Protein AF-A0A6V7V194-F1 (afdb_monomer)

Structure (mmCIF, N/CA/C/O backbone):
data_AF-A0A6V7V194-F1
#
_entry.id   AF-A0A6V7V194-F1
#
loop_
_atom_site.group_PDB
_atom_site.id
_atom_site.type_symbol
_atom_site.label_atom_id
_atom_site.label_alt_id
_atom_site.label_comp_id
_atom_site.label_asym_id
_atom_site.label_entity_id
_atom_site.label_seq_id
_atom_site.pdbx_PDB_ins_code
_atom_site.Cartn_x
_atom_site.Cartn_y
_atom_site.Cartn_z
_atom_site.occupancy
_atom_site.B_iso_or_equiv
_atom_site.auth_seq_id
_atom_site.auth_comp_id
_atom_site.auth_asym_id
_atom_site.auth_atom_id
_atom_site.pdbx_PDB_model_num
ATOM 1 N N . MET A 1 1 ? -39.416 -33.438 -36.526 1.00 41.03 1 MET A N 1
ATOM 2 C CA . MET A 1 1 ? -39.275 -32.828 -35.187 1.00 41.03 1 MET A CA 1
ATOM 3 C C . MET A 1 1 ? -37.792 -32.581 -34.938 1.00 41.03 1 MET A C 1
ATOM 5 O O . MET A 1 1 ? -37.053 -33.543 -34.804 1.00 41.03 1 MET A O 1
ATOM 9 N N . LYS A 1 2 ? -37.329 -31.327 -35.014 1.00 41.41 2 LYS A N 1
ATOM 10 C CA . LYS A 1 2 ? -35.936 -30.937 -34.731 1.00 41.41 2 LYS A CA 1
ATOM 11 C C . LYS A 1 2 ? -35.962 -30.068 -33.479 1.00 41.41 2 LYS A C 1
ATOM 13 O O . LYS A 1 2 ? -36.513 -28.972 -33.511 1.00 41.41 2 LYS A O 1
ATOM 18 N N . THR A 1 3 ? -35.458 -30.594 -32.372 1.00 52.25 3 THR A N 1
ATOM 19 C CA . THR A 1 3 ? -35.395 -29.897 -31.088 1.00 52.25 3 THR A CA 1
ATOM 20 C C . THR A 1 3 ? -34.195 -28.956 -31.073 1.00 52.25 3 THR A C 1
ATOM 22 O O . THR A 1 3 ? -33.049 -29.401 -31.096 1.00 52.25 3 THR A O 1
ATOM 25 N N . ASN A 1 4 ? -34.475 -27.653 -31.037 1.00 44.56 4 ASN A N 1
ATOM 26 C CA . ASN A 1 4 ? -33.505 -26.599 -30.761 1.00 44.56 4 ASN A CA 1
ATOM 27 C C . ASN A 1 4 ? -33.137 -26.637 -29.269 1.00 44.56 4 ASN A C 1
ATOM 29 O O . ASN A 1 4 ? -33.819 -26.040 -28.442 1.00 44.56 4 ASN A O 1
ATOM 33 N N . LEU A 1 5 ? -32.070 -27.360 -28.940 1.00 51.81 5 LEU A N 1
ATOM 34 C CA . LEU A 1 5 ? -31.425 -27.384 -27.628 1.00 51.81 5 LEU A CA 1
ATOM 35 C C . LEU A 1 5 ? -29.983 -26.913 -27.824 1.00 51.81 5 LEU A C 1
ATOM 37 O O . LEU A 1 5 ? -29.133 -27.705 -28.206 1.00 51.81 5 LEU A O 1
ATOM 41 N N . CYS A 1 6 ? -29.751 -25.609 -27.668 1.00 43.16 6 CYS A N 1
ATOM 42 C CA . CYS A 1 6 ? -28.469 -25.011 -27.270 1.00 43.16 6 CYS A CA 1
ATOM 43 C C . CYS A 1 6 ? -28.602 -23.482 -27.302 1.00 43.16 6 CYS A C 1
ATOM 45 O O . CYS A 1 6 ? -28.194 -22.824 -28.253 1.00 43.16 6 CYS A O 1
ATOM 47 N N . ASN A 1 7 ? -29.195 -22.912 -26.257 1.00 38.62 7 ASN A N 1
ATOM 48 C CA . ASN A 1 7 ? -28.958 -21.518 -25.865 1.00 38.62 7 ASN A CA 1
ATOM 49 C C . ASN A 1 7 ? -28.962 -21.414 -24.333 1.00 38.62 7 ASN A C 1
ATOM 51 O O . ASN A 1 7 ? -29.465 -20.458 -23.744 1.00 38.62 7 ASN A O 1
ATOM 55 N N . ASP A 1 8 ? -28.383 -22.426 -23.684 1.00 40.03 8 ASP A N 1
ATOM 56 C CA . ASP A 1 8 ? -28.115 -22.388 -22.258 1.00 40.03 8 ASP A CA 1
ATOM 57 C C . ASP A 1 8 ? -26.971 -21.411 -21.995 1.00 40.03 8 ASP A C 1
ATOM 59 O O . ASP A 1 8 ? -25.814 -21.640 -22.347 1.00 40.03 8 ASP A O 1
ATOM 63 N N . TYR A 1 9 ? -27.344 -20.279 -21.400 1.00 41.12 9 TYR A N 1
ATOM 64 C CA . TYR A 1 9 ? -26.651 -19.702 -20.253 1.00 41.12 9 TYR A CA 1
ATOM 65 C C . TYR A 1 9 ? -25.118 -19.763 -20.316 1.00 41.12 9 TYR A C 1
ATOM 67 O O . TYR A 1 9 ? -24.453 -20.358 -19.471 1.00 41.12 9 TYR A O 1
ATOM 75 N N . PHE A 1 10 ? -24.519 -19.021 -21.248 1.00 35.25 10 PHE A N 1
ATOM 76 C CA . PHE A 1 10 ? -23.214 -18.455 -20.932 1.00 35.25 10 PHE A CA 1
ATOM 77 C C . PHE A 1 10 ? -23.447 -17.382 -19.860 1.00 35.25 10 PHE A C 1
ATOM 79 O O . PHE A 1 10 ? -24.075 -16.363 -20.174 1.00 35.25 10 PHE A O 1
ATOM 86 N N . PRO A 1 11 ? -22.978 -17.558 -18.604 1.00 41.81 11 PRO A N 1
ATOM 87 C CA . PRO A 1 11 ? -22.986 -16.465 -17.645 1.00 41.81 11 PRO A CA 1
ATOM 88 C C . PRO A 1 11 ? -22.255 -15.316 -18.323 1.00 41.81 11 PRO A C 1
ATOM 90 O O . PRO A 1 11 ? -21.150 -15.520 -18.832 1.00 41.81 11 PRO A O 1
ATOM 93 N N . ARG A 1 12 ? -22.919 -14.155 -18.432 1.00 42.59 12 ARG A N 1
ATOM 94 C CA . ARG A 1 12 ? -22.397 -12.958 -19.101 1.00 42.59 12 ARG A CA 1
ATOM 95 C C . ARG A 1 12 ? -20.955 -12.772 -18.649 1.00 42.59 12 ARG A C 1
ATOM 97 O O . ARG A 1 12 ? -20.724 -12.300 -17.539 1.00 42.59 12 ARG A O 1
ATOM 104 N N . ARG A 1 13 ? -19.993 -13.184 -19.485 1.00 43.47 13 ARG A N 1
ATOM 105 C CA . ARG A 1 13 ? -18.574 -12.959 -19.229 1.00 43.47 13 ARG A CA 1
ATOM 106 C C . ARG A 1 13 ? -18.463 -11.457 -19.068 1.00 43.47 13 ARG A C 1
ATOM 108 O O . ARG A 1 13 ? -18.703 -10.723 -20.030 1.00 43.47 13 ARG A O 1
ATOM 115 N N . LEU A 1 14 ? -18.226 -11.020 -17.831 1.00 46.12 14 LEU A N 1
ATOM 116 C CA . LEU A 1 14 ? -18.027 -9.622 -17.487 1.00 46.12 14 LEU A CA 1
ATOM 117 C C . LEU A 1 14 ? -17.071 -9.067 -18.534 1.00 46.12 14 LEU A C 1
ATOM 119 O O . LEU A 1 14 ? -15.992 -9.629 -18.739 1.00 46.12 14 LEU A O 1
ATOM 123 N N . ARG A 1 15 ? -17.524 -8.052 -19.281 1.00 48.94 15 ARG A N 1
ATOM 124 C CA . ARG A 1 15 ? -16.719 -7.465 -20.353 1.00 48.94 15 ARG A CA 1
ATOM 125 C C . ARG A 1 15 ? -15.328 -7.194 -19.768 1.00 48.94 15 ARG A C 1
ATOM 127 O O . ARG A 1 15 ? -15.261 -6.547 -18.722 1.00 48.94 15 ARG A O 1
ATOM 134 N N . PRO A 1 16 ? -14.240 -7.666 -20.402 1.00 53.91 16 PRO A N 1
ATOM 135 C CA . PRO A 1 16 ? -12.902 -7.654 -19.802 1.00 53.91 16 PRO A CA 1
ATOM 136 C C . PRO A 1 16 ? -12.406 -6.248 -19.424 1.00 53.91 16 PRO A C 1
ATOM 138 O O . PRO A 1 16 ? -11.483 -6.120 -18.630 1.00 53.91 16 PRO A O 1
ATOM 141 N N . ASN A 1 17 ? -13.074 -5.202 -19.919 1.00 54.69 17 ASN A N 1
ATOM 142 C CA . ASN A 1 17 ? -12.780 -3.800 -19.656 1.00 54.69 17 ASN A CA 1
ATOM 143 C C . ASN A 1 17 ? -14.003 -3.076 -19.066 1.00 54.69 17 ASN A C 1
ATOM 145 O O . ASN A 1 17 ? -14.532 -2.140 -19.667 1.00 54.69 17 ASN A O 1
ATOM 149 N N . PHE A 1 18 ? -14.501 -3.529 -17.914 1.00 61.34 18 PHE A N 1
ATOM 150 C CA . PHE A 1 18 ? -15.520 -2.782 -17.175 1.00 61.34 18 PHE A CA 1
ATOM 151 C C . PHE A 1 18 ? -14.906 -1.480 -16.640 1.00 61.34 18 PHE A C 1
ATOM 153 O O . PHE A 1 18 ? -14.083 -1.498 -15.724 1.00 61.34 18 PHE A O 1
ATOM 160 N N . SER A 1 19 ? -15.269 -0.351 -17.250 1.00 66.38 19 SER A N 1
ATOM 161 C CA . SER A 1 19 ? -14.896 0.966 -16.738 1.00 66.38 19 SER A CA 1
ATOM 162 C C . SER A 1 19 ? -15.654 1.227 -15.440 1.00 66.38 19 SER A C 1
ATOM 164 O O . SER A 1 19 ? -16.876 1.118 -15.398 1.00 66.38 19 SER A O 1
ATOM 166 N N . LEU A 1 20 ? -14.941 1.622 -14.386 1.00 67.12 20 LEU A N 1
ATOM 167 C CA . LEU A 1 20 ? -15.549 2.014 -13.108 1.00 67.12 20 LEU A CA 1
ATOM 168 C C . LEU A 1 20 ? -16.193 3.407 -13.164 1.00 67.12 20 LEU A C 1
ATOM 170 O O . LEU A 1 20 ? -16.719 3.886 -12.159 1.00 67.12 20 LEU A O 1
ATOM 174 N N . SER A 1 21 ? -16.132 4.083 -14.315 1.00 69.81 21 SER A N 1
ATOM 175 C CA . SER A 1 21 ? -16.792 5.368 -14.528 1.00 69.81 21 SER A CA 1
ATOM 176 C C . SER A 1 21 ? -18.303 5.216 -14.335 1.00 69.81 21 SER A C 1
ATOM 178 O O . SER A 1 21 ? -18.972 4.592 -15.155 1.00 69.81 21 SER A O 1
ATOM 180 N N . GLY A 1 22 ? -18.829 5.791 -13.253 1.00 72.69 22 GLY A N 1
ATOM 181 C CA . GLY A 1 22 ? -20.260 5.778 -12.934 1.00 72.69 22 GLY A CA 1
ATOM 182 C C . GLY A 1 22 ? -20.692 4.701 -11.938 1.00 72.69 22 GLY A C 1
ATOM 183 O O . GLY A 1 22 ? -21.845 4.713 -11.519 1.00 72.69 22 GLY A O 1
ATOM 184 N N . VAL A 1 23 ? -19.793 3.815 -11.493 1.00 74.50 23 VAL A N 1
ATOM 185 C CA . VAL A 1 23 ? -20.118 2.882 -10.403 1.00 74.50 23 VAL A CA 1
ATOM 186 C C . VAL A 1 23 ? -20.168 3.665 -9.088 1.00 74.50 23 VAL A C 1
ATOM 188 O O . VAL A 1 23 ? -19.165 4.286 -8.713 1.00 74.50 23 VAL A O 1
ATOM 191 N N . PRO A 1 24 ? -21.300 3.670 -8.365 1.00 77.00 24 PRO A N 1
ATOM 192 C CA . PRO A 1 24 ? -21.375 4.335 -7.077 1.00 77.00 24 PRO A CA 1
ATOM 193 C C . PRO A 1 24 ? -20.481 3.611 -6.067 1.00 77.00 24 PRO A C 1
ATOM 195 O O . PRO A 1 24 ? -20.472 2.388 -5.972 1.00 77.00 24 PRO A O 1
ATOM 198 N N . ILE A 1 25 ? -19.733 4.385 -5.283 1.00 77.38 25 ILE A N 1
ATOM 199 C CA . ILE A 1 25 ? -18.932 3.846 -4.180 1.00 77.38 25 ILE A CA 1
ATOM 200 C C . ILE A 1 25 ? -19.882 3.224 -3.132 1.00 77.38 25 ILE A C 1
ATOM 202 O O . ILE A 1 25 ? -20.796 3.938 -2.695 1.00 77.38 25 ILE A O 1
ATOM 206 N N . PRO A 1 26 ? -19.661 1.964 -2.692 1.00 79.00 26 PRO A N 1
ATOM 207 C CA . PRO A 1 26 ? -20.403 1.310 -1.630 1.00 79.00 26 PRO A CA 1
ATOM 208 C C . PRO A 1 26 ? -20.539 2.209 -0.411 1.00 79.00 26 PRO A C 1
ATOM 210 O O . PRO A 1 26 ? -19.590 2.885 0.003 1.00 79.00 26 PRO A O 1
ATOM 213 N N . LYS A 1 27 ? -21.733 2.210 0.185 1.00 80.81 27 LYS A N 1
ATOM 214 C CA . LYS A 1 27 ? -22.032 3.029 1.367 1.00 80.81 27 LYS A CA 1
ATOM 215 C C . LYS A 1 27 ? -21.082 2.709 2.527 1.00 80.81 27 LYS A C 1
ATOM 217 O O . LYS A 1 27 ? -20.696 3.617 3.250 1.00 80.81 27 LYS A O 1
ATOM 222 N N . GLU A 1 28 ? -20.655 1.456 2.667 1.00 77.44 28 GLU A N 1
ATOM 223 C CA . GLU A 1 28 ? -19.657 1.003 3.650 1.00 77.44 28 GLU A CA 1
ATOM 224 C C . GLU A 1 28 ? -18.320 1.735 3.525 1.00 77.44 28 GLU A C 1
ATOM 226 O O . GLU A 1 28 ? -17.868 2.353 4.486 1.00 77.44 28 GLU A O 1
ATOM 231 N N . LEU A 1 29 ? -17.740 1.771 2.323 1.00 78.12 29 LEU A N 1
ATOM 232 C CA . LEU A 1 29 ? -16.485 2.487 2.092 1.00 78.12 29 LEU A CA 1
ATOM 233 C C . LEU A 1 29 ? -16.642 3.995 2.343 1.00 78.12 29 LEU A C 1
ATOM 235 O O . LEU A 1 29 ? -15.717 4.641 2.831 1.00 78.12 29 LEU A O 1
ATOM 239 N N . LYS A 1 30 ? -17.818 4.571 2.045 1.00 77.12 30 LYS A N 1
ATOM 240 C CA . LYS A 1 30 ? -18.108 5.985 2.339 1.00 77.12 30 LYS A CA 1
ATOM 241 C C . LYS A 1 30 ? -18.229 6.266 3.839 1.00 77.12 30 LYS A C 1
ATOM 243 O O . LYS A 1 30 ? -17.734 7.301 4.278 1.00 77.12 30 LYS A O 1
ATOM 248 N N . ARG A 1 31 ? -18.848 5.375 4.623 1.00 78.56 31 ARG A N 1
ATOM 249 C CA . ARG A 1 31 ? -18.957 5.528 6.086 1.00 78.56 31 ARG A CA 1
ATOM 250 C C . ARG A 1 31 ? -17.576 5.615 6.732 1.00 78.56 31 ARG A C 1
ATOM 252 O O . ARG A 1 31 ? -17.325 6.495 7.548 1.00 78.56 31 ARG A O 1
ATOM 259 N N . ASP A 1 32 ? -16.643 4.797 6.265 1.00 77.56 32 ASP A N 1
ATOM 260 C CA . ASP A 1 32 ? -15.292 4.727 6.832 1.00 77.56 32 ASP A CA 1
ATOM 261 C C . ASP A 1 32 ? -14.382 5.879 6.383 1.00 77.56 32 ASP A C 1
ATOM 263 O O . ASP A 1 32 ? -13.364 6.180 7.015 1.00 77.56 32 ASP A O 1
ATOM 267 N N . HIS A 1 33 ? -14.774 6.610 5.337 1.00 68.88 33 HIS A N 1
ATOM 268 C CA . HIS A 1 33 ? -14.172 7.908 5.044 1.00 68.88 33 HIS A CA 1
ATOM 269 C C . HIS A 1 33 ? -14.480 8.959 6.105 1.00 68.88 33 HIS A C 1
ATOM 271 O O . HIS A 1 33 ? -13.616 9.794 6.368 1.00 68.88 33 HIS A O 1
ATOM 277 N N . GLY A 1 34 ? -15.660 8.887 6.727 1.00 67.19 34 GLY A N 1
ATOM 278 C CA . GLY A 1 34 ? -16.055 9.748 7.840 1.00 67.19 34 GLY A CA 1
ATOM 279 C C . GLY A 1 34 ? -15.300 9.458 9.138 1.00 67.19 34 GLY A C 1
ATOM 280 O O . GLY A 1 34 ? -15.360 10.261 10.065 1.00 67.19 34 GLY A O 1
ATOM 281 N N . PHE A 1 35 ? -14.543 8.356 9.207 1.00 75.25 35 PHE A N 1
ATOM 282 C CA . PHE A 1 35 ? -13.688 8.053 10.350 1.00 75.25 35 PHE A CA 1
ATOM 283 C C . PHE A 1 35 ? -12.561 9.090 10.442 1.00 75.25 35 PHE A C 1
ATOM 285 O O . PHE A 1 35 ? -11.543 8.990 9.752 1.00 75.25 35 PHE A O 1
ATOM 292 N N . ALA A 1 36 ? -12.775 10.129 11.252 1.00 72.88 36 ALA A N 1
ATOM 293 C CA . ALA A 1 36 ? -11.954 11.337 11.260 1.00 72.88 36 ALA A CA 1
ATOM 294 C C . ALA A 1 36 ? -10.519 11.099 11.760 1.00 72.88 36 ALA A C 1
ATOM 296 O O . ALA A 1 36 ? -9.588 11.767 11.311 1.00 72.88 36 ALA A O 1
ATOM 297 N N . HIS A 1 37 ? -10.317 10.120 12.646 1.00 80.62 37 HIS A N 1
ATOM 298 C CA . HIS A 1 37 ? -9.052 9.943 13.355 1.00 80.62 37 HIS A CA 1
ATOM 299 C C . HIS A 1 37 ? -8.495 8.530 13.195 1.00 80.62 37 HIS A C 1
ATOM 301 O O . HIS A 1 37 ? -8.748 7.648 14.009 1.00 80.62 37 HIS A O 1
ATOM 307 N N . LEU A 1 38 ? -7.694 8.327 12.146 1.00 90.88 38 LEU A N 1
ATOM 308 C CA . LEU A 1 38 ? -6.794 7.176 12.087 1.00 90.88 38 LEU A CA 1
ATOM 309 C C . LEU A 1 38 ? -5.588 7.411 13.013 1.00 90.88 38 LEU A C 1
ATOM 311 O O . LEU A 1 38 ? -5.099 8.544 13.082 1.00 90.88 38 LEU A O 1
ATOM 315 N N . PRO A 1 39 ? -5.058 6.359 13.659 1.00 93.31 39 PRO A N 1
ATOM 316 C CA . PRO A 1 39 ? -3.792 6.425 14.384 1.00 93.31 39 PRO A CA 1
ATOM 317 C C . PRO A 1 39 ? -2.658 6.964 13.512 1.00 93.31 39 PRO A C 1
ATOM 319 O O . PRO A 1 39 ? -2.628 6.743 12.298 1.00 93.31 39 PRO A O 1
ATOM 322 N N . ASN A 1 40 ? -1.668 7.615 14.124 1.00 93.00 40 ASN A N 1
ATOM 323 C CA . ASN A 1 40 ? -0.552 8.220 13.388 1.00 93.00 40 ASN A CA 1
ATOM 324 C C . ASN A 1 40 ? 0.209 7.193 12.539 1.00 93.00 40 ASN A C 1
ATOM 326 O O . ASN A 1 40 ? 0.538 7.467 11.383 1.00 93.00 40 ASN A O 1
ATOM 330 N N . LYS A 1 41 ? 0.414 5.982 13.072 1.00 93.31 41 LYS A N 1
ATOM 331 C CA . LYS A 1 41 ? 1.041 4.861 12.353 1.00 93.31 41 LYS A CA 1
ATOM 332 C C . LYS A 1 41 ? 0.248 4.487 11.091 1.00 93.31 41 LYS A C 1
ATOM 334 O O . LYS A 1 41 ? 0.824 4.332 10.017 1.00 93.31 41 LYS A O 1
ATOM 339 N N . PHE A 1 42 ? -1.080 4.452 11.187 1.00 95.44 42 PHE A N 1
ATOM 340 C CA . PHE A 1 42 ? -1.969 4.134 10.065 1.00 95.44 42 PHE A CA 1
ATOM 341 C C . PHE A 1 42 ? -2.021 5.269 9.037 1.00 95.44 42 PHE A C 1
ATOM 343 O O . PHE A 1 42 ? -2.033 5.011 7.836 1.00 95.44 42 PHE A O 1
ATOM 350 N N . ASN A 1 43 ? -1.962 6.529 9.476 1.00 94.62 43 ASN A N 1
ATOM 351 C CA . ASN A 1 43 ? -1.838 7.681 8.577 1.00 94.62 43 ASN A CA 1
ATOM 352 C C . ASN A 1 43 ? -0.511 7.684 7.810 1.00 94.62 43 ASN A C 1
ATOM 354 O O . ASN A 1 43 ? -0.481 8.034 6.626 1.00 94.62 43 ASN A O 1
ATOM 358 N N . ILE A 1 44 ? 0.591 7.283 8.453 1.00 95.88 44 ILE A N 1
ATOM 359 C CA . ILE A 1 44 ? 1.875 7.094 7.772 1.00 95.88 44 ILE A CA 1
ATOM 360 C C . ILE A 1 44 ? 1.727 6.011 6.704 1.00 95.88 44 ILE A C 1
ATOM 362 O O . ILE A 1 44 ? 2.022 6.285 5.543 1.00 95.88 44 ILE A O 1
ATOM 366 N N . LEU A 1 45 ? 1.189 4.843 7.057 1.00 96.81 45 LEU A N 1
ATOM 367 C CA . LEU A 1 45 ? 1.014 3.733 6.119 1.00 96.81 45 LEU A CA 1
ATOM 368 C C . LEU A 1 45 ? 0.092 4.092 4.942 1.00 96.81 45 LEU A C 1
ATOM 370 O O . LEU A 1 45 ? 0.417 3.810 3.794 1.00 96.81 45 LEU A O 1
ATOM 374 N N . MET A 1 46 ? -1.004 4.808 5.203 1.00 97.00 46 MET A N 1
ATOM 375 C CA . MET A 1 46 ? -1.896 5.363 4.180 1.00 97.00 46 MET A CA 1
ATOM 376 C C . MET A 1 46 ? -1.156 6.317 3.235 1.00 97.00 46 MET A C 1
ATOM 378 O O . MET A 1 46 ? -1.370 6.294 2.025 1.00 97.00 46 MET A O 1
ATOM 382 N N . THR A 1 47 ? -0.278 7.167 3.771 1.00 97.88 47 THR A N 1
ATOM 383 C CA . THR A 1 47 ? 0.536 8.091 2.967 1.00 97.88 47 THR A CA 1
ATOM 384 C C . THR A 1 47 ? 1.496 7.318 2.059 1.00 97.88 47 THR A C 1
ATOM 386 O O . THR A 1 47 ? 1.553 7.591 0.862 1.00 97.88 47 THR A O 1
ATOM 389 N N . LEU A 1 48 ? 2.206 6.331 2.617 1.00 98.38 48 LEU A N 1
ATOM 390 C CA . LEU A 1 48 ? 3.144 5.471 1.888 1.00 98.38 48 LEU A CA 1
ATOM 391 C C . LEU A 1 48 ? 2.430 4.671 0.787 1.00 98.38 48 LEU A C 1
ATOM 393 O O . LEU A 1 48 ? 2.913 4.619 -0.343 1.00 98.38 48 LEU A O 1
ATOM 397 N N . PHE A 1 49 ? 1.246 4.126 1.082 1.00 98.25 49 PHE A N 1
ATOM 398 C CA . PHE A 1 49 ? 0.398 3.441 0.106 1.00 98.25 49 PHE A CA 1
ATOM 399 C C . PHE A 1 49 ? -0.004 4.364 -1.051 1.00 98.25 49 PHE A C 1
ATOM 401 O O . PHE A 1 49 ? 0.165 4.006 -2.213 1.00 98.25 49 PHE A O 1
ATOM 408 N N . ASN A 1 50 ? -0.477 5.579 -0.753 1.00 97.94 50 ASN A N 1
ATOM 409 C CA . ASN A 1 50 ? -0.904 6.527 -1.786 1.00 97.94 50 ASN A CA 1
ATOM 410 C C . ASN A 1 50 ? 0.238 6.925 -2.732 1.00 97.94 50 ASN A C 1
ATOM 412 O O . ASN A 1 50 ? 0.018 7.045 -3.936 1.00 97.94 50 ASN A O 1
ATOM 416 N N . GLU A 1 51 ? 1.446 7.147 -2.210 1.00 98.50 51 GLU A N 1
ATOM 417 C CA . GLU A 1 51 ? 2.603 7.461 -3.056 1.00 98.50 51 GLU A CA 1
ATOM 418 C C . GLU A 1 51 ? 3.080 6.245 -3.855 1.00 98.50 51 GLU A C 1
ATOM 420 O O . GLU A 1 51 ? 3.391 6.379 -5.039 1.00 98.50 51 GLU A O 1
ATOM 425 N N . THR A 1 52 ? 3.046 5.053 -3.255 1.00 98.50 52 THR A N 1
ATOM 426 C CA . THR A 1 52 ? 3.339 3.790 -3.949 1.00 98.50 52 THR A CA 1
ATOM 427 C C . THR A 1 52 ? 2.425 3.599 -5.160 1.00 98.50 52 THR A C 1
ATOM 429 O O . THR A 1 52 ? 2.897 3.370 -6.274 1.00 98.50 52 THR A O 1
ATOM 432 N N . GLU A 1 53 ? 1.119 3.777 -4.969 1.00 98.00 53 GLU A N 1
ATOM 433 C CA . GLU A 1 53 ? 0.115 3.657 -6.025 1.00 98.00 53 GLU A CA 1
ATOM 434 C C . GLU A 1 53 ? 0.340 4.667 -7.161 1.00 98.00 53 GLU A C 1
ATOM 436 O O . GLU A 1 53 ? 0.272 4.295 -8.330 1.00 98.00 53 GLU A O 1
ATOM 441 N N . LYS A 1 54 ? 0.684 5.927 -6.859 1.00 98.12 54 LYS A N 1
ATOM 442 C CA . LYS A 1 54 ? 1.000 6.938 -7.889 1.00 98.12 54 LYS A CA 1
ATOM 443 C C . LYS A 1 54 ? 2.221 6.557 -8.727 1.00 98.12 54 LYS A C 1
ATOM 445 O O . LYS A 1 54 ? 2.203 6.700 -9.950 1.00 98.12 54 LYS A O 1
ATOM 450 N N . ILE A 1 55 ? 3.286 6.074 -8.086 1.00 98.31 55 ILE A N 1
ATOM 451 C CA . ILE A 1 55 ? 4.515 5.670 -8.784 1.00 98.31 55 ILE A CA 1
ATOM 452 C C . ILE A 1 55 ? 4.235 4.458 -9.677 1.00 98.31 55 ILE A C 1
ATOM 454 O O . ILE A 1 55 ? 4.620 4.450 -10.850 1.00 98.31 55 ILE A O 1
ATOM 458 N N . LEU A 1 56 ? 3.506 3.466 -9.158 1.00 97.75 56 LEU A N 1
ATOM 459 C CA . LEU A 1 56 ? 3.093 2.296 -9.928 1.00 97.75 56 LEU A CA 1
ATOM 460 C C . LEU A 1 56 ? 2.120 2.660 -11.057 1.00 97.75 56 LEU A C 1
ATOM 462 O O . LEU A 1 56 ? 2.180 2.038 -12.112 1.00 97.75 56 LEU A O 1
ATOM 466 N N . GLN A 1 57 ? 1.288 3.695 -10.898 1.00 96.75 57 GLN A N 1
ATOM 467 C CA . GLN A 1 57 ? 0.407 4.205 -11.957 1.00 96.75 57 GLN A CA 1
ATOM 468 C C . GLN A 1 57 ? 1.214 4.670 -13.162 1.00 96.75 57 GLN A C 1
ATOM 470 O O . GLN A 1 57 ? 0.964 4.253 -14.296 1.00 96.75 57 GLN A O 1
ATOM 475 N N . ALA A 1 58 ? 2.204 5.523 -12.901 1.00 96.69 58 ALA A N 1
ATOM 476 C CA . ALA A 1 58 ? 3.062 6.082 -13.930 1.00 96.69 58 ALA A CA 1
ATOM 477 C C . ALA A 1 58 ? 3.930 5.004 -14.592 1.00 96.69 58 ALA A C 1
ATOM 479 O O . ALA A 1 58 ? 4.146 5.050 -15.802 1.00 96.69 58 ALA A O 1
ATOM 480 N N . ALA A 1 59 ? 4.414 4.033 -13.813 1.00 96.62 59 ALA A N 1
ATOM 481 C CA . ALA A 1 59 ? 5.213 2.927 -14.325 1.00 96.62 59 ALA A CA 1
ATOM 482 C C . ALA A 1 59 ? 4.382 1.969 -15.191 1.00 96.62 59 ALA A C 1
ATOM 484 O O . ALA A 1 59 ? 4.773 1.669 -16.318 1.00 96.62 59 ALA A O 1
ATOM 485 N N . HIS A 1 60 ? 3.204 1.558 -14.712 1.00 95.00 60 HIS A N 1
ATOM 486 C CA . HIS A 1 60 ? 2.303 0.652 -15.429 1.00 95.00 60 HIS A CA 1
ATOM 487 C C . HIS A 1 60 ? 1.820 1.251 -16.751 1.00 95.00 60 HIS A C 1
ATOM 489 O O . HIS A 1 60 ? 1.806 0.569 -17.770 1.00 95.00 60 HIS A O 1
ATOM 495 N N . GLY A 1 61 ? 1.513 2.554 -16.779 1.00 92.44 61 GLY A N 1
ATOM 496 C CA . GLY A 1 61 ? 1.143 3.252 -18.015 1.00 92.44 61 GLY A CA 1
ATOM 497 C C . GLY A 1 61 ? 2.242 3.271 -19.088 1.00 92.44 61 GLY A C 1
ATOM 498 O O . GLY A 1 61 ? 1.941 3.492 -20.257 1.00 92.44 61 GLY A O 1
ATOM 499 N N . ARG A 1 62 ? 3.503 3.028 -18.707 1.00 94.75 62 ARG A N 1
ATOM 500 C CA . ARG A 1 62 ? 4.669 2.963 -19.604 1.00 94.75 62 ARG A CA 1
ATOM 501 C C . ARG A 1 62 ? 5.201 1.543 -19.796 1.00 94.75 62 ARG A C 1
ATOM 503 O O . ARG A 1 62 ? 6.270 1.390 -20.378 1.00 94.75 62 ARG A O 1
ATOM 510 N N . ASP A 1 63 ? 4.508 0.535 -19.266 1.00 92.81 63 ASP A N 1
ATOM 511 C CA . ASP A 1 63 ? 4.981 -0.854 -19.220 1.00 92.81 63 ASP A CA 1
ATOM 512 C C . ASP A 1 63 ? 6.373 -0.996 -18.568 1.00 92.81 63 ASP A C 1
ATOM 514 O O . ASP A 1 63 ? 7.217 -1.813 -18.942 1.00 92.81 63 ASP A O 1
ATOM 518 N N . GLN A 1 64 ? 6.648 -0.127 -17.591 1.00 95.38 64 GLN A N 1
ATOM 519 C CA . GLN A 1 64 ? 7.908 -0.112 -16.868 1.00 95.38 64 GLN A CA 1
ATOM 520 C C . GLN A 1 64 ? 7.821 -1.024 -15.650 1.00 95.38 64 GLN A C 1
ATOM 522 O O . GLN A 1 64 ? 7.015 -0.822 -14.742 1.00 95.38 64 GLN A O 1
ATOM 527 N N . ARG A 1 65 ? 8.731 -1.996 -15.604 1.00 95.12 65 ARG A N 1
ATOM 528 C CA . ARG A 1 65 ? 9.033 -2.778 -14.403 1.00 95.12 65 ARG A CA 1
ATOM 529 C C . ARG A 1 65 ? 9.539 -1.846 -13.299 1.00 95.12 65 ARG A C 1
ATOM 531 O O . ARG A 1 65 ? 10.377 -0.987 -13.569 1.00 95.12 65 ARG A O 1
ATOM 538 N N . LYS A 1 66 ? 9.072 -2.052 -12.066 1.00 97.75 66 LYS A N 1
ATOM 539 C CA . LYS A 1 66 ? 9.557 -1.346 -10.873 1.00 97.75 66 LYS A CA 1
ATOM 540 C C . LYS A 1 66 ? 10.063 -2.337 -9.835 1.00 97.75 66 LYS A C 1
ATOM 542 O O . LYS A 1 66 ? 9.340 -3.254 -9.445 1.00 97.75 66 LYS A O 1
ATOM 547 N N . THR A 1 67 ? 11.312 -2.155 -9.421 1.00 98.00 67 THR A N 1
ATOM 548 C CA . THR A 1 67 ? 11.905 -2.879 -8.292 1.00 98.00 67 THR A CA 1
ATOM 549 C C . THR A 1 67 ? 11.523 -2.206 -6.977 1.00 98.00 67 THR A C 1
ATOM 551 O O . THR A 1 67 ? 11.144 -1.031 -6.960 1.00 98.00 67 THR A O 1
ATOM 554 N N . PHE A 1 68 ? 11.622 -2.940 -5.870 1.00 98.19 68 PHE A N 1
ATOM 555 C CA . PHE A 1 68 ? 11.387 -2.391 -4.539 1.00 98.19 68 PHE A CA 1
ATOM 556 C C . PHE A 1 68 ? 12.349 -1.244 -4.213 1.00 98.19 68 PHE A C 1
ATOM 558 O O . PHE A 1 68 ? 11.891 -0.222 -3.716 1.00 98.19 68 PHE A O 1
ATOM 565 N N . ASP A 1 69 ? 13.632 -1.354 -4.562 1.00 97.62 69 ASP A N 1
ATOM 566 C CA . ASP A 1 69 ? 14.623 -0.305 -4.282 1.00 97.62 69 ASP A CA 1
ATOM 567 C C . ASP A 1 69 ? 14.304 0.998 -5.028 1.00 97.62 69 ASP A C 1
ATOM 569 O O . ASP A 1 69 ? 14.310 2.083 -4.444 1.00 97.62 69 ASP A O 1
ATOM 573 N N . GLU A 1 70 ? 13.940 0.901 -6.313 1.00 98.00 70 GLU A N 1
ATOM 574 C CA . GLU A 1 70 ? 13.495 2.058 -7.097 1.00 98.00 70 GLU A CA 1
ATOM 575 C C . GLU A 1 70 ? 12.205 2.660 -6.541 1.00 98.00 70 GLU A C 1
ATOM 577 O O . GLU A 1 70 ? 12.035 3.882 -6.511 1.00 98.00 70 GLU A O 1
ATOM 582 N N . LEU A 1 71 ? 11.257 1.807 -6.153 1.00 98.31 71 LEU A N 1
ATOM 583 C CA . LEU A 1 71 ? 9.994 2.243 -5.582 1.00 98.31 71 LEU A CA 1
ATOM 584 C C . LEU A 1 71 ? 10.235 2.958 -4.250 1.00 98.31 71 LEU A C 1
ATOM 586 O O . LEU A 1 71 ? 9.731 4.062 -4.063 1.00 98.31 71 LEU A O 1
ATOM 590 N N . SER A 1 72 ? 11.047 2.369 -3.373 1.00 98.44 72 SER A N 1
ATOM 591 C CA . SER A 1 72 ? 11.396 2.908 -2.064 1.00 98.44 72 SER A CA 1
ATOM 592 C C . SER A 1 72 ? 12.065 4.265 -2.185 1.00 98.44 72 SER A C 1
ATOM 594 O O . SER A 1 72 ? 11.523 5.240 -1.669 1.00 98.44 72 SER A O 1
ATOM 596 N N . ALA A 1 73 ? 13.124 4.390 -2.988 1.00 98.44 73 ALA A N 1
ATOM 597 C CA . ALA A 1 73 ? 13.799 5.669 -3.194 1.00 98.44 73 ALA A CA 1
ATOM 598 C C . ALA A 1 73 ? 12.838 6.781 -3.661 1.00 98.44 73 ALA A C 1
ATOM 600 O O . ALA A 1 73 ? 12.928 7.926 -3.212 1.00 98.44 73 ALA A O 1
ATOM 601 N N . ASN A 1 74 ? 11.877 6.455 -4.534 1.00 98.50 74 ASN A N 1
ATOM 602 C CA . ASN A 1 74 ? 10.877 7.415 -5.003 1.00 98.50 74 ASN A CA 1
ATOM 603 C C . ASN A 1 74 ? 9.830 7.762 -3.931 1.00 98.50 74 ASN A C 1
ATOM 605 O O . ASN A 1 74 ? 9.476 8.933 -3.780 1.00 98.50 74 ASN A O 1
ATOM 609 N N . VAL A 1 75 ? 9.344 6.776 -3.170 1.00 98.56 75 VAL A N 1
ATOM 610 C CA . VAL A 1 75 ? 8.395 7.000 -2.067 1.00 98.56 75 VAL A CA 1
ATOM 611 C C . VAL A 1 75 ? 9.043 7.839 -0.966 1.00 98.56 75 VAL A C 1
ATOM 613 O O . VAL A 1 75 ? 8.435 8.802 -0.493 1.00 98.56 75 VAL A O 1
ATOM 616 N N . GLU A 1 76 ? 10.281 7.530 -0.581 1.00 98.50 76 GLU A N 1
ATOM 617 C CA . GLU A 1 76 ? 11.023 8.274 0.439 1.00 98.50 76 GLU A CA 1
ATOM 618 C C . GLU A 1 76 ? 11.283 9.715 -0.002 1.00 98.50 76 GLU A C 1
ATOM 620 O O . GLU A 1 76 ? 11.058 10.651 0.768 1.00 98.50 76 GLU A O 1
ATOM 625 N N . LYS A 1 77 ? 11.655 9.921 -1.272 1.00 98.44 77 LYS A N 1
ATOM 626 C CA . LYS A 1 77 ? 11.835 11.256 -1.854 1.00 98.44 77 LYS A CA 1
ATOM 627 C C . LYS A 1 77 ? 10.552 12.092 -1.811 1.00 98.44 77 LYS A C 1
ATOM 629 O O . LYS A 1 77 ? 10.611 13.274 -1.475 1.00 98.44 77 LYS A O 1
ATOM 634 N N . ASN A 1 78 ? 9.402 1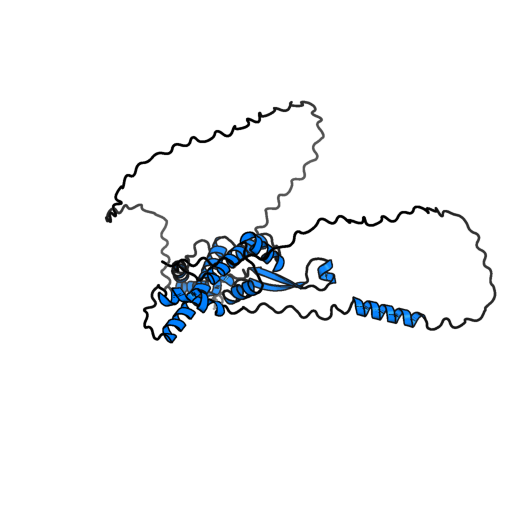1.496 -2.132 1.00 98.25 78 ASN A N 1
ATOM 635 C CA . ASN A 1 78 ? 8.123 12.210 -2.173 1.00 98.25 78 ASN A CA 1
ATOM 636 C C . ASN A 1 78 ? 7.548 12.479 -0.775 1.00 98.25 78 ASN A C 1
ATOM 638 O O . ASN A 1 78 ? 6.995 13.548 -0.524 1.00 98.25 78 ASN A O 1
ATOM 642 N N . THR A 1 79 ? 7.661 11.513 0.138 1.00 98.06 79 THR A N 1
ATOM 643 C CA . THR A 1 79 ? 7.032 11.590 1.468 1.00 98.06 79 THR A CA 1
ATOM 644 C C . THR A 1 79 ? 7.937 12.166 2.547 1.00 98.06 79 THR A C 1
ATOM 646 O O . THR A 1 79 ? 7.427 12.599 3.581 1.00 98.06 79 THR A O 1
ATOM 649 N N . LYS A 1 80 ? 9.261 12.155 2.335 1.00 98.19 80 LYS A N 1
ATOM 650 C CA . LYS A 1 80 ? 10.289 12.416 3.356 1.00 98.19 80 LYS A CA 1
ATOM 651 C C . LYS A 1 80 ? 10.187 11.470 4.565 1.00 98.19 80 LYS A C 1
ATOM 653 O O . LYS A 1 80 ? 10.572 11.832 5.674 1.00 98.19 80 LYS A O 1
ATOM 658 N N . LYS A 1 81 ? 9.632 10.270 4.368 1.00 97.81 81 LYS A N 1
ATOM 659 C CA . LYS A 1 81 ? 9.496 9.206 5.376 1.00 97.81 81 LYS A CA 1
ATOM 660 C C . LYS A 1 81 ? 10.197 7.953 4.870 1.00 97.81 81 LYS A C 1
ATOM 662 O O . LYS A 1 81 ? 10.188 7.717 3.671 1.00 97.81 81 LYS A O 1
ATOM 667 N N . LYS A 1 82 ? 10.760 7.149 5.775 1.00 98.06 82 LYS A N 1
ATOM 668 C CA . LYS A 1 82 ? 11.412 5.881 5.414 1.00 98.06 82 LYS A CA 1
ATOM 669 C C . LYS A 1 82 ? 10.395 4.875 4.867 1.00 98.06 82 LYS A C 1
ATOM 671 O O . LYS A 1 82 ? 9.300 4.754 5.417 1.00 98.06 82 LYS A O 1
ATOM 676 N N . PHE A 1 83 ? 10.769 4.131 3.830 1.00 98.25 83 PHE A N 1
ATOM 677 C CA . PHE A 1 83 ? 9.954 3.090 3.211 1.00 98.25 83 PHE A CA 1
ATOM 678 C C . PHE A 1 83 ? 10.724 1.767 3.157 1.00 98.25 83 PHE A C 1
ATOM 680 O O . PHE A 1 83 ? 11.506 1.499 2.249 1.00 98.25 83 PHE A O 1
ATOM 687 N N . THR A 1 84 ? 10.501 0.933 4.171 1.00 97.56 84 THR A N 1
ATOM 688 C CA . THR A 1 84 ? 11.166 -0.364 4.345 1.00 97.56 84 THR A CA 1
ATOM 689 C C . THR A 1 84 ? 10.307 -1.514 3.822 1.00 97.56 84 THR A C 1
ATOM 691 O O . THR A 1 84 ? 9.096 -1.363 3.645 1.00 97.56 84 THR A O 1
ATOM 694 N N . GLU A 1 85 ? 10.913 -2.690 3.627 1.00 96.44 85 GLU A N 1
ATOM 695 C CA . GLU A 1 85 ? 10.180 -3.905 3.239 1.00 96.44 85 GLU A CA 1
ATOM 696 C C . GLU A 1 85 ? 9.073 -4.249 4.245 1.00 96.44 85 GLU A C 1
ATOM 698 O O . GLU A 1 85 ? 8.011 -4.714 3.847 1.00 96.44 85 GLU A O 1
ATOM 703 N N . LYS A 1 86 ? 9.254 -3.921 5.533 1.00 96.25 86 LYS A N 1
ATOM 704 C CA . LYS A 1 86 ? 8.209 -4.080 6.556 1.00 96.25 86 LYS A CA 1
ATOM 705 C C . LYS A 1 86 ? 6.957 -3.265 6.234 1.00 96.25 86 LYS A C 1
ATOM 707 O O . LYS A 1 86 ? 5.849 -3.771 6.338 1.00 96.25 86 LYS A O 1
ATOM 712 N N . HIS A 1 87 ? 7.103 -2.021 5.774 1.00 97.38 87 HIS A N 1
ATOM 713 C CA . HIS A 1 87 ? 5.942 -1.220 5.371 1.00 97.38 87 HIS A CA 1
ATOM 714 C C . HIS A 1 87 ? 5.228 -1.819 4.160 1.00 97.38 87 HIS A C 1
ATOM 716 O O . HIS A 1 87 ? 3.999 -1.821 4.116 1.00 97.38 87 HIS A O 1
ATOM 722 N N . LEU A 1 88 ? 5.977 -2.373 3.202 1.00 97.75 88 LEU A N 1
ATOM 723 C CA . LEU A 1 88 ? 5.383 -3.108 2.089 1.00 97.75 88 LEU A CA 1
ATOM 724 C C . LEU A 1 88 ? 4.639 -4.360 2.581 1.00 97.75 88 LEU A C 1
ATOM 726 O O . LEU A 1 88 ? 3.507 -4.585 2.162 1.00 97.75 88 LEU A O 1
ATOM 730 N N . ALA A 1 89 ? 5.233 -5.126 3.499 1.00 96.75 89 ALA A N 1
ATOM 731 C CA . ALA A 1 89 ? 4.620 -6.303 4.110 1.00 96.75 89 ALA A CA 1
ATOM 732 C C . ALA A 1 89 ? 3.295 -5.947 4.797 1.00 96.75 89 ALA A C 1
ATOM 734 O O . ALA A 1 89 ? 2.284 -6.607 4.574 1.00 96.75 89 ALA A O 1
ATOM 735 N N . GLN A 1 90 ? 3.266 -4.863 5.574 1.00 96.62 90 GLN A N 1
ATOM 736 C CA . GLN A 1 90 ? 2.057 -4.358 6.231 1.00 96.62 90 GLN A CA 1
ATOM 737 C C . GLN A 1 90 ? 0.976 -3.959 5.222 1.00 96.62 90 GLN A C 1
ATOM 739 O O . GLN A 1 90 ? -0.194 -4.298 5.392 1.00 96.62 90 GLN A O 1
ATOM 744 N N . ILE A 1 91 ? 1.353 -3.264 4.144 1.00 97.19 91 ILE A N 1
ATOM 745 C CA . ILE A 1 91 ? 0.412 -2.894 3.082 1.00 97.19 91 ILE A CA 1
ATOM 746 C C . ILE A 1 91 ? -0.189 -4.147 2.431 1.00 97.19 91 ILE A C 1
ATOM 748 O O . ILE A 1 91 ? -1.398 -4.206 2.221 1.00 97.19 91 ILE A O 1
ATOM 752 N N . VAL A 1 92 ? 0.641 -5.147 2.133 1.00 96.50 92 VAL A N 1
ATOM 753 C CA . VAL A 1 92 ? 0.215 -6.413 1.517 1.00 96.50 92 VAL A CA 1
ATOM 754 C C . VAL A 1 92 ? -0.657 -7.223 2.475 1.00 96.50 92 VAL A C 1
ATOM 756 O O . VAL A 1 92 ? -1.635 -7.810 2.035 1.00 96.50 92 VAL A O 1
ATOM 759 N N . SER A 1 93 ? -0.371 -7.204 3.778 1.00 95.69 93 SER A N 1
ATOM 760 C CA . SER A 1 93 ? -1.216 -7.823 4.810 1.00 95.69 93 SER A CA 1
ATOM 761 C C . SER A 1 93 ? -2.631 -7.235 4.812 1.00 95.69 93 SER A C 1
ATOM 763 O O . SER A 1 93 ? -3.623 -7.960 4.814 1.00 95.69 93 SER A O 1
ATOM 765 N N . LEU A 1 94 ? -2.733 -5.903 4.744 1.00 95.19 94 LEU A N 1
ATOM 766 C CA . LEU A 1 94 ? -4.010 -5.182 4.756 1.00 95.19 94 LEU A CA 1
ATOM 767 C C . LEU A 1 94 ? -4.763 -5.239 3.425 1.00 95.19 94 LEU A C 1
ATOM 769 O O . LEU A 1 94 ? -5.984 -5.061 3.398 1.00 95.19 94 LEU A O 1
ATOM 773 N N . TYR A 1 95 ? -4.039 -5.421 2.321 1.00 95.88 95 TYR A N 1
ATOM 774 C CA . TYR A 1 95 ? -4.612 -5.462 0.984 1.00 95.88 95 TYR A CA 1
ATOM 775 C C . TYR A 1 95 ? -3.884 -6.481 0.088 1.00 95.88 95 TYR A C 1
ATOM 777 O O . TYR A 1 95 ? -3.164 -6.099 -0.841 1.00 95.88 95 TYR A O 1
ATOM 785 N N . PRO A 1 96 ? -4.099 -7.791 0.320 1.00 94.69 96 PRO A N 1
ATOM 786 C CA . PRO A 1 96 ? -3.335 -8.852 -0.345 1.00 94.69 96 PRO A CA 1
ATOM 787 C C . PRO A 1 96 ? -3.516 -8.883 -1.862 1.00 94.69 96 PRO A C 1
ATOM 789 O O . PRO A 1 96 ? -2.610 -9.255 -2.602 1.00 94.69 96 PRO A O 1
ATOM 792 N N . THR A 1 97 ? -4.684 -8.464 -2.348 1.00 94.56 97 THR A N 1
ATOM 793 C CA . THR A 1 97 ? -5.014 -8.466 -3.777 1.00 94.56 97 THR A CA 1
ATOM 794 C C . THR A 1 97 ? -4.484 -7.243 -4.525 1.00 94.56 97 THR A C 1
ATOM 796 O O . THR A 1 97 ? -4.605 -7.210 -5.748 1.00 94.56 97 THR A O 1
ATOM 799 N N . ALA A 1 98 ? -3.881 -6.259 -3.844 1.00 95.75 98 ALA A N 1
ATOM 800 C CA . ALA A 1 98 ? -3.423 -5.015 -4.461 1.00 95.75 98 ALA A CA 1
ATOM 801 C C . ALA A 1 98 ? -2.237 -5.217 -5.412 1.00 95.75 98 ALA A C 1
ATOM 803 O O . ALA A 1 98 ? -2.208 -4.626 -6.500 1.00 95.75 98 ALA A O 1
ATOM 804 N N . TYR A 1 99 ? -1.261 -6.035 -5.018 1.00 97.00 99 TYR A N 1
ATOM 805 C CA . TYR A 1 99 ? 0.015 -6.161 -5.718 1.00 97.00 99 TYR A CA 1
ATOM 806 C C . TYR A 1 99 ? 0.337 -7.606 -6.065 1.00 97.00 99 TYR A C 1
ATOM 808 O O . TYR A 1 99 ? -0.021 -8.541 -5.359 1.00 97.00 99 TYR A O 1
ATOM 816 N N . THR A 1 100 ? 1.076 -7.778 -7.152 1.00 96.31 100 THR A N 1
ATOM 817 C CA . THR A 1 100 ? 1.785 -9.014 -7.463 1.00 96.31 100 THR A CA 1
ATOM 818 C C . THR A 1 100 ? 3.256 -8.797 -7.147 1.00 96.31 100 THR A C 1
ATOM 820 O O . THR A 1 100 ? 3.925 -7.997 -7.806 1.00 96.31 100 THR A O 1
ATOM 823 N N . LEU A 1 101 ? 3.739 -9.493 -6.119 1.00 97.62 101 LEU A N 1
ATOM 824 C CA . LEU A 1 101 ? 5.139 -9.494 -5.715 1.00 97.62 101 LEU A CA 1
ATOM 825 C C . LEU A 1 101 ? 5.839 -10.700 -6.327 1.00 97.62 101 LEU A C 1
ATOM 827 O O . LEU A 1 101 ? 5.345 -11.823 -6.221 1.00 97.62 101 LEU A O 1
ATOM 831 N N . ARG A 1 102 ? 6.995 -10.486 -6.948 1.00 97.25 102 ARG A N 1
ATOM 832 C CA . ARG A 1 102 ? 7.801 -11.583 -7.489 1.00 97.25 102 ARG A CA 1
ATOM 833 C C . ARG A 1 102 ? 9.280 -11.256 -7.442 1.00 97.25 102 ARG A C 1
ATOM 835 O O . ARG A 1 102 ? 9.676 -10.118 -7.674 1.00 97.25 102 ARG A O 1
ATOM 842 N N . TRP A 1 103 ? 10.093 -12.268 -7.180 1.00 96.81 103 TRP A N 1
ATOM 843 C CA . TRP A 1 103 ? 11.536 -12.155 -7.332 1.00 96.81 103 TRP A CA 1
ATOM 844 C C . TRP A 1 103 ? 11.905 -12.424 -8.783 1.00 96.81 103 TRP A C 1
ATOM 846 O O . TRP A 1 103 ? 11.608 -13.487 -9.322 1.00 96.81 103 TRP A O 1
ATOM 856 N N . GLU A 1 104 ? 12.566 -11.461 -9.411 1.00 95.94 104 GLU A N 1
ATOM 857 C CA . GLU A 1 104 ? 13.139 -11.623 -10.744 1.00 95.94 104 GLU A CA 1
ATOM 858 C C . GLU A 1 104 ? 14.656 -11.468 -10.672 1.00 95.94 104 GLU A C 1
ATOM 860 O O . GLU A 1 104 ? 15.182 -10.787 -9.790 1.00 95.94 104 GLU A O 1
ATOM 865 N N . ARG A 1 105 ? 15.373 -12.077 -11.620 1.00 93.19 105 ARG A N 1
ATOM 866 C CA . ARG A 1 105 ? 16.797 -11.780 -11.796 1.00 93.19 105 ARG A CA 1
ATOM 867 C C . ARG A 1 105 ? 16.957 -10.302 -12.146 1.00 93.19 105 ARG A C 1
ATOM 869 O O . ARG A 1 105 ? 16.159 -9.759 -12.914 1.00 93.19 105 ARG A O 1
ATOM 876 N N . ALA A 1 106 ? 17.982 -9.674 -11.581 1.00 93.56 106 ALA A N 1
ATOM 877 C CA . ALA A 1 106 ? 18.317 -8.292 -11.892 1.00 93.56 106 ALA A CA 1
ATOM 878 C C . ALA A 1 106 ? 18.490 -8.101 -13.409 1.00 93.56 106 ALA A C 1
ATOM 880 O O . ALA A 1 106 ? 18.904 -9.028 -14.102 1.00 93.56 106 ALA A O 1
ATOM 881 N N . ARG A 1 107 ? 18.161 -6.921 -13.946 1.00 90.56 107 ARG A N 1
ATOM 882 C CA . ARG A 1 107 ? 18.324 -6.640 -15.391 1.00 90.56 107 ARG A CA 1
ATOM 883 C C . ARG A 1 107 ? 19.708 -6.110 -15.750 1.00 90.56 107 ARG A C 1
ATOM 885 O O . ARG A 1 107 ? 20.133 -6.233 -16.900 1.00 90.56 107 ARG A O 1
ATOM 892 N N . ASP A 1 108 ? 20.416 -5.540 -14.784 1.00 91.06 108 ASP A N 1
ATOM 893 C CA . ASP A 1 108 ? 21.742 -4.989 -15.020 1.00 91.06 108 ASP A CA 1
ATOM 894 C C . ASP A 1 108 ? 22.737 -6.102 -15.327 1.00 91.06 108 ASP A C 1
ATOM 896 O O . ASP A 1 108 ? 22.876 -7.047 -14.558 1.00 91.06 108 ASP A O 1
ATOM 900 N N . ARG A 1 109 ? 23.498 -5.974 -16.423 1.00 87.94 109 ARG A N 1
ATOM 901 C CA . ARG A 1 109 ? 24.475 -6.999 -16.847 1.00 87.94 109 ARG A CA 1
ATOM 902 C C . ARG A 1 109 ? 25.421 -7.425 -15.721 1.00 87.94 109 ARG A C 1
ATOM 904 O O . ARG A 1 109 ? 25.710 -8.608 -15.585 1.00 87.94 109 ARG A O 1
ATOM 911 N N . ARG A 1 110 ? 25.874 -6.469 -14.902 1.00 87.88 110 ARG A N 1
ATOM 912 C CA . ARG A 1 110 ? 26.734 -6.738 -13.737 1.00 87.88 110 ARG A CA 1
ATOM 913 C C . ARG A 1 110 ? 25.984 -7.511 -12.650 1.00 87.88 110 ARG A C 1
ATOM 915 O O . ARG A 1 110 ? 26.502 -8.487 -12.125 1.00 87.88 110 ARG A O 1
ATOM 922 N N . ALA A 1 111 ? 24.753 -7.114 -12.348 1.00 86.31 111 ALA A N 1
ATOM 923 C CA . ALA A 1 111 ? 23.924 -7.774 -11.347 1.00 86.31 111 ALA A CA 1
ATOM 924 C C . ALA A 1 111 ? 23.488 -9.186 -11.787 1.00 86.31 111 ALA A C 1
ATOM 926 O O . ALA A 1 111 ? 23.442 -10.096 -10.962 1.00 86.31 111 ALA A O 1
ATOM 927 N N . ILE A 1 112 ? 23.264 -9.394 -13.090 1.00 86.56 112 ILE A N 1
ATOM 928 C CA . ILE A 1 112 ? 23.023 -10.710 -13.699 1.00 86.56 112 ILE A CA 1
ATOM 929 C C . ILE A 1 112 ? 24.224 -11.631 -13.478 1.00 86.56 112 ILE A C 1
ATOM 931 O O . ILE A 1 112 ? 24.038 -12.766 -13.046 1.00 86.56 112 ILE A O 1
ATOM 935 N N . GLN A 1 113 ? 25.446 -11.150 -13.738 1.00 85.62 113 GLN A N 1
ATOM 936 C CA . GLN A 1 113 ? 26.679 -11.923 -13.515 1.00 85.62 113 GLN A CA 1
ATOM 937 C C . GLN A 1 113 ? 26.861 -12.313 -12.044 1.00 85.62 113 GLN A C 1
ATOM 939 O O . GLN A 1 113 ? 27.360 -13.393 -11.750 1.00 85.62 113 GLN A O 1
ATOM 944 N N . LEU A 1 114 ? 26.411 -11.456 -11.126 1.00 85.81 114 LEU A N 1
ATOM 945 C CA . LEU A 1 114 ? 26.422 -11.715 -9.687 1.00 85.81 114 LEU A CA 1
ATOM 946 C C . LEU A 1 114 ? 25.247 -12.593 -9.215 1.00 85.81 114 LEU A C 1
ATOM 948 O O . LEU A 1 114 ? 25.142 -12.884 -8.025 1.00 85.81 114 LEU A O 1
ATOM 952 N N . GLY A 1 115 ? 24.342 -13.000 -10.113 1.00 85.81 115 GLY A N 1
ATOM 953 C CA . GLY A 1 115 ? 23.159 -13.788 -9.762 1.00 85.81 115 GLY A CA 1
ATOM 954 C C . GLY A 1 115 ? 22.218 -13.065 -8.794 1.00 85.81 115 GLY A C 1
ATOM 955 O O . GLY A 1 115 ? 21.544 -13.713 -7.989 1.00 85.81 115 GLY A O 1
ATOM 956 N N . LEU A 1 116 ? 22.195 -11.728 -8.829 1.00 90.31 116 LEU A N 1
ATOM 957 C CA . LEU A 1 116 ? 21.358 -10.926 -7.944 1.00 90.31 116 LEU A CA 1
ATOM 958 C C . LEU A 1 116 ? 19.882 -11.047 -8.334 1.00 90.31 116 LEU A C 1
ATOM 960 O O . LEU A 1 116 ? 19.514 -11.137 -9.508 1.00 90.31 116 LEU A O 1
ATOM 964 N N . TRP A 1 117 ? 19.042 -11.045 -7.304 1.00 94.56 117 TRP A N 1
ATOM 965 C CA . TRP A 1 117 ? 17.592 -11.095 -7.413 1.00 94.56 117 TRP A CA 1
ATOM 966 C C . TRP A 1 117 ? 17.031 -9.799 -6.855 1.00 94.56 117 TRP A C 1
ATOM 968 O O . TRP A 1 117 ? 17.482 -9.337 -5.809 1.00 94.56 117 TRP A O 1
ATOM 978 N N . GLU A 1 118 ? 16.043 -9.254 -7.544 1.00 96.38 118 GLU A N 1
ATOM 979 C CA . GLU A 1 118 ? 15.357 -8.023 -7.179 1.00 96.38 118 GLU A CA 1
ATOM 980 C C . GLU A 1 118 ? 13.878 -8.328 -6.963 1.00 96.38 118 GLU A C 1
ATOM 982 O O . GLU A 1 118 ? 13.259 -9.069 -7.738 1.00 96.38 118 GLU A O 1
ATOM 987 N N . LEU A 1 119 ? 13.302 -7.737 -5.918 1.00 97.81 119 LEU A N 1
ATOM 988 C CA . LEU A 1 119 ? 11.873 -7.817 -5.664 1.00 97.81 119 LEU A CA 1
ATOM 989 C C . LEU A 1 119 ? 11.148 -6.853 -6.604 1.00 97.81 119 LEU A C 1
ATOM 991 O O . LEU A 1 119 ? 11.362 -5.643 -6.556 1.00 97.81 119 LEU A O 1
ATOM 995 N N . VAL A 1 120 ? 10.294 -7.390 -7.466 1.00 98.06 120 VAL A N 1
ATOM 996 C CA . VAL A 1 120 ? 9.505 -6.638 -8.443 1.00 98.06 120 VAL A CA 1
ATOM 997 C C . VAL A 1 120 ? 8.081 -6.506 -7.952 1.00 98.06 120 VAL A C 1
ATOM 999 O O . VAL A 1 120 ? 7.473 -7.481 -7.503 1.00 98.06 120 VAL A O 1
ATOM 1002 N N . ILE A 1 121 ? 7.547 -5.295 -8.082 1.00 98.12 121 ILE A N 1
ATOM 1003 C CA . ILE A 1 121 ? 6.218 -4.935 -7.599 1.00 98.12 121 ILE A CA 1
ATOM 1004 C C . ILE A 1 121 ? 5.390 -4.474 -8.789 1.00 98.12 121 ILE A C 1
ATOM 1006 O O . ILE A 1 121 ? 5.773 -3.551 -9.509 1.00 98.12 121 ILE A O 1
ATOM 1010 N N . GLN A 1 122 ? 4.245 -5.121 -8.994 1.00 97.00 122 GLN A N 1
ATOM 1011 C CA . GLN A 1 122 ? 3.307 -4.771 -10.055 1.00 97.00 122 GLN A CA 1
ATOM 1012 C C . GLN A 1 122 ? 1.892 -4.606 -9.486 1.00 97.00 122 GLN A C 1
ATOM 1014 O O . GLN A 1 122 ? 1.489 -5.411 -8.643 1.00 97.00 122 GLN A O 1
ATOM 1019 N N . PRO A 1 123 ? 1.109 -3.603 -9.928 1.00 96.94 123 PRO A N 1
ATOM 1020 C CA . PRO A 1 123 ? -0.302 -3.526 -9.568 1.00 96.94 123 PRO A CA 1
ATOM 1021 C C . PRO A 1 123 ? -1.059 -4.725 -10.153 1.00 96.94 123 PRO A C 1
ATOM 1023 O O . PRO A 1 123 ? -0.954 -5.029 -11.342 1.00 96.94 123 PRO A O 1
ATOM 1026 N N . ASN A 1 124 ? -1.841 -5.407 -9.320 1.00 95.19 124 ASN A N 1
ATOM 1027 C CA . ASN A 1 124 ? -2.670 -6.520 -9.760 1.00 95.19 124 ASN A CA 1
ATOM 1028 C C . ASN A 1 124 ? -3.980 -5.987 -10.352 1.00 95.19 124 ASN A C 1
ATOM 1030 O O . ASN A 1 124 ? -4.923 -5.684 -9.629 1.00 95.19 124 ASN A O 1
ATOM 1034 N N . LEU A 1 125 ? -4.025 -5.845 -11.675 1.00 91.75 125 LEU A N 1
ATOM 1035 C CA . LEU A 1 125 ? -5.199 -5.341 -12.402 1.00 91.75 125 LEU A CA 1
ATOM 1036 C C . LEU A 1 125 ? -5.975 -6.459 -13.118 1.00 91.75 125 LEU A C 1
ATOM 1038 O O . LEU A 1 125 ? -6.858 -6.189 -13.934 1.00 91.75 125 LEU A O 1
ATOM 1042 N N . ILE A 1 126 ? -5.632 -7.721 -12.850 1.00 88.44 126 ILE A N 1
ATOM 1043 C CA . ILE A 1 126 ? -6.170 -8.878 -13.566 1.00 88.44 126 ILE A CA 1
ATOM 1044 C C . ILE A 1 126 ? -7.633 -9.074 -13.170 1.00 88.44 126 ILE A C 1
ATOM 1046 O O . ILE A 1 126 ? -7.930 -9.342 -12.010 1.00 88.44 126 ILE A O 1
ATOM 1050 N N . GLY A 1 127 ? -8.549 -8.963 -14.137 1.00 80.88 127 GLY A N 1
ATOM 1051 C CA . GLY A 1 127 ? -9.967 -9.295 -13.956 1.00 80.88 127 GLY A CA 1
ATOM 1052 C C . GLY A 1 127 ? -10.672 -8.514 -12.844 1.00 80.88 127 GLY A C 1
ATOM 1053 O O . GLY A 1 127 ? -11.566 -9.063 -12.215 1.00 80.88 127 GLY A O 1
ATOM 1054 N N . ASN A 1 128 ? -10.245 -7.276 -12.557 1.00 81.31 128 ASN A N 1
ATOM 1055 C CA . ASN A 1 128 ? -10.750 -6.466 -11.435 1.00 81.31 128 ASN A CA 1
ATOM 1056 C C . ASN A 1 128 ? -10.621 -7.140 -10.055 1.00 81.31 128 ASN A C 1
ATOM 1058 O O . ASN A 1 128 ? -11.312 -6.759 -9.111 1.00 81.31 128 ASN A O 1
ATOM 1062 N N . LYS A 1 129 ? -9.722 -8.124 -9.917 1.00 83.25 129 LYS A N 1
ATOM 1063 C CA . LYS A 1 129 ? -9.498 -8.855 -8.662 1.00 83.25 129 LYS A CA 1
ATOM 1064 C C . LYS A 1 129 ? -9.026 -7.960 -7.524 1.00 83.25 129 LYS A C 1
ATOM 1066 O O . LYS A 1 129 ? -9.295 -8.271 -6.368 1.00 83.25 129 LYS A O 1
ATOM 1071 N N . ASP A 1 130 ? -8.371 -6.845 -7.833 1.00 82.69 130 ASP A N 1
ATOM 1072 C CA . ASP A 1 130 ? -8.043 -5.828 -6.838 1.00 82.69 130 ASP A CA 1
ATOM 1073 C C . ASP A 1 130 ? -9.292 -5.304 -6.129 1.00 82.69 130 ASP A C 1
ATOM 1075 O O . ASP A 1 130 ? -9.273 -5.112 -4.922 1.00 82.69 130 ASP A O 1
ATOM 1079 N N . LEU A 1 131 ? -10.407 -5.162 -6.840 1.00 87.06 131 LEU A N 1
ATOM 1080 C CA . LEU A 1 131 ? -11.651 -4.639 -6.278 1.00 87.06 131 LEU A CA 1
ATOM 1081 C C . LEU A 1 131 ? -12.631 -5.729 -5.822 1.00 87.06 131 LEU A C 1
ATOM 1083 O O . LEU A 1 131 ? -13.598 -5.410 -5.129 1.00 87.06 131 LEU A O 1
ATOM 1087 N N . SER A 1 132 ? -12.371 -6.993 -6.182 1.00 80.06 132 SER A N 1
ATOM 1088 C CA . SER A 1 132 ? -13.245 -8.148 -5.910 1.00 80.06 132 SER A CA 1
ATOM 1089 C C . SER A 1 132 ? -13.810 -8.234 -4.486 1.00 80.06 132 SER A C 1
ATOM 1091 O O . SER A 1 132 ? -15.029 -8.369 -4.390 1.00 80.06 132 SER A O 1
ATOM 1093 N N . PRO A 1 133 ? -13.042 -8.049 -3.382 1.00 72.38 133 PRO A N 1
ATOM 1094 C CA . PRO A 1 133 ? -13.607 -8.224 -2.039 1.00 72.38 133 PRO A CA 1
ATOM 1095 C C . PRO A 1 133 ? -14.792 -7.296 -1.732 1.00 72.38 133 PRO A C 1
ATOM 1097 O O . PRO A 1 133 ? -15.613 -7.621 -0.883 1.00 72.38 133 PRO A O 1
ATOM 1100 N N . PHE A 1 134 ? -14.916 -6.169 -2.438 1.00 72.19 134 PHE A N 1
ATOM 1101 C CA . PHE A 1 134 ? -16.005 -5.209 -2.235 1.00 72.19 134 PHE A CA 1
ATOM 1102 C C . PHE A 1 134 ? -16.978 -5.163 -3.407 1.00 72.19 134 PHE A C 1
ATOM 1104 O O . PHE A 1 134 ? -18.182 -4.996 -3.213 1.00 72.19 134 PHE A O 1
ATOM 1111 N N . VAL A 1 135 ? -16.467 -5.292 -4.631 1.00 75.62 135 VAL A N 1
ATOM 1112 C CA . VAL A 1 135 ? -17.293 -5.204 -5.835 1.00 75.62 135 VAL A CA 1
ATOM 1113 C C . VAL A 1 135 ? -18.157 -6.446 -5.993 1.00 75.62 135 VAL A C 1
ATOM 1115 O O . VAL A 1 135 ? -19.314 -6.290 -6.359 1.00 75.62 135 VAL A O 1
ATOM 1118 N N . ASP A 1 136 ? -17.672 -7.642 -5.655 1.00 75.75 136 ASP A N 1
ATOM 1119 C CA . ASP A 1 136 ? -18.457 -8.868 -5.839 1.00 75.75 136 ASP A CA 1
ATOM 1120 C C . ASP A 1 136 ? -19.656 -8.911 -4.882 1.00 75.75 136 ASP A C 1
ATOM 1122 O O . ASP A 1 136 ? -20.766 -9.222 -5.305 1.00 75.75 136 ASP A O 1
ATOM 1126 N N . SER A 1 137 ? -19.469 -8.485 -3.626 1.00 72.31 137 SER A N 1
ATOM 1127 C CA . SER A 1 137 ? -20.561 -8.321 -2.652 1.00 72.31 137 SER A CA 1
ATOM 1128 C C . SER A 1 137 ? -21.589 -7.280 -3.116 1.00 72.31 137 SER A C 1
ATOM 1130 O O . SER A 1 137 ? -22.799 -7.516 -3.100 1.00 72.31 137 SER A O 1
ATOM 1132 N N . PHE A 1 138 ? -21.117 -6.137 -3.622 1.00 71.94 138 PHE A N 1
ATOM 1133 C CA . PHE A 1 138 ? -21.996 -5.083 -4.124 1.00 71.94 138 PHE A CA 1
ATOM 1134 C C . PHE A 1 138 ? -22.760 -5.501 -5.388 1.00 71.94 138 PHE A C 1
ATOM 1136 O O . PHE A 1 138 ? -23.961 -5.261 -5.496 1.00 71.94 138 PHE A O 1
ATOM 1143 N N . LEU A 1 139 ? -22.085 -6.150 -6.338 1.00 71.19 139 LEU A N 1
ATOM 1144 C CA . LEU A 1 139 ? -22.705 -6.670 -7.553 1.00 71.19 139 LEU A CA 1
ATOM 1145 C C . LEU A 1 139 ? -23.701 -7.784 -7.233 1.00 71.19 139 LEU A C 1
ATOM 1147 O O . LEU A 1 139 ? -24.773 -7.797 -7.833 1.00 71.19 139 LEU A O 1
ATOM 1151 N N . ALA A 1 140 ? -23.402 -8.652 -6.262 1.00 75.56 140 ALA A N 1
ATOM 1152 C CA . ALA A 1 140 ? -24.352 -9.639 -5.762 1.00 75.56 140 ALA A CA 1
ATOM 1153 C C . ALA A 1 140 ? -25.611 -8.952 -5.209 1.00 75.56 140 ALA A C 1
ATOM 1155 O O . ALA A 1 140 ? -26.719 -9.311 -5.606 1.00 75.56 140 ALA A O 1
ATOM 1156 N N . SER A 1 141 ? -25.447 -7.899 -4.397 1.00 73.94 141 SER A N 1
ATOM 1157 C CA . SER A 1 141 ? -26.565 -7.122 -3.846 1.00 73.94 141 SER A CA 1
ATOM 1158 C C . SER A 1 141 ? -27.376 -6.360 -4.899 1.00 73.94 141 SER A C 1
ATOM 1160 O O . SER A 1 141 ? -28.559 -6.118 -4.675 1.00 73.94 141 SER A O 1
ATOM 1162 N N . ILE A 1 142 ? -26.776 -5.953 -6.023 1.00 71.25 142 ILE A N 1
ATOM 1163 C CA . ILE A 1 142 ? -27.536 -5.368 -7.138 1.00 71.25 142 ILE A CA 1
ATOM 1164 C C . ILE A 1 142 ? -28.259 -6.463 -7.923 1.00 71.25 142 ILE A C 1
ATOM 1166 O O . ILE A 1 142 ? -29.405 -6.279 -8.312 1.00 71.25 142 ILE A O 1
ATOM 1170 N N . SER A 1 143 ? -27.602 -7.597 -8.167 1.00 70.69 143 SER A N 1
ATOM 1171 C CA . SER A 1 143 ? -28.174 -8.695 -8.954 1.00 70.69 143 SER A CA 1
ATOM 1172 C C . SER A 1 143 ? -29.355 -9.388 -8.271 1.00 70.69 143 SER A C 1
ATOM 1174 O O . SER A 1 143 ? -30.165 -10.009 -8.953 1.00 70.69 143 SER A O 1
ATOM 1176 N N . SER A 1 144 ? -29.461 -9.270 -6.944 1.00 70.94 144 SER A N 1
ATOM 1177 C CA . SER A 1 144 ? -30.587 -9.778 -6.162 1.00 70.94 144 SER A CA 1
ATOM 1178 C C . SER A 1 144 ? -31.773 -8.813 -6.089 1.00 70.94 144 SER A C 1
ATOM 1180 O O . SER A 1 144 ? -32.834 -9.213 -5.609 1.00 70.94 144 SER A O 1
ATOM 1182 N N . LEU A 1 145 ? -31.642 -7.569 -6.575 1.00 68.94 145 LEU A N 1
ATOM 1183 C CA . LEU A 1 145 ? -32.808 -6.708 -6.758 1.00 68.94 145 LEU A CA 1
ATOM 1184 C C . LEU A 1 145 ? -33.684 -7.347 -7.845 1.00 68.94 145 LEU A C 1
ATOM 1186 O O . LEU A 1 145 ? -33.176 -7.626 -8.936 1.00 68.94 145 LEU A O 1
ATOM 1190 N N . PRO A 1 146 ? -34.977 -7.612 -7.570 1.00 68.88 146 PRO A N 1
ATOM 1191 C CA . PRO A 1 146 ? -35.875 -8.183 -8.564 1.00 68.88 146 PRO A CA 1
ATOM 1192 C C . PRO A 1 146 ? -35.809 -7.302 -9.804 1.00 68.88 146 PRO A C 1
ATOM 1194 O O . PRO A 1 146 ? -35.869 -6.082 -9.662 1.00 68.88 146 PRO A O 1
ATOM 1197 N N . ASN A 1 147 ? -35.623 -7.918 -10.978 1.00 56.16 147 ASN A N 1
ATOM 1198 C CA . ASN A 1 147 ? -35.545 -7.241 -12.271 1.00 56.16 147 ASN A CA 1
ATOM 1199 C C . ASN A 1 147 ? -36.768 -6.334 -12.430 1.00 56.16 147 ASN A C 1
ATOM 1201 O O . ASN A 1 147 ? -37.795 -6.754 -12.962 1.00 56.16 147 ASN A O 1
ATOM 1205 N N . THR A 1 148 ? -36.676 -5.095 -11.955 1.00 51.31 148 THR A N 1
ATOM 1206 C CA . THR A 1 148 ? -37.645 -4.074 -12.281 1.00 51.31 148 THR A CA 1
ATOM 1207 C C . THR A 1 148 ? -37.467 -3.886 -13.777 1.00 51.31 148 THR A C 1
ATOM 1209 O O . THR A 1 148 ? -36.346 -3.615 -14.227 1.00 51.31 148 THR A O 1
ATOM 1212 N N . PRO A 1 149 ? -38.504 -4.157 -14.587 1.00 49.00 149 PRO A N 1
ATOM 1213 C CA . PRO A 1 149 ? -38.393 -3.978 -16.018 1.00 49.00 149 PRO A CA 1
ATOM 1214 C C . PRO A 1 149 ? -37.942 -2.538 -16.228 1.00 49.00 149 PRO A C 1
ATOM 1216 O O . PRO A 1 149 ? -38.600 -1.606 -15.766 1.00 49.00 149 PRO A O 1
ATOM 1219 N N . LEU A 1 150 ? -36.764 -2.383 -16.837 1.00 44.66 150 LEU A N 1
ATOM 1220 C CA . LEU A 1 150 ? -36.236 -1.100 -17.271 1.00 44.66 150 LEU A CA 1
ATOM 1221 C C . LEU A 1 150 ? -37.260 -0.533 -18.250 1.00 44.66 150 LEU A C 1
ATOM 1223 O O . LEU A 1 150 ? -37.241 -0.834 -19.442 1.00 44.66 150 LEU A O 1
ATOM 1227 N N . LEU A 1 151 ? -38.209 0.227 -17.711 1.00 39.28 151 LEU A N 1
ATOM 1228 C CA . LEU A 1 151 ? -39.125 1.047 -18.468 1.00 39.28 151 LEU A CA 1
ATOM 1229 C C . LEU A 1 151 ? -38.239 2.007 -19.252 1.00 39.28 151 LEU A C 1
ATOM 1231 O O . LEU A 1 151 ? -37.562 2.860 -18.678 1.00 39.28 151 LEU A O 1
ATOM 1235 N N . ASN A 1 152 ? -38.200 1.789 -20.565 1.00 46.81 152 ASN A N 1
ATOM 1236 C CA . ASN A 1 152 ? -37.669 2.715 -21.549 1.00 46.81 152 ASN A CA 1
ATOM 1237 C C . ASN A 1 152 ? -38.324 4.080 -21.315 1.00 46.81 152 ASN A C 1
ATOM 1239 O O . ASN A 1 152 ? -39.403 4.342 -21.839 1.00 46.81 152 ASN A O 1
ATOM 1243 N N . SER A 1 153 ? -37.697 4.935 -20.512 1.00 38.84 153 SER A N 1
ATOM 1244 C CA . SER A 1 153 ? -38.133 6.314 -20.346 1.00 38.84 153 SER A CA 1
ATOM 1245 C C . SER A 1 153 ? -37.154 7.210 -21.102 1.00 38.84 153 SER A C 1
ATOM 1247 O O . SER A 1 153 ? -35.977 7.280 -20.730 1.00 38.84 153 SER A O 1
ATOM 1249 N N . PRO A 1 154 ? -37.581 7.832 -22.213 1.00 49.88 154 PRO A N 1
ATOM 1250 C CA . PRO A 1 154 ? -36.748 8.763 -22.945 1.00 49.88 154 PRO A CA 1
A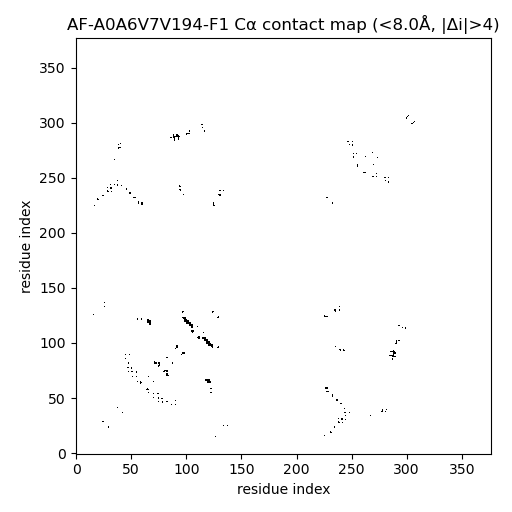TOM 1251 C C . PRO A 1 154 ? -36.566 10.036 -22.115 1.00 49.88 154 PRO A C 1
ATOM 1253 O O . PRO A 1 154 ? -37.515 10.555 -21.532 1.00 49.88 154 PRO A O 1
ATOM 1256 N N . ASN A 1 155 ? -35.330 10.533 -22.095 1.00 46.97 155 ASN A N 1
ATOM 1257 C CA . ASN A 1 155 ? -34.930 11.831 -21.559 1.00 46.97 155 ASN A CA 1
ATOM 1258 C C . ASN A 1 155 ? -35.991 12.924 -21.793 1.00 46.97 155 ASN A C 1
ATOM 1260 O O . ASN A 1 155 ? -36.085 13.482 -22.885 1.00 46.97 155 ASN A O 1
ATOM 1264 N N . LYS A 1 156 ? -36.711 13.294 -20.736 1.00 41.66 156 LYS A N 1
ATOM 1265 C CA . LYS A 1 156 ? -37.268 14.634 -20.547 1.00 41.66 156 LYS A CA 1
ATOM 1266 C C . LYS A 1 156 ? -36.972 15.044 -19.111 1.00 41.66 156 LYS A C 1
ATOM 1268 O O . LYS A 1 156 ? -37.702 14.699 -18.192 1.00 41.66 156 LYS A O 1
ATOM 1273 N N . PHE A 1 157 ? -35.850 15.738 -18.936 1.00 39.62 157 PHE A N 1
ATOM 1274 C CA . PHE A 1 157 ? -35.624 16.560 -17.754 1.00 39.62 157 PHE A CA 1
ATOM 1275 C C . PHE A 1 157 ? -36.620 17.720 -17.831 1.00 39.62 157 PHE A C 1
ATOM 1277 O O . PHE A 1 157 ? -36.441 18.637 -18.630 1.00 39.62 157 PHE A O 1
ATOM 1284 N N . GLY A 1 158 ? -37.709 17.599 -17.074 1.00 41.62 158 GLY A N 1
ATOM 1285 C CA . GLY A 1 158 ? -38.548 18.721 -16.681 1.00 41.62 158 GLY A CA 1
ATOM 1286 C C . GLY A 1 158 ? -37.895 19.403 -15.487 1.00 41.62 158 GLY A C 1
ATOM 1287 O O . GLY A 1 158 ? -37.589 18.762 -14.485 1.00 41.62 158 GLY A O 1
ATOM 1288 N N . GLU A 1 159 ? -37.613 20.681 -15.668 1.00 57.19 159 GLU A N 1
ATOM 1289 C CA . GLU A 1 159 ? -37.273 21.651 -14.641 1.00 57.19 159 GLU A CA 1
ATOM 1290 C C . GLU A 1 159 ? -38.559 21.922 -13.848 1.00 57.19 159 GLU A C 1
ATOM 1292 O O . GLU A 1 159 ? -39.508 22.471 -14.401 1.00 57.19 159 GLU A O 1
ATOM 1297 N N . GLU A 1 160 ? -38.628 21.474 -12.594 1.00 45.47 160 GLU A N 1
ATOM 1298 C CA . GLU A 1 160 ? -39.659 21.931 -11.662 1.00 45.47 160 GLU A CA 1
ATOM 1299 C C . GLU A 1 160 ? -39.000 22.510 -10.412 1.00 45.47 160 GLU A C 1
ATOM 1301 O O . GLU A 1 160 ? -38.221 21.863 -9.706 1.00 45.47 160 GLU A O 1
ATOM 1306 N N . ASP A 1 161 ? -39.305 23.791 -10.231 1.00 53.09 161 ASP A N 1
ATOM 1307 C CA . ASP A 1 161 ? -39.079 24.612 -9.061 1.00 53.09 161 ASP A CA 1
ATOM 1308 C C . ASP A 1 161 ? -39.794 24.024 -7.845 1.00 53.09 161 ASP A C 1
ATOM 1310 O O . ASP A 1 161 ? -41.015 23.908 -7.854 1.00 53.09 161 ASP A O 1
ATOM 1314 N N . ASP A 1 162 ? -39.064 23.803 -6.751 1.00 47.41 162 ASP A N 1
ATOM 1315 C CA . ASP A 1 162 ? -39.681 23.763 -5.428 1.00 47.41 162 ASP A CA 1
ATOM 1316 C C . ASP A 1 162 ? -38.956 24.698 -4.461 1.00 47.41 162 ASP A C 1
ATOM 1318 O O . ASP A 1 162 ? -37.804 24.520 -4.051 1.00 47.41 162 ASP A O 1
ATOM 1322 N N . LYS A 1 163 ? -39.694 25.758 -4.131 1.00 42.47 163 LYS A N 1
ATOM 1323 C CA . LYS A 1 163 ? -39.420 26.731 -3.083 1.00 42.47 163 LYS A CA 1
ATOM 1324 C C . LYS A 1 163 ? -39.869 26.161 -1.732 1.00 42.47 163 LYS A C 1
ATOM 1326 O O . LYS A 1 163 ? -40.848 25.436 -1.647 1.00 42.47 163 LYS A O 1
ATOM 1331 N N . LEU A 1 164 ? -39.222 26.674 -0.681 1.00 36.81 164 LEU A N 1
ATOM 1332 C CA . LEU A 1 164 ? -39.523 26.560 0.756 1.00 36.81 164 LEU A CA 1
ATOM 1333 C C . LEU A 1 164 ? -39.067 25.278 1.481 1.00 36.81 164 LEU A C 1
ATOM 1335 O O . LEU A 1 164 ? -39.771 24.284 1.551 1.00 36.81 164 LEU A O 1
ATOM 1339 N N . SER A 1 165 ? -38.000 25.407 2.275 1.00 41.19 165 SER A N 1
ATOM 1340 C CA . SER A 1 165 ? -38.198 25.599 3.721 1.00 41.19 165 SER A CA 1
ATOM 1341 C C . SER A 1 165 ? -36.951 26.202 4.380 1.00 41.19 165 SER A C 1
ATOM 1343 O O . SER A 1 165 ? -35.809 25.902 4.039 1.00 41.19 165 SER A O 1
ATOM 1345 N N . ASN A 1 166 ? -37.210 27.146 5.279 1.00 42.91 166 ASN A N 1
ATOM 1346 C CA . ASN A 1 166 ? -36.247 27.967 5.994 1.00 42.91 166 ASN A CA 1
ATOM 1347 C C . ASN A 1 166 ? -35.418 27.146 6.988 1.00 42.91 166 ASN A C 1
ATOM 1349 O O . ASN A 1 166 ? -35.993 26.439 7.804 1.00 42.91 166 ASN A O 1
ATOM 1353 N N . ASN A 1 167 ? -34.103 27.379 7.036 1.00 39.31 167 ASN A N 1
ATOM 1354 C CA . ASN A 1 167 ? -33.381 27.443 8.307 1.00 39.31 16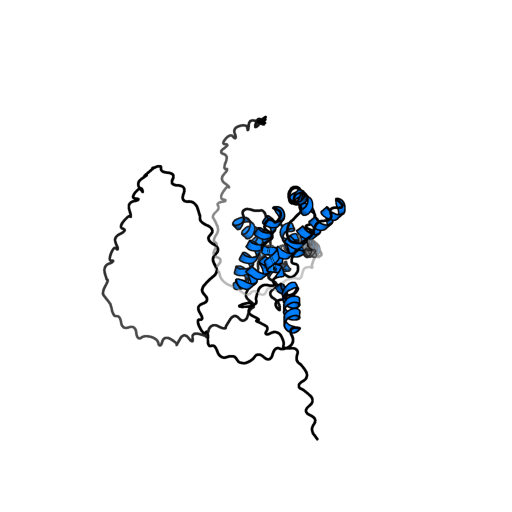7 ASN A CA 1
ATOM 1355 C C . ASN A 1 167 ? -32.232 28.455 8.228 1.00 39.31 167 ASN A C 1
ATOM 1357 O O . ASN A 1 167 ? -31.168 28.236 7.652 1.00 39.31 167 ASN A O 1
ATOM 1361 N N . LYS A 1 168 ? -32.538 29.609 8.817 1.00 38.84 168 LYS A N 1
ATOM 1362 C CA . LYS A 1 168 ? -31.752 30.827 8.963 1.00 38.84 168 LYS A CA 1
ATOM 1363 C C . LYS A 1 168 ? -30.785 30.651 10.135 1.00 38.84 168 LYS A C 1
ATOM 1365 O O . LYS A 1 168 ? -31.175 30.859 11.277 1.00 38.84 168 LYS A O 1
ATOM 1370 N N . TRP A 1 169 ? -29.528 30.315 9.858 1.00 39.75 169 TRP A N 1
ATOM 1371 C CA . TRP A 1 169 ? -28.440 30.547 10.811 1.00 39.75 169 TRP A CA 1
ATOM 1372 C C . TRP A 1 169 ? -27.763 31.864 10.454 1.00 39.75 169 TRP A C 1
ATOM 1374 O O . TRP A 1 169 ? -26.990 31.969 9.505 1.00 39.75 169 TRP A O 1
ATOM 1384 N N . ALA A 1 170 ? -28.154 32.891 11.203 1.00 36.47 170 ALA A N 1
ATOM 1385 C CA . ALA A 1 170 ? -27.546 34.205 11.192 1.00 36.47 170 ALA A CA 1
ATOM 1386 C C . ALA A 1 170 ? -26.113 34.122 11.740 1.00 36.47 170 ALA A C 1
ATOM 1388 O O . ALA A 1 170 ? -25.889 33.608 12.834 1.00 36.47 170 ALA A O 1
ATOM 1389 N N . MET A 1 171 ? -25.157 34.663 10.988 1.00 42.81 171 MET A N 1
ATOM 1390 C CA . MET A 1 171 ? -23.833 35.013 11.499 1.00 42.81 171 MET A CA 1
ATOM 1391 C C . MET A 1 171 ? -23.901 36.443 12.052 1.00 42.81 171 MET A C 1
ATOM 1393 O O . MET A 1 171 ? -24.320 37.339 11.314 1.00 42.81 171 MET A O 1
ATOM 1397 N N . PRO A 1 172 ? -23.522 36.698 13.316 1.00 50.38 172 PRO A N 1
ATOM 1398 C CA . PRO A 1 172 ? -23.366 38.059 13.797 1.00 50.38 172 PRO A CA 1
ATOM 1399 C C . PRO A 1 172 ? -22.088 38.677 13.222 1.00 50.38 172 PRO A C 1
ATOM 1401 O O . PRO A 1 172 ? -20.989 38.140 13.352 1.00 50.38 172 PRO A O 1
ATOM 1404 N N . ASN A 1 173 ? -22.263 39.843 12.604 1.00 42.84 173 ASN A N 1
ATOM 1405 C CA . ASN A 1 173 ? -21.193 40.768 12.267 1.00 42.84 173 ASN A CA 1
ATOM 1406 C C . ASN A 1 173 ? -20.533 41.273 13.555 1.00 42.84 173 ASN A C 1
ATOM 1408 O O . ASN A 1 173 ? -21.186 41.933 14.363 1.00 42.84 173 ASN A O 1
ATOM 1412 N N . SER A 1 174 ? -19.232 41.044 13.707 1.00 43.41 174 SER A N 1
ATOM 1413 C CA . SER A 1 174 ? -18.391 41.802 14.629 1.00 43.41 174 SER A CA 1
ATOM 1414 C C . SER A 1 174 ? -17.298 42.522 13.846 1.00 43.41 174 SER A C 1
ATOM 1416 O O . SER A 1 174 ? -16.362 41.951 13.290 1.00 43.41 174 SER A O 1
ATOM 1418 N N . VAL A 1 175 ? -17.495 43.835 13.791 1.00 44.72 175 VAL A N 1
ATOM 1419 C CA . VAL A 1 175 ? -16.544 44.865 13.399 1.00 44.72 175 VAL A CA 1
ATOM 1420 C C . VAL A 1 175 ? -15.341 44.800 14.341 1.00 44.72 175 VAL A C 1
ATOM 1422 O O . VAL A 1 175 ? -15.505 44.887 15.555 1.00 44.72 175 VAL A O 1
ATOM 1425 N N . SER A 1 176 ? -14.125 44.714 13.801 1.00 48.09 176 SER A N 1
ATOM 1426 C CA . SER A 1 176 ? -12.944 45.213 14.508 1.00 48.09 176 SER A CA 1
ATOM 1427 C C . SER A 1 176 ? -11.946 45.797 13.510 1.00 48.09 176 SER A C 1
ATOM 1429 O O . SER A 1 176 ? -11.391 45.115 12.649 1.00 48.09 176 SER A O 1
ATOM 1431 N N . SER A 1 177 ? -11.784 47.102 13.642 1.00 45.59 177 SER A N 1
ATOM 1432 C CA . SER A 1 177 ? -10.784 47.982 13.062 1.00 45.59 177 SER A CA 1
ATOM 1433 C C . SER A 1 177 ? -9.360 47.640 13.517 1.00 45.59 177 SER A C 1
ATOM 1435 O O . SER A 1 177 ? -9.121 47.581 14.720 1.00 45.59 177 SER A O 1
ATOM 1437 N N . SER A 1 178 ? -8.391 47.568 12.597 1.00 42.53 178 SER A N 1
ATOM 1438 C CA . SER A 1 178 ? -7.210 48.451 12.654 1.00 42.53 178 SER A CA 1
ATOM 1439 C C . SER A 1 178 ? -6.244 48.277 11.472 1.00 42.53 178 SER A C 1
ATOM 1441 O O . SER A 1 178 ? -6.233 47.228 10.825 1.00 42.53 178 SER A O 1
ATOM 1443 N N . PRO A 1 179 ? -5.444 49.317 11.165 1.00 56.75 179 PRO A N 1
ATOM 1444 C CA . PRO A 1 179 ? -4.786 49.507 9.885 1.00 56.75 179 PRO A CA 1
ATOM 1445 C C . PRO A 1 179 ? -3.326 49.043 9.910 1.00 56.75 179 PRO A C 1
ATOM 1447 O O . PRO A 1 179 ? -2.591 49.301 10.856 1.00 56.75 179 PRO A O 1
ATOM 1450 N N . ASN A 1 180 ? -2.864 48.443 8.815 1.00 44.97 180 ASN A N 1
ATOM 1451 C CA . ASN A 1 180 ? -1.462 48.540 8.414 1.00 44.97 180 ASN A CA 1
ATOM 1452 C C . ASN A 1 180 ? -1.347 48.323 6.904 1.00 44.97 180 ASN A C 1
ATOM 1454 O O . ASN A 1 180 ? -1.172 47.212 6.406 1.00 44.97 180 ASN A O 1
ATOM 1458 N N . LYS A 1 181 ? -1.467 49.432 6.167 1.00 48.16 181 LYS A N 1
ATOM 1459 C CA . LYS A 1 181 ? -1.046 49.533 4.770 1.00 48.16 181 LYS A CA 1
ATOM 1460 C C . LYS A 1 181 ? 0.478 49.394 4.731 1.00 48.16 181 LYS A C 1
ATOM 1462 O O . LYS A 1 181 ? 1.186 50.304 5.147 1.00 48.16 181 LYS A O 1
ATOM 1467 N N . ARG A 1 182 ? 0.983 48.285 4.191 1.00 54.28 182 ARG A N 1
ATOM 1468 C CA . ARG A 1 182 ? 2.308 48.257 3.558 1.00 54.28 182 ARG A CA 1
ATOM 1469 C C . ARG A 1 182 ? 2.105 48.253 2.042 1.00 54.28 182 ARG A C 1
ATOM 1471 O O . ARG A 1 182 ? 1.270 47.484 1.565 1.00 54.28 182 ARG A O 1
ATOM 1478 N N . PRO A 1 183 ? 2.808 49.111 1.289 1.00 63.03 183 PRO A N 1
ATOM 1479 C CA . PRO A 1 183 ? 2.701 49.137 -0.162 1.00 63.03 183 PRO A CA 1
ATOM 1480 C C . PRO A 1 183 ? 3.332 47.872 -0.771 1.00 63.03 183 PRO A C 1
ATOM 1482 O O . PRO A 1 183 ? 4.320 47.367 -0.230 1.00 63.03 183 PRO A O 1
ATOM 1485 N N . PRO A 1 184 ? 2.810 47.360 -1.898 1.00 59.12 184 PRO A N 1
ATOM 1486 C CA . PRO A 1 184 ? 3.507 46.340 -2.665 1.00 59.12 184 PRO A CA 1
ATOM 1487 C C . PRO A 1 184 ? 4.780 46.945 -3.270 1.00 59.12 184 PRO A C 1
ATOM 1489 O O . PRO A 1 184 ? 4.730 47.968 -3.956 1.00 59.12 184 PRO A O 1
ATOM 1492 N N . SER A 1 185 ? 5.930 46.319 -3.005 1.00 51.41 185 SER A N 1
ATOM 1493 C CA . SER A 1 185 ? 7.170 46.655 -3.693 1.00 51.41 185 SER A CA 1
ATOM 1494 C C . SER A 1 185 ? 7.037 46.270 -5.165 1.00 51.41 185 SER A C 1
ATOM 1496 O O . SER A 1 185 ? 6.825 45.115 -5.534 1.00 51.41 185 SER A O 1
ATOM 1498 N N . LEU A 1 186 ? 7.138 47.287 -6.013 1.00 47.50 186 LEU A N 1
ATOM 1499 C CA . LEU A 1 186 ? 7.303 47.156 -7.449 1.00 47.50 186 LEU A CA 1
ATOM 1500 C C . LEU A 1 186 ? 8.634 46.444 -7.710 1.00 47.50 186 LEU A C 1
ATOM 1502 O O . LEU A 1 186 ? 9.704 47.036 -7.579 1.00 47.50 186 LEU A O 1
ATOM 1506 N N . THR A 1 187 ? 8.585 45.170 -8.085 1.00 58.91 187 THR A N 1
ATOM 1507 C CA . THR A 1 187 ? 9.713 44.542 -8.773 1.00 58.91 187 THR A CA 1
ATOM 1508 C C . THR A 1 187 ? 9.708 45.020 -10.226 1.00 58.91 187 THR A C 1
ATOM 1510 O O . THR A 1 187 ? 8.679 44.879 -10.893 1.00 58.91 187 THR A O 1
ATOM 1513 N N . PRO A 1 188 ? 10.815 45.571 -10.749 1.00 58.81 188 PRO A N 1
ATOM 1514 C CA . PRO A 1 188 ? 10.874 46.039 -12.124 1.00 58.81 188 PRO A CA 1
ATOM 1515 C C . PRO A 1 188 ? 10.775 44.852 -13.086 1.00 58.81 188 PRO A C 1
ATOM 1517 O O . PRO A 1 188 ? 11.661 43.997 -13.158 1.00 58.81 188 PRO A O 1
ATOM 1520 N N . VAL A 1 189 ? 9.682 44.823 -13.847 1.00 54.25 189 VAL A N 1
ATOM 1521 C CA . VAL A 1 189 ? 9.539 44.014 -15.055 1.00 54.25 189 VAL A CA 1
ATOM 1522 C C . VAL A 1 189 ? 10.628 44.469 -16.023 1.00 54.25 189 VAL A C 1
ATOM 1524 O O . VAL A 1 189 ? 10.552 45.551 -16.602 1.00 54.25 189 VAL A O 1
ATOM 1527 N N . LYS A 1 190 ? 11.672 43.652 -16.187 1.00 55.25 190 LYS A N 1
ATOM 1528 C CA . LYS A 1 190 ? 12.612 43.798 -17.299 1.00 55.25 190 LYS A CA 1
ATOM 1529 C C . LYS A 1 190 ? 11.837 43.533 -18.587 1.00 55.25 190 LYS A C 1
ATOM 1531 O O . LYS A 1 190 ? 11.586 42.386 -18.945 1.00 55.25 190 LYS A O 1
ATOM 1536 N N . LEU A 1 191 ? 11.449 44.616 -19.254 1.00 54.16 191 LEU A N 1
ATOM 1537 C CA . LEU A 1 191 ? 11.047 44.636 -20.652 1.00 54.16 191 LEU A CA 1
ATOM 1538 C C . LEU A 1 191 ? 12.228 44.125 -21.485 1.00 54.16 191 LEU A C 1
ATOM 1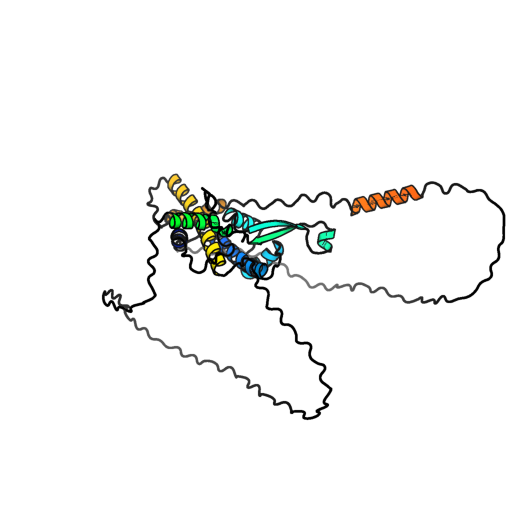540 O O . LEU A 1 191 ? 13.135 44.879 -21.827 1.00 54.16 191 LEU A O 1
ATOM 1544 N N . ILE A 1 192 ? 12.244 42.823 -21.766 1.00 55.53 192 ILE A N 1
ATOM 1545 C CA . ILE A 1 192 ? 13.098 42.261 -22.806 1.00 55.53 192 ILE A CA 1
ATOM 1546 C C . ILE A 1 192 ? 12.348 42.481 -24.114 1.00 55.53 192 ILE A C 1
ATOM 1548 O O . ILE A 1 192 ? 11.331 41.855 -24.405 1.00 55.53 192 ILE A O 1
ATOM 1552 N N . SER A 1 193 ? 12.843 43.462 -24.849 1.00 62.31 193 SER A N 1
ATOM 1553 C CA . SER A 1 193 ? 12.476 43.806 -26.210 1.00 62.31 193 SER A CA 1
ATOM 1554 C C . SER A 1 193 ? 12.518 42.580 -27.138 1.00 62.31 193 SER A C 1
ATOM 1556 O O . SER A 1 193 ? 13.454 41.780 -27.070 1.00 62.31 193 SER A O 1
ATOM 1558 N N . PRO A 1 194 ? 11.556 42.433 -28.067 1.00 54.34 194 PRO A N 1
ATOM 1559 C CA . PRO A 1 194 ? 11.686 41.479 -29.154 1.00 54.34 194 PRO A CA 1
ATOM 1560 C C . PRO A 1 194 ? 12.683 42.046 -30.172 1.00 54.34 194 PRO A C 1
ATOM 1562 O O . PRO A 1 194 ? 12.338 42.902 -30.990 1.00 54.34 194 PRO A O 1
ATOM 1565 N N . LEU A 1 195 ? 13.938 41.587 -30.124 1.00 55.44 195 LEU A N 1
ATOM 1566 C CA . LEU A 1 195 ? 14.876 41.797 -31.226 1.00 55.44 195 LEU A CA 1
ATOM 1567 C C . LEU A 1 195 ? 14.330 41.081 -32.469 1.00 55.44 195 LEU A C 1
ATOM 1569 O O . LEU A 1 195 ? 14.423 39.862 -32.611 1.00 55.44 195 LEU A O 1
ATOM 1573 N N . LYS A 1 196 ? 13.756 41.874 -33.378 1.00 55.47 196 LYS A N 1
ATOM 1574 C CA . LYS A 1 196 ? 13.535 41.513 -34.778 1.00 55.47 196 LYS A CA 1
ATOM 1575 C C . LYS A 1 196 ? 14.888 41.167 -35.395 1.00 55.47 196 LYS A C 1
ATOM 1577 O O . LYS A 1 196 ? 15.738 42.036 -35.568 1.00 55.47 196 LYS A O 1
ATOM 1582 N N . SER A 1 197 ? 15.085 39.896 -35.710 1.00 65.31 197 SER A N 1
ATOM 1583 C CA . SER A 1 197 ? 16.195 39.437 -36.538 1.00 65.31 197 SER A CA 1
ATOM 1584 C C . SER A 1 197 ? 15.940 39.811 -38.010 1.00 65.31 197 SER A C 1
ATOM 1586 O O . SER A 1 197 ? 14.782 39.846 -38.439 1.00 65.31 197 SER A O 1
ATOM 1588 N N . PRO A 1 198 ? 16.986 40.118 -38.801 1.00 60.94 198 PRO A N 1
ATOM 1589 C CA . PRO A 1 198 ? 16.826 40.534 -40.187 1.00 60.94 198 PRO A CA 1
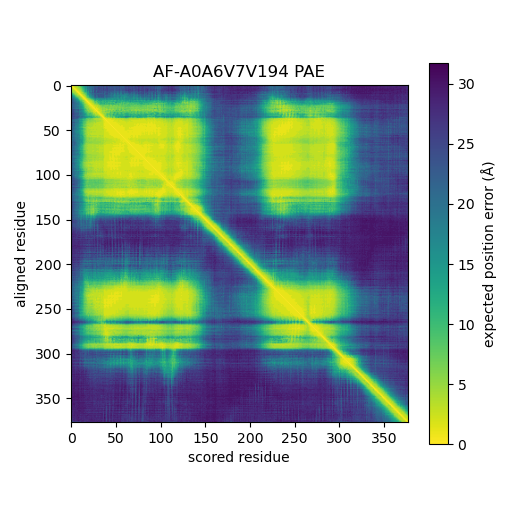ATOM 1590 C C . PRO A 1 198 ? 16.400 39.344 -41.042 1.00 60.94 198 PRO A C 1
ATOM 1592 O O . PRO A 1 198 ? 17.059 38.302 -41.060 1.00 60.94 198 PRO A O 1
ATOM 1595 N N . ALA A 1 199 ? 15.310 39.524 -41.781 1.00 52.91 199 ALA A N 1
ATOM 1596 C CA . ALA A 1 199 ? 14.899 38.626 -42.843 1.00 52.91 199 ALA A CA 1
ATOM 1597 C C . ALA A 1 199 ? 16.001 38.566 -43.914 1.00 52.91 199 ALA A C 1
ATOM 1599 O O . ALA A 1 199 ? 16.144 39.482 -44.723 1.00 52.91 199 ALA A O 1
ATOM 1600 N N . ARG A 1 200 ? 16.775 37.477 -43.926 1.00 58.41 200 ARG A N 1
ATOM 1601 C CA . ARG A 1 200 ? 17.548 37.083 -45.105 1.00 58.41 200 ARG A CA 1
ATOM 1602 C C . ARG A 1 200 ? 16.563 36.566 -46.148 1.00 58.41 200 ARG A C 1
ATOM 1604 O O . ARG A 1 200 ? 16.023 35.470 -46.015 1.00 58.41 200 ARG A O 1
ATOM 1611 N N . LYS A 1 201 ? 16.287 37.414 -47.137 1.00 64.81 201 LYS A N 1
ATOM 1612 C CA . LYS A 1 201 ? 15.806 36.990 -48.450 1.00 64.81 201 LYS A CA 1
ATOM 1613 C C . LYS A 1 201 ? 16.964 36.310 -49.190 1.00 64.81 201 LYS A C 1
ATOM 1615 O O . LYS A 1 201 ? 18.123 36.568 -48.878 1.00 64.81 201 LYS A O 1
ATOM 1620 N N . ASP A 1 202 ? 16.587 35.485 -50.159 1.00 49.12 202 ASP A N 1
ATOM 1621 C CA . ASP A 1 202 ? 17.422 34.787 -51.145 1.00 49.12 202 ASP A CA 1
ATOM 1622 C C . ASP A 1 202 ? 17.945 33.422 -50.649 1.00 49.12 202 ASP A C 1
ATOM 1624 O O . ASP A 1 202 ? 18.498 33.303 -49.564 1.00 49.12 202 ASP A O 1
ATOM 1628 N N . CYS A 1 203 ? 17.761 32.304 -51.351 1.00 47.69 203 CYS A N 1
ATOM 1629 C CA . CYS A 1 203 ? 17.519 32.095 -52.774 1.00 47.69 203 CYS A CA 1
ATOM 1630 C C . CYS A 1 203 ? 16.628 30.857 -53.010 1.00 47.69 203 CYS A C 1
ATOM 1632 O O . CYS A 1 203 ? 16.836 29.778 -52.453 1.00 47.69 203 CYS A O 1
ATOM 1634 N N . ASN A 1 204 ? 15.632 31.027 -53.883 1.00 53.28 204 ASN A N 1
ATOM 1635 C CA . ASN A 1 204 ? 14.867 29.943 -54.490 1.00 53.28 204 ASN A CA 1
ATOM 1636 C C . ASN A 1 204 ? 15.782 29.159 -55.439 1.00 53.28 204 ASN A C 1
ATOM 1638 O O . ASN A 1 204 ? 15.936 29.531 -56.598 1.00 53.28 204 ASN A O 1
ATOM 1642 N N . ILE A 1 205 ? 16.351 28.052 -54.967 1.00 56.94 205 ILE A N 1
ATOM 1643 C CA . ILE A 1 205 ? 16.839 26.986 -55.844 1.00 56.94 205 ILE A CA 1
ATOM 1644 C C . ILE A 1 205 ? 15.806 25.866 -55.767 1.00 56.94 205 ILE A C 1
ATOM 1646 O O . ILE A 1 205 ? 15.760 25.082 -54.817 1.00 56.94 205 ILE A O 1
ATOM 1650 N N . PHE A 1 206 ? 14.922 25.845 -56.766 1.00 54.03 206 PHE A N 1
ATOM 1651 C CA . PHE A 1 206 ? 13.964 24.775 -57.018 1.00 54.03 206 PHE A CA 1
ATOM 1652 C C . PHE A 1 206 ? 14.726 23.464 -57.260 1.00 54.03 206 PHE A C 1
ATOM 1654 O O . PHE A 1 206 ? 15.099 23.129 -58.379 1.00 54.03 206 PHE A O 1
ATOM 1661 N N . SER A 1 207 ? 14.965 22.710 -56.190 1.00 64.81 207 SER A N 1
ATOM 1662 C CA . SER A 1 207 ? 15.330 21.300 -56.300 1.00 64.81 207 SER A CA 1
ATOM 1663 C C . SER A 1 207 ? 14.060 20.499 -56.606 1.00 64.81 207 SER A C 1
ATOM 1665 O O . SER A 1 207 ? 13.051 20.699 -55.916 1.00 64.81 207 SER A O 1
ATOM 1667 N N . PRO A 1 208 ? 14.061 19.597 -57.605 1.00 64.38 208 PRO A N 1
ATOM 1668 C CA . PRO A 1 208 ? 12.902 18.774 -57.922 1.00 64.38 208 PRO A CA 1
ATOM 1669 C C . PRO A 1 208 ? 12.521 17.943 -56.693 1.00 64.38 208 PRO A C 1
ATOM 1671 O O . PRO A 1 208 ? 13.291 17.119 -56.192 1.00 64.38 208 PRO A O 1
ATOM 1674 N N . LYS A 1 209 ? 11.329 18.222 -56.158 1.00 57.25 209 LYS A N 1
ATOM 1675 C CA . LYS A 1 209 ? 10.776 17.549 -54.984 1.00 57.25 209 LYS A CA 1
ATOM 1676 C C . LYS A 1 209 ? 10.608 16.069 -55.322 1.00 57.25 209 LYS A C 1
ATOM 1678 O O . LYS A 1 209 ? 9.694 15.709 -56.058 1.00 57.25 209 LYS A O 1
ATOM 1683 N N . LYS A 1 210 ? 11.471 15.215 -54.759 1.00 71.19 210 LYS A N 1
ATOM 1684 C CA . LYS A 1 210 ? 11.229 13.767 -54.700 1.00 71.19 210 LYS A CA 1
ATOM 1685 C C . LYS A 1 210 ? 9.805 13.548 -54.165 1.00 71.19 210 LYS A C 1
ATOM 1687 O O . LYS A 1 210 ? 9.455 14.216 -53.183 1.00 71.19 210 LYS A O 1
ATOM 1692 N N . PRO A 1 211 ? 8.992 12.665 -54.774 1.00 68.31 211 PRO A N 1
ATOM 1693 C CA . PRO A 1 211 ? 7.672 12.349 -54.248 1.00 68.31 211 PRO A CA 1
ATOM 1694 C C . PRO A 1 211 ? 7.855 11.909 -52.797 1.00 68.31 211 PRO A C 1
ATOM 1696 O O . PRO A 1 211 ? 8.545 10.932 -52.506 1.00 68.31 211 PRO A O 1
ATOM 1699 N N . ARG A 1 212 ? 7.326 12.707 -51.863 1.00 64.25 212 ARG A N 1
ATOM 1700 C CA . ARG A 1 212 ? 7.289 12.329 -50.454 1.00 64.25 212 ARG A CA 1
ATOM 1701 C C . ARG A 1 212 ? 6.387 11.110 -50.401 1.00 64.25 212 ARG A C 1
ATOM 1703 O O . ARG A 1 212 ? 5.178 11.263 -50.541 1.00 64.25 212 ARG A O 1
ATOM 1710 N N . ASN A 1 213 ? 6.989 9.928 -50.264 1.00 69.50 213 ASN A N 1
ATOM 1711 C CA . ASN A 1 213 ? 6.276 8.699 -49.942 1.00 69.50 213 ASN A CA 1
ATOM 1712 C C . ASN A 1 213 ? 5.263 9.050 -48.858 1.00 69.50 213 ASN A C 1
ATOM 1714 O O . ASN A 1 213 ? 5.660 9.541 -47.797 1.00 69.50 213 ASN A O 1
ATOM 1718 N N . ALA A 1 214 ? 3.975 8.911 -49.182 1.00 70.19 214 ALA A N 1
ATOM 1719 C CA . ALA A 1 214 ? 2.896 9.197 -48.259 1.00 70.19 214 ALA A CA 1
ATOM 1720 C C . ALA A 1 214 ? 3.191 8.399 -46.991 1.00 70.19 214 ALA A C 1
ATOM 1722 O O . ALA A 1 214 ? 3.192 7.169 -47.013 1.00 70.19 214 ALA A O 1
ATOM 1723 N N . VAL A 1 215 ? 3.560 9.104 -45.920 1.00 73.62 215 VAL A N 1
ATOM 1724 C CA . VAL A 1 215 ? 3.789 8.487 -44.621 1.00 73.62 215 VAL A CA 1
ATOM 1725 C C . VAL A 1 215 ? 2.433 7.936 -44.229 1.00 73.62 215 VAL A C 1
ATOM 1727 O O . VAL A 1 215 ? 1.526 8.693 -43.888 1.00 73.62 215 VAL A O 1
ATOM 1730 N N . ILE A 1 216 ? 2.272 6.624 -44.384 1.00 73.69 216 ILE A N 1
ATOM 1731 C CA . ILE A 1 216 ? 1.094 5.906 -43.928 1.00 73.69 216 ILE A CA 1
ATOM 1732 C C . ILE A 1 216 ? 1.105 6.086 -42.415 1.00 73.69 216 ILE A C 1
ATOM 1734 O O . ILE A 1 216 ? 1.877 5.442 -41.706 1.00 73.69 216 ILE A O 1
ATOM 1738 N N . PHE A 1 217 ? 0.303 7.030 -41.925 1.00 74.44 217 PHE A N 1
ATOM 1739 C CA . PHE A 1 217 ? 0.020 7.153 -40.507 1.00 74.44 217 PHE A CA 1
ATOM 1740 C C . PHE A 1 217 ? -0.751 5.896 -40.127 1.00 74.44 217 PHE A C 1
ATOM 1742 O O . PHE A 1 217 ? -1.965 5.821 -40.302 1.00 74.44 217 PHE A O 1
ATOM 1749 N N . SER A 1 218 ? -0.029 4.879 -39.656 1.00 78.00 218 SER A N 1
ATOM 1750 C CA . SER A 1 218 ? -0.639 3.738 -38.994 1.00 78.00 218 SER A CA 1
ATOM 1751 C C . SER A 1 218 ? -1.519 4.299 -37.885 1.00 78.00 218 SER A C 1
ATOM 1753 O O . SER A 1 218 ? -1.010 4.953 -36.968 1.00 78.00 218 SER A O 1
ATOM 1755 N N . SER A 1 219 ? -2.832 4.101 -37.999 1.00 81.06 219 SER A N 1
ATOM 1756 C CA . SER A 1 219 ? -3.778 4.479 -36.956 1.00 81.06 219 SER A CA 1
ATOM 1757 C C . SER A 1 219 ? -3.261 3.926 -35.625 1.00 81.06 219 SER A C 1
ATOM 1759 O O . SER A 1 219 ? -2.932 2.735 -35.574 1.00 81.06 219 SER A O 1
ATOM 1761 N N . PRO A 1 220 ? -3.128 4.758 -34.577 1.00 84.62 220 PRO A N 1
ATOM 1762 C CA . PRO A 1 220 ? -2.558 4.320 -33.313 1.00 84.62 220 PRO A CA 1
ATOM 1763 C C . PRO A 1 220 ? -3.358 3.125 -32.803 1.00 84.62 220 PRO A C 1
ATOM 1765 O O . PRO A 1 220 ? -4.568 3.225 -32.602 1.00 84.62 220 PRO A O 1
ATOM 1768 N N . ILE A 1 221 ? -2.683 1.985 -32.640 1.00 83.81 221 ILE A N 1
ATOM 1769 C CA . ILE A 1 221 ? -3.301 0.772 -32.105 1.00 83.81 221 ILE A CA 1
ATOM 1770 C C . ILE A 1 221 ? -3.816 1.129 -30.704 1.00 83.81 221 ILE A C 1
ATOM 1772 O O . ILE A 1 221 ? -3.014 1.547 -29.861 1.00 83.81 221 ILE A O 1
ATOM 1776 N N . PRO A 1 222 ? -5.132 1.033 -30.444 1.00 81.19 222 PRO A N 1
ATOM 1777 C CA . PRO A 1 222 ? -5.676 1.378 -29.144 1.00 81.19 222 PRO A CA 1
ATOM 1778 C C . PRO A 1 222 ? -5.089 0.433 -28.097 1.00 81.19 222 PRO A C 1
ATOM 1780 O O . PRO A 1 222 ? -5.181 -0.786 -28.217 1.00 81.19 222 PRO A O 1
ATOM 1783 N N . ASP A 1 223 ? -4.469 1.002 -27.065 1.00 78.56 223 ASP A N 1
ATOM 1784 C CA . ASP A 1 223 ? -3.915 0.225 -25.961 1.00 78.56 223 ASP A CA 1
ATOM 1785 C C . ASP A 1 223 ? -5.063 -0.392 -25.146 1.00 78.56 223 ASP A C 1
ATOM 1787 O O . ASP A 1 223 ? -5.717 0.295 -24.358 1.00 78.56 223 ASP A O 1
ATOM 1791 N N . THR A 1 224 ? -5.332 -1.682 -25.367 1.00 83.12 224 THR A N 1
ATOM 1792 C CA . THR A 1 224 ? -6.406 -2.441 -24.706 1.00 83.12 224 THR A CA 1
ATOM 1793 C C . THR A 1 224 ? -6.048 -2.887 -23.291 1.00 83.12 224 THR A C 1
ATOM 1795 O O . THR A 1 224 ? -6.845 -3.573 -22.650 1.00 83.12 224 THR A O 1
ATOM 1798 N N . ARG A 1 225 ? -4.851 -2.554 -22.792 1.00 83.94 225 ARG A N 1
ATOM 1799 C CA . ARG A 1 225 ? -4.420 -2.949 -21.450 1.00 83.94 225 ARG A CA 1
ATOM 1800 C C . ARG A 1 225 ? -5.241 -2.220 -20.392 1.00 83.94 225 ARG A C 1
ATOM 1802 O O . ARG A 1 225 ? -5.526 -1.028 -20.507 1.00 83.94 225 ARG A O 1
ATOM 1809 N N . VAL A 1 226 ? -5.573 -2.934 -19.318 1.00 87.38 226 VAL A N 1
ATOM 1810 C CA . VAL A 1 226 ? -6.230 -2.340 -18.150 1.00 87.38 226 VAL A CA 1
ATOM 1811 C C . VAL A 1 226 ? -5.287 -1.301 -17.552 1.00 87.38 226 VAL A C 1
ATOM 1813 O O . VAL A 1 226 ? -4.180 -1.621 -17.110 1.00 87.38 226 VAL A O 1
ATOM 1816 N N . LYS A 1 227 ? -5.716 -0.041 -17.569 1.00 89.75 227 LYS A N 1
ATOM 1817 C CA . LYS A 1 227 ? -4.963 1.077 -17.003 1.00 89.75 227 LYS A CA 1
ATOM 1818 C C . LYS A 1 227 ? -5.360 1.269 -15.549 1.00 89.75 227 LYS A C 1
ATOM 1820 O O . LYS A 1 227 ? -6.521 1.106 -15.177 1.00 89.75 227 LYS A O 1
ATOM 1825 N N . MET A 1 228 ? -4.390 1.663 -14.734 1.00 92.38 228 MET A N 1
ATOM 1826 C CA . MET A 1 228 ? -4.675 2.166 -13.399 1.00 92.38 228 MET A CA 1
ATOM 1827 C C . MET A 1 228 ? -5.144 3.616 -13.533 1.00 92.38 228 MET A C 1
ATOM 1829 O O . MET A 1 228 ? -4.343 4.544 -13.549 1.00 92.38 228 MET A O 1
ATOM 1833 N N . ASP A 1 229 ? -6.439 3.816 -13.752 1.00 91.50 229 ASP A N 1
ATOM 1834 C CA . ASP A 1 229 ? -7.034 5.137 -13.929 1.00 91.50 229 ASP A CA 1
ATOM 1835 C C . ASP A 1 229 ? -7.261 5.849 -12.582 1.00 91.50 229 ASP A C 1
ATOM 1837 O O . ASP A 1 229 ? -7.110 5.275 -11.500 1.00 91.50 229 ASP A O 1
ATOM 1841 N N . ALA A 1 230 ? -7.614 7.136 -12.638 1.00 91.69 230 ALA A N 1
ATOM 1842 C CA . ALA A 1 230 ? -7.835 7.943 -11.438 1.00 91.69 230 ALA A CA 1
ATOM 1843 C C . ALA A 1 230 ? -8.972 7.391 -10.559 1.00 91.69 230 ALA A C 1
ATOM 1845 O O . ALA A 1 230 ? -8.886 7.453 -9.330 1.00 91.69 230 ALA A O 1
ATOM 1846 N N . ASN A 1 231 ? -10.014 6.813 -11.171 1.00 90.50 231 ASN A N 1
ATOM 1847 C CA . ASN A 1 231 ? -11.089 6.181 -10.417 1.00 90.50 231 ASN A CA 1
ATOM 1848 C C . ASN A 1 231 ? -10.573 4.946 -9.689 1.00 90.50 231 ASN A C 1
ATOM 1850 O O . ASN A 1 231 ? -10.772 4.848 -8.481 1.00 90.50 231 ASN A O 1
ATOM 1854 N N . ARG A 1 232 ? -9.868 4.032 -10.364 1.00 92.19 232 ARG A N 1
ATOM 1855 C CA . ARG A 1 232 ? -9.313 2.846 -9.703 1.00 92.19 232 ARG A CA 1
ATOM 1856 C C . ARG A 1 232 ? -8.363 3.204 -8.563 1.00 92.19 232 ARG A C 1
ATOM 1858 O O . ARG A 1 232 ? -8.473 2.602 -7.499 1.00 92.19 232 ARG A O 1
ATOM 1865 N N . LEU A 1 233 ? -7.507 4.215 -8.725 1.00 94.44 233 LEU A N 1
ATOM 1866 C CA . LEU A 1 233 ? -6.678 4.730 -7.627 1.00 94.44 233 LEU A CA 1
ATOM 1867 C C . LEU A 1 233 ? -7.520 5.174 -6.426 1.00 94.44 233 LEU A C 1
ATOM 1869 O O . LEU A 1 233 ? -7.221 4.831 -5.282 1.00 94.44 233 LEU A O 1
ATOM 1873 N N . LYS A 1 234 ? -8.596 5.926 -6.683 1.00 93.31 234 LYS A N 1
ATOM 1874 C CA . LYS A 1 234 ? -9.535 6.357 -5.645 1.00 93.31 234 LYS A CA 1
ATOM 1875 C C . LYS A 1 234 ? -10.161 5.148 -4.945 1.00 93.31 234 LYS A C 1
ATOM 1877 O O . LYS A 1 234 ? -10.141 5.097 -3.721 1.00 93.31 234 LYS A O 1
ATOM 1882 N N . TRP A 1 235 ? -10.646 4.158 -5.689 1.00 92.00 235 TRP A N 1
ATOM 1883 C CA . TRP A 1 235 ? -11.217 2.930 -5.129 1.00 92.00 235 TRP A CA 1
ATOM 1884 C C . TRP A 1 235 ? -10.225 2.157 -4.262 1.00 92.00 235 TRP A C 1
ATOM 1886 O O . TRP A 1 235 ? -10.526 1.866 -3.107 1.00 92.00 235 TRP A O 1
ATOM 1896 N N . ARG A 1 236 ? -9.018 1.899 -4.773 1.00 94.81 236 ARG A N 1
ATOM 1897 C CA . ARG A 1 236 ? -7.952 1.204 -4.039 1.00 94.81 236 ARG A CA 1
ATOM 1898 C C . ARG A 1 236 ? -7.577 1.947 -2.758 1.00 94.81 236 ARG A C 1
ATOM 1900 O O . ARG A 1 236 ? -7.406 1.315 -1.721 1.00 94.81 236 ARG A O 1
ATOM 1907 N N . LYS A 1 237 ? -7.552 3.283 -2.793 1.00 95.12 237 LYS A N 1
ATOM 1908 C CA . LYS A 1 237 ? -7.373 4.121 -1.602 1.00 95.12 237 LYS A CA 1
ATOM 1909 C C . LYS A 1 237 ? -8.488 3.943 -0.572 1.00 95.12 237 LYS A C 1
ATOM 1911 O O . LYS A 1 237 ? -8.169 3.850 0.614 1.00 95.12 237 LYS A O 1
ATOM 1916 N N . LEU A 1 238 ? -9.768 3.910 -0.971 1.00 93.38 238 LEU A N 1
ATOM 1917 C CA . LEU A 1 238 ? -10.829 3.703 0.023 1.00 93.38 238 LEU A CA 1
ATOM 1918 C C . LEU A 1 238 ? -10.786 2.286 0.594 1.00 93.38 238 LEU A C 1
ATOM 1920 O O . LEU A 1 238 ? -10.967 2.131 1.793 1.00 93.38 238 LEU A O 1
ATOM 1924 N N . ILE A 1 239 ? -10.531 1.278 -0.246 1.00 93.25 239 ILE A N 1
ATOM 1925 C CA . ILE A 1 239 ? -10.412 -0.121 0.186 1.00 93.25 239 ILE A CA 1
ATOM 1926 C C . ILE A 1 239 ? -9.310 -0.243 1.238 1.00 93.25 239 ILE A C 1
ATOM 1928 O O . ILE A 1 239 ? -9.548 -0.739 2.333 1.00 93.25 239 ILE A O 1
ATOM 1932 N N . PHE A 1 240 ? -8.133 0.318 0.956 1.00 95.50 240 PHE A N 1
ATOM 1933 C CA . PHE A 1 240 ? -7.036 0.329 1.915 1.00 95.50 240 PHE A CA 1
ATOM 1934 C C . PHE A 1 240 ? -7.401 1.060 3.218 1.00 95.50 240 PHE A C 1
ATOM 1936 O O . PHE A 1 240 ? -7.074 0.602 4.313 1.00 95.50 240 PHE A O 1
ATOM 1943 N N . ARG A 1 241 ? -8.121 2.189 3.125 1.00 94.44 241 ARG A N 1
ATOM 1944 C CA . ARG A 1 241 ? -8.604 2.927 4.305 1.00 94.44 241 ARG A CA 1
ATOM 1945 C C . ARG A 1 241 ? -9.576 2.091 5.127 1.00 94.44 241 ARG A C 1
ATOM 1947 O O . ARG A 1 241 ? -9.464 2.082 6.347 1.00 94.44 241 ARG A O 1
ATOM 1954 N N . HIS A 1 242 ? -10.508 1.420 4.468 1.00 93.50 242 HIS A N 1
ATOM 1955 C CA . HIS A 1 242 ? -11.493 0.557 5.098 1.00 93.50 242 HIS A CA 1
ATOM 1956 C C . HIS A 1 242 ? -10.811 -0.588 5.851 1.00 93.50 242 HIS A C 1
ATOM 1958 O O . HIS A 1 242 ? -11.109 -0.783 7.025 1.00 93.50 242 HIS A O 1
ATOM 1964 N N . SER A 1 243 ? -9.808 -1.245 5.254 1.00 94.00 243 SER A N 1
ATOM 1965 C CA . SER A 1 243 ? -9.004 -2.262 5.950 1.00 94.00 243 SER A CA 1
ATOM 1966 C C . SER A 1 243 ? -8.347 -1.716 7.225 1.00 94.00 243 SER A C 1
ATOM 1968 O O . SER A 1 243 ? -8.374 -2.368 8.268 1.00 94.00 243 SER A O 1
ATOM 1970 N N . LEU A 1 244 ? -7.794 -0.497 7.179 1.00 94.25 244 LEU A N 1
ATOM 1971 C CA . LEU A 1 244 ? -7.214 0.151 8.362 1.00 94.25 244 LEU A CA 1
ATOM 1972 C C . LEU A 1 244 ? -8.268 0.457 9.432 1.00 94.25 244 LEU A C 1
ATOM 1974 O O . LEU A 1 244 ? -8.038 0.180 10.605 1.00 94.25 244 LEU A O 1
ATOM 1978 N N . VAL A 1 245 ? -9.419 1.016 9.050 1.00 92.69 245 VAL A N 1
ATOM 1979 C CA . VAL A 1 245 ? -10.521 1.301 9.985 1.00 92.69 245 VAL A CA 1
ATOM 1980 C C . VAL A 1 245 ? -11.044 0.007 10.609 1.00 92.69 245 VAL A C 1
ATOM 1982 O O . VAL A 1 245 ? -11.267 -0.026 11.816 1.00 92.69 245 VAL A O 1
ATOM 1985 N N . GLY A 1 246 ? -11.157 -1.070 9.830 1.00 91.44 246 GLY A N 1
ATOM 1986 C CA . GLY A 1 246 ? -11.507 -2.401 10.324 1.00 91.44 246 GLY A CA 1
ATOM 1987 C C . GLY A 1 246 ? -10.556 -2.879 11.421 1.00 91.44 246 GLY A C 1
ATOM 1988 O O . GLY A 1 246 ? -11.012 -3.318 12.472 1.00 91.44 246 GLY A O 1
ATOM 1989 N N . LYS A 1 247 ? -9.241 -2.690 11.246 1.00 93.56 247 LYS A N 1
ATOM 1990 C CA . LYS A 1 247 ? -8.248 -3.022 12.282 1.00 93.56 247 LYS A CA 1
ATOM 1991 C C . LYS A 1 247 ? -8.358 -2.156 13.534 1.00 93.56 247 LYS A C 1
ATOM 1993 O O . LYS A 1 247 ? -8.177 -2.661 14.637 1.00 93.56 247 LYS A O 1
ATOM 1998 N N . VAL A 1 248 ? -8.696 -0.873 13.388 1.00 92.88 248 VAL A N 1
ATOM 1999 C CA . VAL A 1 248 ? -8.977 -0.009 14.545 1.00 92.88 248 VAL A CA 1
ATOM 2000 C C . VAL A 1 248 ? -10.229 -0.474 15.290 1.00 92.88 248 VAL A C 1
ATOM 2002 O O . VAL A 1 248 ? -10.216 -0.505 16.516 1.00 92.88 248 VAL A O 1
ATOM 2005 N N . ARG A 1 249 ? -11.294 -0.850 14.572 1.00 91.81 249 ARG A N 1
ATOM 2006 C CA . ARG A 1 249 ? -12.530 -1.377 15.171 1.00 91.81 249 ARG A CA 1
ATOM 2007 C C . ARG A 1 249 ? -12.290 -2.693 15.907 1.00 91.81 249 ARG A C 1
ATOM 2009 O O . ARG A 1 249 ? -12.763 -2.837 17.024 1.00 91.81 249 ARG A O 1
ATOM 2016 N N . GLU A 1 250 ? -11.508 -3.601 15.326 1.00 92.88 250 GLU A N 1
ATOM 2017 C CA . GLU A 1 250 ? -11.113 -4.860 15.973 1.00 92.88 250 GLU A CA 1
ATOM 2018 C C . GLU A 1 250 ? -10.375 -4.597 17.298 1.00 92.88 250 GLU A C 1
ATOM 2020 O O . GLU A 1 250 ? -10.684 -5.199 18.323 1.00 92.88 250 GLU A O 1
ATOM 2025 N N . ALA A 1 251 ? -9.432 -3.651 17.299 1.00 93.12 251 ALA A N 1
ATOM 2026 C CA . ALA A 1 251 ? -8.706 -3.250 18.503 1.00 93.12 251 ALA A CA 1
ATOM 2027 C C . ALA A 1 251 ? -9.613 -2.576 19.547 1.00 93.12 251 ALA A C 1
ATOM 2029 O O . ALA A 1 251 ? -9.463 -2.811 20.743 1.00 93.12 251 ALA A O 1
ATOM 2030 N N . HIS A 1 252 ? -10.554 -1.746 19.093 1.00 92.06 252 HIS A N 1
ATOM 2031 C CA . HIS A 1 252 ? -11.533 -1.081 19.949 1.00 92.06 252 HIS A CA 1
ATOM 2032 C C . HIS A 1 252 ? -12.465 -2.087 20.628 1.00 92.06 252 HIS A C 1
ATOM 2034 O O . HIS A 1 252 ? -12.672 -1.998 21.831 1.00 92.06 252 HIS A O 1
ATOM 2040 N N . SER A 1 253 ? -12.969 -3.069 19.878 1.00 92.62 253 SER A N 1
ATOM 2041 C CA . SER A 1 253 ? -13.815 -4.144 20.403 1.00 92.62 253 SER A CA 1
ATOM 2042 C C . SER A 1 253 ? -13.090 -4.938 21.497 1.00 92.62 253 SER A C 1
ATOM 2044 O O . SER A 1 253 ? -13.620 -5.056 22.597 1.00 92.62 253 SER A O 1
ATOM 2046 N N . LYS A 1 254 ? -11.830 -5.341 21.274 1.00 93.69 254 LYS A N 1
ATOM 2047 C CA . LYS A 1 254 ? -11.011 -6.008 22.307 1.00 93.69 254 LYS A CA 1
ATOM 2048 C C . LYS A 1 254 ? -10.804 -5.141 23.554 1.00 93.69 254 LYS A C 1
ATOM 2050 O O . LYS A 1 254 ? -10.859 -5.640 24.672 1.00 93.69 254 LYS A O 1
ATOM 2055 N N . PHE A 1 255 ? -10.587 -3.838 23.371 1.00 93.69 255 PHE A N 1
ATOM 2056 C CA . PHE A 1 255 ? -10.441 -2.896 24.484 1.00 93.69 255 PHE A CA 1
ATOM 2057 C C . PHE A 1 255 ? -11.728 -2.774 25.319 1.00 93.69 255 PHE A C 1
ATOM 2059 O O . PHE A 1 255 ? -11.660 -2.721 26.547 1.00 93.69 255 PHE A O 1
ATOM 2066 N N . LEU A 1 256 ? -12.897 -2.733 24.670 1.00 93.56 256 LEU A N 1
ATOM 2067 C CA . LEU A 1 256 ? -14.189 -2.685 25.361 1.00 93.56 256 LEU A CA 1
ATOM 2068 C C . LEU A 1 256 ? -14.453 -3.969 26.154 1.00 93.56 256 LEU A C 1
ATOM 2070 O O . LEU A 1 256 ? -14.889 -3.885 27.302 1.00 93.56 256 LEU A O 1
ATOM 2074 N N . GLU A 1 257 ? -14.127 -5.132 25.583 1.00 94.81 257 GLU A N 1
ATOM 2075 C CA . GLU A 1 257 ? -14.230 -6.432 26.258 1.00 94.81 257 GLU A CA 1
ATOM 2076 C C . GLU A 1 257 ? -13.339 -6.495 27.508 1.00 94.81 257 GLU A C 1
ATOM 2078 O O . GLU A 1 257 ? -13.801 -6.886 28.580 1.00 94.81 257 GLU A O 1
ATOM 2083 N N . GLU A 1 258 ? -12.083 -6.048 27.407 1.00 96.12 258 GLU A N 1
ATOM 2084 C CA . GLU A 1 258 ? -11.130 -6.051 28.525 1.00 96.12 258 GLU A CA 1
ATOM 2085 C C . GLU A 1 258 ? -11.590 -5.151 29.682 1.00 96.12 258 GLU A C 1
ATOM 2087 O O . GLU A 1 258 ? -11.459 -5.503 30.858 1.00 96.12 258 GLU A O 1
ATOM 2092 N N . LYS A 1 259 ? -12.158 -3.985 29.358 1.00 95.88 259 LYS A N 1
ATOM 2093 C CA . LYS A 1 259 ? -12.663 -3.028 30.350 1.00 95.88 259 LYS A CA 1
ATOM 2094 C C . LYS A 1 259 ? -14.099 -3.297 30.797 1.00 95.88 259 LYS A C 1
ATOM 2096 O O . LYS A 1 259 ? -14.557 -2.632 31.723 1.00 95.88 259 LYS A O 1
ATOM 2101 N N . LYS A 1 260 ? -14.779 -4.281 30.192 1.00 95.25 260 LYS A N 1
ATOM 2102 C CA . LYS A 1 260 ? -16.195 -4.609 30.426 1.00 95.25 260 LYS A CA 1
ATOM 2103 C C . LYS A 1 260 ? -17.121 -3.402 30.232 1.00 95.25 260 LYS A C 1
ATOM 2105 O O . LYS A 1 260 ? -18.045 -3.192 31.014 1.00 95.25 260 LYS A O 1
ATOM 2110 N N . PHE A 1 261 ? -16.853 -2.587 29.214 1.00 93.19 261 PHE A N 1
ATOM 2111 C CA . PHE A 1 261 ? -17.714 -1.459 28.866 1.00 93.19 261 PHE A CA 1
ATOM 2112 C C . PHE A 1 261 ? -18.789 -1.889 27.866 1.00 93.19 261 PHE A C 1
ATOM 2114 O O . PHE A 1 261 ? -18.474 -2.444 26.816 1.00 93.19 261 PHE A O 1
ATOM 2121 N N . GLU A 1 262 ? -20.048 -1.567 28.159 1.00 88.19 262 GLU A N 1
ATOM 2122 C CA . GLU A 1 262 ? -21.133 -1.618 27.179 1.00 88.19 262 GLU A CA 1
ATOM 2123 C C . GLU A 1 262 ? -21.131 -0.300 26.397 1.00 88.19 262 GLU A C 1
ATOM 2125 O O . GLU A 1 262 ? -21.341 0.774 26.965 1.00 88.19 262 GLU A O 1
ATOM 2130 N N . PHE A 1 263 ? -20.829 -0.351 25.100 1.00 81.31 263 PHE A N 1
ATOM 2131 C CA . PHE A 1 263 ? -20.785 0.836 24.249 1.00 81.31 263 PHE A CA 1
ATOM 2132 C C . PHE A 1 263 ? -21.551 0.578 22.954 1.00 81.31 263 PHE A C 1
ATOM 2134 O O . PHE A 1 263 ? -21.318 -0.430 22.292 1.00 81.31 263 PHE A O 1
ATOM 2141 N N . ASP A 1 264 ? -22.460 1.487 22.594 1.00 77.75 264 ASP A N 1
ATOM 2142 C CA . ASP A 1 264 ? -23.240 1.370 21.361 1.00 77.75 264 ASP A CA 1
ATOM 2143 C C . ASP A 1 264 ? -22.402 1.828 20.152 1.00 77.75 264 ASP A C 1
ATOM 2145 O O . ASP A 1 264 ? -21.901 2.955 20.081 1.00 77.75 264 ASP A O 1
ATOM 2149 N N . ASP A 1 265 ? -22.230 0.918 19.197 1.00 63.44 265 ASP A N 1
ATOM 2150 C CA . ASP A 1 265 ? -21.131 0.857 18.221 1.00 63.44 265 ASP A CA 1
ATOM 2151 C C . ASP A 1 265 ? -21.187 1.898 17.088 1.00 63.44 265 ASP A C 1
ATOM 2153 O O . ASP A 1 265 ? -20.454 1.842 16.093 1.00 63.44 265 ASP A O 1
ATOM 2157 N N . ASN A 1 266 ? -22.068 2.888 17.187 1.00 63.69 266 ASN A N 1
ATOM 2158 C CA . ASN A 1 266 ? -22.638 3.433 15.968 1.00 63.69 266 ASN A CA 1
ATOM 2159 C C . ASN A 1 266 ? -21.821 4.493 15.237 1.00 63.69 266 ASN A C 1
ATOM 2161 O O . ASN A 1 266 ? -22.229 4.814 14.125 1.00 63.69 266 ASN A O 1
ATOM 2165 N N . GLN A 1 267 ? -20.679 4.984 15.751 1.00 68.81 267 GLN A N 1
ATOM 2166 C CA . GLN A 1 267 ? -19.697 5.740 14.932 1.00 68.81 267 GLN A CA 1
ATOM 2167 C C . GLN A 1 267 ? -1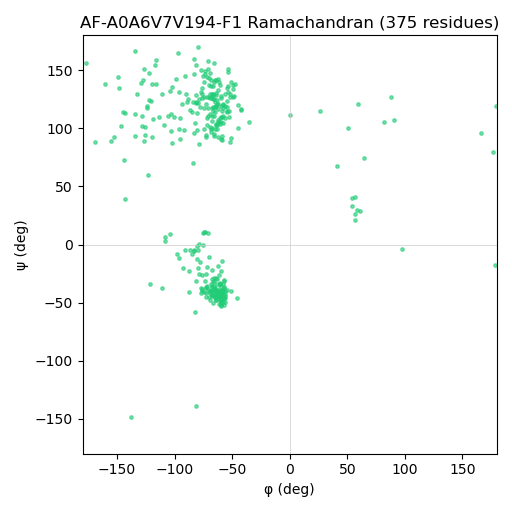8.462 6.276 15.674 1.00 68.81 267 GLN A C 1
ATOM 2169 O O . GLN A 1 267 ? -17.478 6.639 15.023 1.00 68.81 267 GLN A O 1
ATOM 2174 N N . ASN A 1 268 ? -18.488 6.355 17.005 1.00 83.75 268 ASN A N 1
ATOM 2175 C CA . ASN A 1 268 ? -17.458 7.058 17.767 1.00 83.75 268 ASN A CA 1
ATOM 2176 C C . ASN A 1 268 ? -16.591 6.096 18.577 1.00 83.75 268 ASN A C 1
ATOM 2178 O O . ASN A 1 268 ? -17.100 5.290 19.338 1.00 83.75 268 ASN A O 1
ATOM 2182 N N . LEU A 1 269 ? -15.267 6.228 18.459 1.00 88.56 269 LEU A N 1
ATOM 2183 C CA . LEU A 1 269 ? -14.340 5.544 19.363 1.00 88.56 269 LEU A CA 1
ATOM 2184 C C . LEU A 1 269 ? -14.511 6.052 20.800 1.00 88.56 269 LEU A C 1
ATOM 2186 O O . LEU A 1 269 ? -14.616 7.271 21.005 1.00 88.56 269 LEU A O 1
ATOM 2190 N N . HIS A 1 270 ? -14.423 5.143 21.771 1.00 90.44 270 HIS A N 1
ATOM 2191 C CA . HIS A 1 270 ? -14.412 5.473 23.192 1.00 90.44 270 HIS A CA 1
ATOM 2192 C C . HIS A 1 270 ? -13.307 6.507 23.503 1.00 90.44 270 HIS A C 1
ATOM 2194 O O . HIS A 1 270 ? -12.184 6.386 22.992 1.00 90.44 270 HIS A O 1
ATOM 2200 N N . PRO A 1 271 ? -13.576 7.549 24.314 1.00 91.56 271 PRO A N 1
ATOM 2201 C CA . PRO A 1 271 ? -12.614 8.621 24.573 1.00 91.56 271 PRO A CA 1
ATOM 2202 C C . PRO A 1 271 ? -11.318 8.127 25.224 1.00 91.56 271 PRO A C 1
ATOM 2204 O O . PRO A 1 271 ? -10.253 8.661 24.917 1.00 91.56 271 PRO A O 1
ATOM 2207 N N . GLU A 1 272 ? -11.376 7.101 26.077 1.00 92.31 272 GLU A N 1
ATOM 2208 C CA . GLU A 1 272 ? -10.162 6.507 26.654 1.00 92.31 272 GLU A CA 1
ATOM 2209 C C . GLU A 1 272 ? -9.349 5.745 25.612 1.00 92.31 272 GLU A C 1
ATOM 2211 O O . GLU A 1 272 ? -8.134 5.916 25.543 1.00 92.31 272 GLU A O 1
ATOM 2216 N N . PHE A 1 273 ? -10.019 4.999 24.729 1.00 92.38 273 PHE A N 1
ATOM 2217 C CA . PHE A 1 273 ? -9.350 4.300 23.638 1.00 92.38 273 PHE A CA 1
ATOM 2218 C C . PHE A 1 273 ? -8.644 5.282 22.698 1.00 92.38 273 PHE A C 1
ATOM 2220 O O . PHE A 1 273 ? -7.520 5.037 22.278 1.00 92.38 273 PHE A O 1
ATOM 2227 N N . LYS A 1 274 ? -9.242 6.450 22.413 1.00 90.75 274 LYS A N 1
ATOM 2228 C CA . LYS A 1 274 ? -8.595 7.497 21.597 1.00 90.75 274 LYS A CA 1
ATOM 2229 C C . LYS A 1 274 ? -7.246 7.952 22.166 1.00 90.75 274 LYS A C 1
ATOM 2231 O O . LYS A 1 274 ? -6.373 8.324 21.384 1.00 90.75 274 LYS A O 1
ATOM 2236 N N . LYS A 1 275 ? -7.068 7.932 23.492 1.00 91.00 275 LYS A N 1
ATOM 2237 C CA . LYS A 1 275 ? -5.802 8.306 24.143 1.00 91.00 275 LYS A CA 1
ATOM 2238 C C . LYS A 1 275 ? -4.740 7.216 23.971 1.00 91.00 275 LYS A C 1
ATOM 2240 O O . LYS A 1 275 ? -3.594 7.541 23.676 1.00 91.00 275 LYS A O 1
ATOM 2245 N N . SER A 1 276 ? -5.127 5.944 24.084 1.00 91.44 276 SER A N 1
ATOM 2246 C CA . SER A 1 276 ? -4.227 4.781 23.992 1.00 91.44 276 SER A CA 1
ATOM 2247 C C . SER A 1 276 ? -4.065 4.210 22.576 1.00 91.44 276 SER A C 1
ATOM 2249 O O . SER A 1 276 ? -3.240 3.327 22.346 1.00 91.44 276 SER A O 1
ATOM 2251 N N . ILE A 1 277 ? -4.801 4.729 21.590 1.00 91.44 277 ILE A N 1
ATOM 2252 C CA . ILE A 1 277 ? -4.899 4.137 20.251 1.00 91.44 277 ILE A CA 1
ATOM 2253 C C . ILE A 1 277 ? -3.548 3.970 19.540 1.00 91.44 277 ILE A C 1
ATOM 2255 O O . ILE A 1 277 ? -3.332 2.992 18.834 1.00 91.44 277 ILE A O 1
ATOM 2259 N N . ASN A 1 278 ? -2.617 4.915 19.704 1.00 89.06 278 ASN A N 1
ATOM 2260 C CA . ASN A 1 278 ? -1.322 4.865 19.015 1.00 89.06 278 ASN A CA 1
ATOM 2261 C C . ASN A 1 278 ? -0.388 3.783 19.583 1.00 89.06 278 ASN A C 1
ATOM 2263 O O . ASN A 1 278 ? 0.503 3.305 18.868 1.00 89.06 278 ASN A O 1
ATOM 2267 N N . GLU A 1 279 ? -0.590 3.432 20.850 1.00 90.12 279 GLU A N 1
ATOM 2268 C CA . GLU A 1 279 ? 0.148 2.395 21.559 1.00 90.12 279 GLU A CA 1
ATOM 2269 C C . GLU A 1 279 ? -0.451 1.030 21.222 1.00 90.12 279 GLU A C 1
ATOM 2271 O O . GLU A 1 279 ? 0.208 0.234 20.559 1.00 90.12 279 GLU A O 1
ATOM 2276 N N . LEU A 1 280 ? -1.748 0.844 21.493 1.00 86.62 280 LEU A N 1
ATOM 2277 C CA . LEU A 1 280 ? -2.471 -0.414 21.274 1.00 86.62 280 LEU A CA 1
ATOM 2278 C C . LEU A 1 280 ? -2.427 -0.897 19.822 1.00 86.62 280 LEU A C 1
ATOM 2280 O O . LEU A 1 280 ? -2.236 -2.076 19.549 1.00 86.62 280 LEU A O 1
ATOM 2284 N N . VAL A 1 281 ? -2.601 0.013 18.863 1.00 83.75 281 VAL A N 1
ATOM 2285 C CA . VAL A 1 281 ? -2.676 -0.351 17.441 1.00 83.75 281 VAL A CA 1
ATOM 2286 C C . VAL A 1 281 ? -1.286 -0.565 16.826 1.00 83.75 281 VAL A C 1
ATOM 2288 O O . VAL A 1 281 ? -1.160 -1.106 15.727 1.00 83.75 281 VAL A O 1
ATOM 2291 N N . GLY A 1 282 ? -0.227 -0.166 17.536 1.00 76.69 282 GLY A N 1
ATOM 2292 C CA . GLY A 1 282 ? 1.152 -0.303 17.087 1.00 76.69 282 GLY A CA 1
ATOM 2293 C C . GLY A 1 282 ? 1.561 -1.722 16.734 1.00 76.69 282 GLY A C 1
ATOM 2294 O O . GLY A 1 282 ? 2.231 -1.913 15.721 1.00 76.69 282 GLY A O 1
ATOM 2295 N N . ASP A 1 283 ? 1.102 -2.672 17.538 1.00 75.62 283 ASP A N 1
ATOM 2296 C CA . ASP A 1 283 ? 1.569 -4.057 17.501 1.00 75.62 283 ASP A CA 1
ATOM 2297 C C . ASP A 1 283 ? 0.631 -4.966 16.693 1.00 75.62 283 ASP A C 1
ATOM 2299 O O . ASP A 1 283 ? 0.954 -6.110 16.392 1.00 75.62 283 ASP A O 1
ATOM 2303 N N . ILE A 1 284 ? -0.529 -4.441 16.284 1.00 81.50 284 ILE A N 1
ATOM 2304 C CA . ILE A 1 284 ? -1.577 -5.199 15.583 1.00 81.50 284 ILE A CA 1
ATOM 2305 C C . ILE A 1 284 ? -1.255 -5.375 14.093 1.00 81.50 284 ILE A C 1
ATOM 2307 O O . ILE A 1 284 ? -1.801 -6.262 13.434 1.00 81.50 284 ILE A O 1
ATOM 2311 N N . LEU A 1 285 ? -0.376 -4.538 13.532 1.00 83.50 285 LEU A N 1
ATOM 2312 C CA . LEU A 1 285 ? 0.048 -4.679 12.142 1.00 83.50 285 LEU A CA 1
ATOM 2313 C C . LEU A 1 285 ? 0.966 -5.889 11.998 1.00 83.50 285 LEU A C 1
ATOM 2315 O O . LEU A 1 285 ? 2.180 -5.789 12.162 1.00 83.50 285 LEU A O 1
ATOM 2319 N N . THR A 1 286 ? 0.370 -7.020 11.639 1.00 83.06 286 THR A N 1
ATOM 2320 C CA . THR A 1 286 ? 1.115 -8.197 11.217 1.00 83.06 286 THR A CA 1
ATOM 2321 C C . THR A 1 286 ? 1.814 -7.918 9.892 1.00 83.06 286 THR A C 1
ATOM 2323 O O . THR A 1 286 ? 1.203 -7.452 8.921 1.00 83.06 286 THR A O 1
ATOM 2326 N N . ASP A 1 287 ? 3.110 -8.216 9.850 1.00 87.38 287 ASP A N 1
ATOM 2327 C CA . ASP A 1 287 ? 3.883 -8.177 8.617 1.00 87.38 287 ASP A CA 1
ATOM 2328 C C . ASP A 1 287 ? 3.331 -9.254 7.669 1.00 87.38 287 ASP A C 1
ATOM 2330 O O . ASP A 1 287 ? 3.311 -10.445 7.984 1.00 87.38 287 ASP A O 1
ATOM 2334 N N . GLY A 1 288 ? 2.821 -8.828 6.513 1.00 85.44 288 GLY A N 1
ATOM 2335 C CA . GLY A 1 288 ? 2.308 -9.735 5.493 1.00 85.44 288 GLY A CA 1
ATOM 2336 C C . GLY A 1 288 ? 3.415 -10.593 4.887 1.00 85.44 288 GLY A C 1
ATOM 2337 O O . GLY A 1 288 ? 4.587 -10.215 4.868 1.00 85.44 288 GLY A O 1
ATOM 2338 N N . ALA A 1 289 ? 3.036 -11.749 4.345 1.00 90.44 289 ALA A N 1
ATOM 2339 C CA . ALA A 1 289 ? 3.979 -12.653 3.702 1.00 90.44 289 ALA A CA 1
ATOM 2340 C C . ALA A 1 289 ? 4.527 -12.036 2.401 1.00 90.44 289 ALA A C 1
ATOM 2342 O O . ALA A 1 289 ? 3.893 -12.087 1.347 1.00 90.44 289 ALA A O 1
ATOM 2343 N N . ILE A 1 290 ? 5.726 -11.459 2.471 1.00 94.94 290 ILE A N 1
ATOM 2344 C CA . ILE A 1 290 ? 6.534 -11.170 1.284 1.00 94.94 290 ILE A CA 1
ATOM 2345 C C . ILE A 1 290 ? 7.141 -12.501 0.820 1.00 94.94 290 ILE A C 1
ATOM 2347 O O . ILE A 1 290 ? 7.628 -13.264 1.661 1.00 94.94 290 ILE A O 1
ATOM 2351 N N . PRO A 1 291 ? 7.122 -12.820 -0.491 1.00 95.31 291 PRO A N 1
ATOM 2352 C CA . PRO A 1 291 ? 7.751 -14.038 -0.985 1.00 95.31 291 PRO A CA 1
ATOM 2353 C C . PRO A 1 291 ? 9.210 -14.077 -0.533 1.00 95.31 291 PRO A C 1
ATOM 2355 O O . PRO A 1 291 ? 9.922 -13.077 -0.630 1.00 95.31 291 PRO A O 1
ATOM 2358 N N . SER A 1 292 ? 9.670 -15.224 -0.039 1.00 94.25 292 SER A N 1
ATOM 2359 C CA . SER A 1 292 ? 11.066 -15.359 0.356 1.00 94.25 292 SER A CA 1
ATOM 2360 C C . SER A 1 292 ? 11.963 -15.234 -0.870 1.00 94.25 292 SER A C 1
ATOM 2362 O O . SER A 1 292 ? 11.635 -15.697 -1.968 1.00 94.25 292 SER A O 1
ATOM 2364 N N . ARG A 1 293 ? 13.106 -14.569 -0.687 1.00 93.44 293 ARG A N 1
ATOM 2365 C CA . ARG A 1 293 ? 14.119 -14.485 -1.733 1.00 93.44 293 ARG A CA 1
ATOM 2366 C C . ARG A 1 293 ? 14.501 -15.911 -2.141 1.00 93.44 293 ARG A C 1
ATOM 2368 O O . ARG A 1 29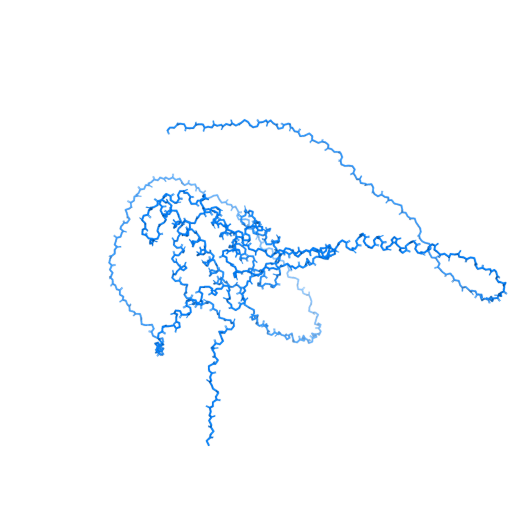3 ? 14.812 -16.711 -1.252 1.00 93.44 293 ARG A O 1
ATOM 2375 N N . PRO A 1 294 ? 14.506 -16.246 -3.445 1.00 93.00 294 PRO A N 1
ATOM 2376 C CA . PRO A 1 294 ? 14.988 -17.537 -3.901 1.00 93.00 294 PRO A CA 1
ATOM 2377 C C . PRO A 1 294 ? 16.374 -17.764 -3.313 1.00 93.00 294 PRO A C 1
ATOM 2379 O O . PRO A 1 294 ? 17.248 -16.900 -3.447 1.00 93.00 294 PRO A O 1
ATOM 2382 N N . LYS A 1 295 ? 16.572 -18.904 -2.639 1.00 86.88 295 LYS A N 1
ATOM 2383 C CA . LYS A 1 295 ? 17.915 -19.335 -2.244 1.00 86.88 295 LYS A CA 1
ATOM 2384 C C . LYS A 1 295 ? 18.713 -19.337 -3.538 1.00 86.88 295 LYS A C 1
ATOM 2386 O O . LYS A 1 295 ? 18.339 -20.048 -4.469 1.00 86.88 295 LYS A O 1
ATOM 2391 N N . SER A 1 296 ? 19.719 -18.475 -3.653 1.00 71.00 296 SER A N 1
ATOM 2392 C CA . SER A 1 296 ? 20.574 -18.478 -4.829 1.00 71.00 296 SER A CA 1
ATOM 2393 C C . SER A 1 296 ? 21.159 -19.883 -4.911 1.00 71.00 296 SER A C 1
ATOM 2395 O O . SER A 1 296 ? 21.986 -20.265 -4.088 1.00 71.00 296 SER A O 1
ATOM 2397 N N . CYS A 1 297 ? 20.662 -20.704 -5.837 1.00 51.47 297 CYS A N 1
ATOM 2398 C CA . CYS A 1 297 ? 21.252 -22.003 -6.109 1.00 51.47 297 CYS A CA 1
ATOM 2399 C C . CYS A 1 297 ? 22.673 -21.734 -6.614 1.00 51.47 297 CYS A C 1
ATOM 2401 O O . CYS A 1 297 ? 22.876 -21.439 -7.784 1.00 51.47 297 CYS A O 1
ATOM 2403 N N . GLY A 1 298 ? 23.638 -21.730 -5.696 1.00 54.09 298 GLY A N 1
ATOM 2404 C CA . GLY A 1 298 ? 25.048 -21.957 -5.972 1.00 54.09 298 GLY A CA 1
ATOM 2405 C C . GLY A 1 298 ? 25.723 -21.037 -6.987 1.00 54.09 298 GLY A C 1
ATOM 2406 O O . GLY A 1 298 ? 26.576 -21.516 -7.717 1.00 54.09 298 GLY A O 1
ATOM 2407 N N . ALA A 1 299 ? 25.471 -19.726 -7.016 1.00 51.19 299 ALA A N 1
ATOM 2408 C CA . ALA A 1 299 ? 26.323 -18.815 -7.805 1.00 51.19 299 ALA A CA 1
ATOM 2409 C C . ALA A 1 299 ? 27.739 -18.608 -7.205 1.00 51.19 299 ALA A C 1
ATOM 2411 O O . ALA A 1 299 ? 28.499 -17.781 -7.694 1.00 51.19 299 ALA A O 1
ATOM 2412 N N . ASN A 1 300 ? 28.128 -19.395 -6.193 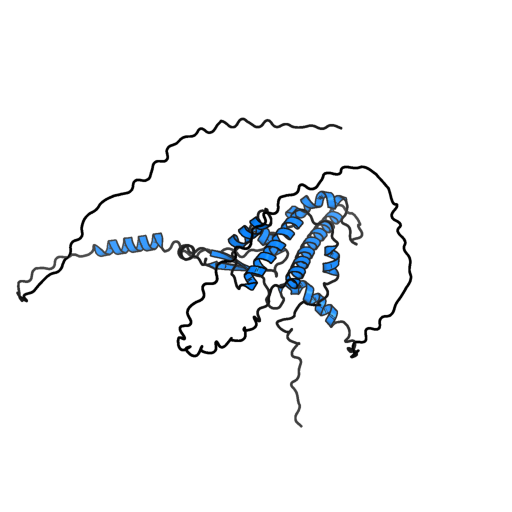1.00 51.09 300 ASN A N 1
ATOM 2413 C CA . ASN A 1 300 ? 29.538 -19.614 -5.856 1.00 51.09 300 ASN A CA 1
ATOM 2414 C C . ASN A 1 300 ? 30.223 -20.647 -6.782 1.00 51.09 300 ASN A C 1
ATOM 2416 O O . ASN A 1 300 ? 31.436 -20.802 -6.700 1.00 51.09 300 ASN A O 1
ATOM 2420 N N . LEU A 1 301 ? 29.506 -21.299 -7.711 1.00 51.06 301 LEU A N 1
ATOM 2421 C CA . LEU A 1 301 ? 30.089 -22.253 -8.670 1.00 51.06 301 LEU A CA 1
ATOM 2422 C C . LEU A 1 301 ? 30.894 -21.619 -9.821 1.00 51.06 301 LEU A C 1
ATOM 2424 O O . LEU A 1 301 ? 31.240 -22.326 -10.761 1.00 51.06 301 LEU A O 1
ATOM 2428 N N . GLN A 1 302 ? 31.224 -20.320 -9.814 1.00 57.06 302 GLN A N 1
ATOM 2429 C CA . GLN A 1 302 ? 32.011 -19.767 -10.931 1.00 57.06 302 GLN A CA 1
ATOM 2430 C C . GLN A 1 302 ? 33.346 -19.130 -10.570 1.00 57.06 302 GLN A C 1
ATOM 2432 O O . GLN A 1 302 ? 34.284 -19.330 -11.322 1.00 57.06 302 GLN A O 1
ATOM 2437 N N . THR A 1 303 ? 33.569 -18.469 -9.437 1.00 56.22 303 THR A N 1
ATOM 2438 C CA . THR A 1 303 ? 34.930 -17.942 -9.178 1.00 56.22 303 THR A CA 1
ATOM 2439 C C . THR A 1 303 ? 35.843 -18.941 -8.490 1.00 56.22 303 THR A C 1
ATOM 2441 O O . THR A 1 303 ? 37.003 -19.051 -8.882 1.00 56.22 303 THR A O 1
ATOM 2444 N N . THR A 1 304 ? 35.362 -19.707 -7.512 1.00 57.56 304 THR A N 1
ATOM 2445 C CA . THR A 1 304 ? 36.159 -20.797 -6.934 1.00 57.56 304 THR A CA 1
ATOM 2446 C C . THR A 1 304 ? 36.193 -21.996 -7.857 1.00 57.56 304 THR A C 1
ATOM 2448 O O . THR A 1 304 ? 37.268 -22.546 -8.031 1.00 57.56 304 THR A O 1
ATOM 2451 N N . ASP A 1 305 ? 35.092 -22.329 -8.527 1.00 60.16 305 ASP A N 1
ATOM 2452 C CA . ASP A 1 305 ? 35.032 -23.493 -9.415 1.00 60.16 305 ASP A CA 1
ATOM 2453 C C . ASP A 1 305 ? 35.716 -23.267 -10.762 1.00 60.16 305 ASP A C 1
ATOM 2455 O O . ASP A 1 305 ? 36.447 -24.147 -11.190 1.00 60.16 305 ASP A O 1
ATOM 2459 N N . ILE A 1 306 ? 35.645 -22.081 -11.389 1.00 66.38 306 ILE A N 1
ATOM 2460 C CA . ILE A 1 306 ? 36.498 -21.810 -12.565 1.00 66.38 306 ILE A CA 1
ATOM 2461 C C . ILE A 1 306 ? 37.965 -21.744 -12.135 1.00 66.38 306 ILE A C 1
ATOM 2463 O O . ILE A 1 306 ? 38.834 -22.211 -12.858 1.00 66.38 306 ILE A O 1
ATOM 2467 N N . ARG A 1 307 ? 38.290 -21.221 -10.945 1.00 68.56 307 ARG A N 1
ATOM 2468 C CA . ARG A 1 307 ? 39.680 -21.184 -10.459 1.00 68.56 307 ARG A CA 1
ATOM 2469 C C . ARG A 1 307 ? 40.186 -22.566 -10.022 1.00 68.56 307 ARG A C 1
ATOM 2471 O O . ARG A 1 307 ? 41.375 -22.822 -10.175 1.00 68.56 307 ARG A O 1
ATOM 2478 N N . MET A 1 308 ? 39.324 -23.446 -9.511 1.00 68.81 308 MET A N 1
ATOM 2479 C CA . MET A 1 308 ? 39.612 -24.851 -9.194 1.00 68.81 308 MET A CA 1
ATOM 2480 C C . MET A 1 308 ? 39.732 -25.669 -10.476 1.00 68.81 308 MET A C 1
ATOM 2482 O O . MET A 1 308 ? 40.723 -26.365 -10.640 1.00 68.81 308 MET A O 1
ATOM 2486 N N . PHE A 1 309 ? 38.822 -25.489 -11.431 1.00 72.44 309 PHE A N 1
ATOM 2487 C CA . PHE A 1 309 ? 38.881 -26.084 -12.763 1.00 72.44 309 PHE A CA 1
ATOM 2488 C C . PHE A 1 309 ? 40.145 -25.647 -13.512 1.00 72.44 309 PHE A C 1
ATOM 2490 O O . PHE A 1 309 ? 40.923 -26.487 -13.939 1.00 72.44 309 PHE A O 1
ATOM 2497 N N . LEU A 1 310 ? 40.451 -24.346 -13.570 1.00 79.56 310 LEU A N 1
ATOM 2498 C CA . LEU A 1 310 ? 41.698 -23.840 -14.161 1.00 79.56 310 LEU A CA 1
ATOM 2499 C C . LEU A 1 310 ? 42.949 -24.305 -13.395 1.00 79.56 310 LEU A C 1
ATOM 2501 O O . LEU A 1 310 ? 44.015 -24.426 -13.997 1.00 79.56 310 LEU A O 1
ATOM 2505 N N . LYS A 1 311 ? 42.859 -24.563 -12.082 1.00 79.75 311 LYS A N 1
ATOM 2506 C CA . LYS A 1 311 ? 43.949 -25.187 -11.310 1.00 79.75 311 LYS A CA 1
ATOM 2507 C C . LYS A 1 311 ? 44.098 -26.680 -11.624 1.00 79.75 311 LYS A C 1
ATOM 2509 O O . LYS A 1 311 ? 45.235 -27.140 -11.675 1.00 79.75 311 LYS A O 1
ATOM 2514 N N . SER A 1 312 ? 43.007 -27.407 -11.854 1.00 76.38 312 SER A N 1
ATOM 2515 C CA . SER A 1 312 ? 43.025 -28.819 -12.259 1.00 76.38 312 SER A CA 1
ATOM 2516 C C . SER A 1 312 ? 43.542 -28.987 -13.688 1.00 76.38 312 SER A C 1
ATOM 2518 O O . SER A 1 312 ? 44.469 -29.759 -13.902 1.00 76.38 312 SER A O 1
ATOM 2520 N N . VAL A 1 313 ? 43.087 -28.159 -14.634 1.00 76.69 313 VAL A N 1
ATOM 2521 C CA . VAL A 1 313 ? 43.572 -28.170 -16.028 1.00 76.69 313 VAL A CA 1
ATOM 2522 C C . VAL A 1 313 ? 45.077 -27.866 -16.105 1.00 76.69 313 VAL A C 1
ATOM 2524 O O . VAL A 1 313 ? 45.793 -28.462 -16.902 1.00 76.69 313 VAL A O 1
ATOM 2527 N N . LYS A 1 314 ? 45.611 -26.999 -15.229 1.00 70.75 314 LYS A N 1
ATOM 2528 C CA . LYS A 1 314 ? 47.063 -26.739 -15.150 1.00 70.75 314 LYS A CA 1
ATOM 2529 C C . LYS A 1 314 ? 47.881 -27.884 -14.539 1.00 70.75 314 LYS A C 1
ATOM 2531 O O . LYS A 1 314 ? 49.098 -27.900 -14.718 1.00 70.75 314 LYS A O 1
ATOM 2536 N N . LYS A 1 315 ? 47.260 -28.802 -13.791 1.00 64.50 315 LYS A N 1
ATOM 2537 C CA . LYS A 1 315 ? 47.947 -29.978 -13.233 1.00 64.50 315 LYS A CA 1
ATOM 2538 C C . LYS A 1 315 ? 48.076 -31.108 -14.254 1.00 64.50 315 LYS A C 1
ATOM 2540 O O . LYS A 1 315 ? 49.083 -31.804 -14.226 1.00 64.50 315 LYS A O 1
ATOM 2545 N N . GLU A 1 316 ? 47.125 -31.242 -15.173 1.00 58.31 316 GLU A N 1
ATOM 2546 C CA . GLU A 1 316 ? 47.124 -32.319 -16.174 1.00 58.31 316 GLU A CA 1
ATOM 2547 C C . GLU A 1 316 ? 48.084 -32.054 -17.347 1.00 58.31 316 GLU A C 1
ATOM 2549 O O . GLU A 1 316 ? 48.664 -32.987 -17.888 1.00 58.31 316 GLU A O 1
ATOM 2554 N N . THR A 1 317 ? 48.406 -30.795 -17.664 1.00 57.59 317 THR A N 1
ATOM 2555 C CA . THR A 1 317 ? 49.399 -30.456 -18.709 1.00 57.59 317 THR A CA 1
ATOM 2556 C C . THR A 1 317 ? 50.866 -30.677 -18.307 1.00 57.59 317 THR A C 1
ATOM 2558 O O . THR A 1 317 ? 51.771 -30.210 -18.997 1.00 57.59 317 THR A O 1
ATOM 2561 N N . LYS A 1 318 ? 51.132 -31.329 -17.169 1.00 57.53 318 LYS A N 1
ATOM 2562 C CA . LYS A 1 318 ? 52.495 -31.654 -16.711 1.00 57.53 318 LYS A CA 1
ATOM 2563 C C . LYS A 1 318 ? 52.833 -33.144 -16.808 1.00 57.53 318 LYS A C 1
ATOM 2565 O O . LYS A 1 318 ? 53.930 -33.527 -16.409 1.00 57.53 318 LYS A O 1
ATOM 2570 N N . ILE A 1 319 ? 51.920 -33.952 -17.341 1.00 56.97 319 ILE A N 1
ATOM 2571 C CA . ILE A 1 319 ? 52.138 -35.370 -17.610 1.00 56.97 319 ILE A CA 1
ATOM 2572 C C . ILE A 1 319 ? 52.617 -35.505 -19.064 1.00 56.97 319 ILE A C 1
ATOM 2574 O O . ILE A 1 319 ? 51.966 -35.031 -19.989 1.00 56.97 319 ILE A O 1
ATOM 2578 N N . GLU A 1 320 ? 53.810 -36.087 -19.199 1.00 56.09 320 GLU A N 1
ATOM 2579 C CA . GLU A 1 320 ? 54.439 -36.609 -20.421 1.00 56.09 320 GLU A CA 1
ATOM 2580 C C . GLU A 1 320 ? 54.785 -35.613 -21.543 1.00 56.09 320 GLU A C 1
ATOM 2582 O O . GLU A 1 320 ? 54.274 -35.642 -22.658 1.00 56.09 320 GLU A O 1
ATOM 2587 N N . ARG A 1 321 ? 55.847 -34.833 -21.304 1.00 55.12 321 ARG A N 1
ATOM 2588 C CA . ARG A 1 321 ? 56.937 -34.786 -22.295 1.00 55.12 321 ARG A CA 1
ATOM 2589 C C . ARG A 1 321 ? 57.868 -35.967 -22.025 1.00 55.12 321 ARG A C 1
ATOM 2591 O O . ARG A 1 321 ? 58.968 -35.784 -21.507 1.00 55.12 321 ARG A O 1
ATOM 2598 N N . GLU A 1 322 ? 57.394 -37.176 -22.307 1.00 52.25 322 GLU A N 1
ATOM 2599 C CA . GLU A 1 322 ? 58.286 -38.318 -22.466 1.00 52.25 322 GLU A CA 1
ATOM 2600 C C . GLU A 1 322 ? 59.005 -38.223 -23.814 1.00 52.25 322 GLU A C 1
ATOM 2602 O O . GLU A 1 322 ? 58.470 -37.770 -24.826 1.00 52.25 322 GLU A O 1
ATOM 2607 N N . LYS A 1 323 ? 60.287 -38.572 -23.757 1.00 59.00 323 LYS A N 1
ATOM 2608 C CA . LYS A 1 323 ? 61.299 -38.442 -24.799 1.00 59.00 323 LYS A CA 1
ATOM 2609 C C . LYS A 1 323 ? 60.892 -39.196 -26.067 1.00 59.00 323 LYS A C 1
ATOM 2611 O O . LYS A 1 323 ? 60.843 -40.420 -26.066 1.00 59.00 323 LYS A O 1
ATOM 2616 N N . THR A 1 324 ? 60.711 -38.480 -27.171 1.00 47.62 324 THR A N 1
ATOM 2617 C CA . THR A 1 324 ? 60.741 -39.084 -28.508 1.00 47.62 324 THR A CA 1
ATOM 2618 C C . THR A 1 324 ? 62.202 -39.254 -28.949 1.00 47.62 324 THR A C 1
ATOM 2620 O O . THR A 1 324 ? 62.957 -38.281 -28.864 1.00 47.62 324 THR A O 1
ATOM 2623 N N . PRO A 1 325 ? 62.632 -40.449 -29.393 1.00 59.25 325 PRO A N 1
ATOM 2624 C CA . PRO A 1 325 ? 63.965 -40.660 -29.939 1.00 59.25 325 PRO A CA 1
ATOM 2625 C C . PRO A 1 325 ? 64.079 -40.124 -31.372 1.00 59.25 325 PRO A C 1
ATOM 2627 O O . PRO A 1 325 ? 63.113 -40.092 -32.135 1.00 59.25 325 PRO A O 1
ATOM 2630 N N . GLU A 1 326 ? 65.297 -39.700 -31.694 1.00 50.19 326 GLU A N 1
ATOM 2631 C CA . GLU A 1 326 ? 65.754 -39.121 -32.954 1.00 50.19 326 GLU A CA 1
ATOM 2632 C C . GLU A 1 326 ? 65.349 -39.944 -34.191 1.00 50.19 326 GLU A C 1
ATOM 2634 O O . GLU A 1 326 ? 65.512 -41.165 -34.238 1.00 50.19 326 GLU A O 1
ATOM 2639 N N . ARG A 1 327 ? 64.902 -39.252 -35.247 1.00 41.53 327 ARG A N 1
ATOM 2640 C CA . ARG A 1 327 ? 64.991 -39.743 -36.627 1.00 41.53 327 ARG A CA 1
ATOM 2641 C C . ARG A 1 327 ? 65.652 -38.692 -37.523 1.00 41.53 327 ARG A C 1
ATOM 2643 O O . ARG A 1 327 ? 65.379 -37.505 -37.346 1.00 41.53 327 ARG A O 1
ATOM 2650 N N . PRO A 1 328 ? 66.502 -39.124 -38.471 1.00 52.69 328 PRO A N 1
ATOM 2651 C CA . PRO A 1 328 ? 67.329 -38.241 -39.276 1.00 52.69 328 PRO A CA 1
ATOM 2652 C C . PRO A 1 328 ? 66.586 -37.659 -40.485 1.00 52.69 328 PRO A C 1
ATOM 2654 O O . PRO A 1 328 ? 65.746 -38.316 -41.095 1.00 52.69 328 PRO A O 1
ATOM 2657 N N . ASN A 1 329 ? 66.978 -36.424 -40.807 1.00 46.75 329 ASN A N 1
ATOM 2658 C CA . ASN A 1 329 ? 67.093 -35.785 -42.120 1.00 46.75 329 ASN A CA 1
ATOM 2659 C C . ASN A 1 329 ? 66.205 -36.284 -43.266 1.00 46.75 329 ASN A C 1
ATOM 2661 O O . ASN A 1 329 ? 66.486 -37.316 -43.869 1.00 46.75 329 ASN A O 1
ATOM 2665 N N . GLN A 1 330 ? 65.303 -35.409 -43.716 1.00 46.44 330 GLN A N 1
ATOM 2666 C CA . GLN A 1 330 ? 65.139 -35.144 -45.145 1.00 46.44 330 GLN A CA 1
ATOM 2667 C C . GLN A 1 330 ? 64.832 -33.658 -45.363 1.00 46.44 330 GLN A C 1
ATOM 2669 O O . GLN A 1 330 ? 63.803 -33.135 -44.938 1.00 46.44 330 GLN A O 1
ATOM 2674 N N . GLU A 1 331 ? 65.788 -32.988 -46.002 1.00 48.84 331 GLU A N 1
ATOM 2675 C CA . GLU A 1 331 ? 65.690 -31.635 -46.533 1.00 48.84 331 GLU A CA 1
ATOM 2676 C C . GLU A 1 331 ? 64.656 -31.597 -47.661 1.00 48.84 331 GLU A C 1
ATOM 2678 O O . GLU A 1 331 ? 64.820 -32.267 -48.679 1.00 48.84 331 GLU A O 1
ATOM 2683 N N . GLN A 1 332 ? 63.636 -30.750 -47.537 1.00 50.16 332 GLN A N 1
ATOM 2684 C CA . GLN A 1 332 ? 63.014 -30.143 -48.710 1.00 50.16 332 GLN A CA 1
ATOM 2685 C C . GLN A 1 332 ? 62.961 -28.630 -48.534 1.00 50.16 332 GLN A C 1
ATOM 2687 O O . GLN A 1 332 ? 62.171 -28.051 -47.792 1.00 50.16 332 GLN A O 1
ATOM 2692 N N . LYS A 1 333 ? 63.918 -28.038 -49.239 1.00 52.34 333 LYS A N 1
ATOM 2693 C CA . LYS A 1 333 ? 64.158 -26.637 -49.525 1.00 52.34 333 LYS A CA 1
ATOM 2694 C C . LYS A 1 333 ? 63.003 -26.089 -50.371 1.00 52.34 333 LYS A C 1
ATOM 2696 O O . LYS A 1 333 ? 62.852 -26.486 -51.521 1.00 52.34 333 LYS A O 1
ATOM 2701 N N . ILE A 1 334 ? 62.222 -25.159 -49.823 1.00 54.22 334 ILE A N 1
ATOM 2702 C CA . ILE A 1 334 ? 61.441 -24.210 -50.625 1.00 54.22 334 ILE A CA 1
ATOM 2703 C C . ILE A 1 334 ? 61.843 -22.805 -50.179 1.00 54.22 334 ILE A C 1
ATOM 2705 O O . ILE A 1 334 ? 61.739 -22.436 -49.009 1.00 54.22 334 ILE A O 1
ATOM 2709 N N . GLU A 1 335 ? 62.397 -22.082 -51.144 1.00 48.41 335 GLU A N 1
ATOM 2710 C CA . GLU A 1 335 ? 62.925 -20.724 -51.079 1.00 48.41 335 GLU A CA 1
ATOM 2711 C C . GLU A 1 335 ? 61.780 -19.694 -50.912 1.00 48.41 335 GLU A C 1
ATOM 2713 O O . GLU A 1 335 ? 60.684 -19.886 -51.435 1.00 48.41 335 GLU A O 1
ATOM 2718 N N . GLY A 1 336 ? 62.021 -18.622 -50.136 1.00 43.47 336 GLY A N 1
ATOM 2719 C CA . GLY A 1 336 ? 61.082 -17.500 -49.889 1.00 43.47 336 GLY A CA 1
ATOM 2720 C C . GLY A 1 336 ? 61.075 -16.457 -51.027 1.00 43.47 336 GLY A C 1
ATOM 2721 O O . GLY A 1 336 ? 61.257 -16.855 -52.174 1.00 43.47 336 GLY A O 1
ATOM 2722 N N . PRO A 1 337 ? 61.030 -15.120 -50.784 1.00 59.03 337 PRO A N 1
ATOM 2723 C CA . PRO A 1 337 ? 60.581 -14.298 -49.634 1.00 59.03 337 PRO A CA 1
ATOM 2724 C C . PRO A 1 337 ? 59.772 -13.046 -50.167 1.00 59.03 337 PRO A C 1
ATOM 2726 O O . PRO A 1 337 ? 59.194 -13.177 -51.244 1.00 59.03 337 PRO A O 1
ATOM 2729 N N . PRO A 1 338 ? 59.722 -11.810 -49.587 1.00 58.47 338 PRO A N 1
ATOM 2730 C CA . PRO A 1 338 ? 60.023 -11.301 -48.240 1.00 58.47 338 PRO A CA 1
ATOM 2731 C C . PRO A 1 338 ? 58.966 -10.314 -47.633 1.00 58.47 338 PRO A C 1
ATOM 2733 O O . PRO A 1 338 ? 58.151 -9.700 -48.311 1.00 58.47 338 PRO A O 1
ATOM 2736 N N . THR A 1 339 ? 59.111 -10.082 -46.318 1.00 41.34 339 THR A N 1
ATOM 2737 C CA . THR A 1 339 ? 58.976 -8.796 -45.579 1.00 41.34 339 THR A CA 1
ATOM 2738 C C . THR A 1 339 ? 57.671 -7.981 -45.583 1.00 41.34 339 THR A C 1
ATOM 2740 O O . THR A 1 339 ? 57.322 -7.355 -46.573 1.00 41.34 339 THR A O 1
ATOM 2743 N N . LEU A 1 340 ? 57.112 -7.762 -44.381 1.00 43.88 340 LEU A N 1
ATOM 2744 C CA . LEU A 1 340 ? 56.970 -6.414 -43.789 1.00 43.88 340 LEU A CA 1
ATOM 2745 C C . LEU A 1 340 ? 56.546 -6.503 -42.308 1.00 43.88 340 LEU A C 1
ATOM 2747 O O . LEU A 1 340 ? 55.371 -6.447 -41.957 1.00 43.88 340 LEU A O 1
ATOM 2751 N N . PHE A 1 341 ? 57.535 -6.600 -41.416 1.00 41.25 341 PHE A N 1
ATOM 2752 C CA . PHE A 1 341 ? 57.363 -6.263 -40.003 1.00 41.25 341 PHE A CA 1
ATOM 2753 C C . PHE A 1 341 ? 57.602 -4.760 -39.828 1.00 41.25 341 PHE A C 1
ATOM 2755 O O . PHE A 1 341 ? 58.723 -4.285 -40.005 1.00 41.25 341 PHE A O 1
ATOM 2762 N N . LYS A 1 342 ? 56.569 -4.010 -39.429 1.00 55.59 342 LYS A N 1
ATOM 2763 C CA . LYS A 1 342 ? 56.742 -2.681 -38.831 1.00 55.59 342 LYS A CA 1
ATOM 2764 C C . LYS A 1 342 ? 56.743 -2.804 -37.310 1.00 55.59 342 LYS A C 1
ATOM 2766 O O . LYS A 1 342 ? 55.717 -3.052 -36.684 1.00 55.59 342 LYS A O 1
ATOM 2771 N N . LYS A 1 343 ? 57.937 -2.594 -36.752 1.00 44.38 343 LYS A N 1
ATOM 2772 C CA . LYS A 1 343 ? 58.195 -2.116 -35.391 1.00 44.38 343 LYS A CA 1
ATOM 2773 C C . LYS A 1 343 ? 57.390 -0.841 -35.127 1.00 44.38 343 LYS A C 1
ATOM 2775 O O . LYS A 1 343 ? 57.554 0.129 -35.860 1.00 44.38 343 LYS A O 1
ATOM 2780 N N . LEU A 1 344 ? 56.659 -0.803 -34.019 1.00 44.53 344 LEU A N 1
ATOM 2781 C CA . LEU A 1 344 ? 56.519 0.407 -33.213 1.00 44.53 344 LEU A CA 1
ATOM 2782 C C . LEU A 1 344 ? 56.715 0.003 -31.755 1.00 44.53 344 LEU A C 1
ATOM 2784 O O . LEU A 1 344 ? 55.934 -0.751 -31.182 1.00 44.53 344 LEU A O 1
ATOM 2788 N N . ALA A 1 345 ? 57.820 0.481 -31.202 1.00 42.12 345 ALA A N 1
ATOM 2789 C CA . ALA A 1 345 ? 58.122 0.469 -29.789 1.00 42.12 345 ALA A CA 1
ATOM 2790 C C . ALA A 1 345 ? 58.217 1.924 -29.313 1.00 42.12 345 ALA A C 1
ATOM 2792 O O . ALA A 1 345 ? 58.550 2.809 -30.099 1.00 42.12 345 ALA A O 1
ATOM 2793 N N . VAL A 1 346 ? 58.043 2.080 -27.998 1.00 36.69 346 VAL A N 1
ATOM 2794 C CA . VAL A 1 346 ? 58.429 3.215 -27.140 1.00 36.69 346 VAL A CA 1
ATOM 2795 C C . VAL A 1 346 ? 57.393 4.331 -26.958 1.00 36.69 346 VAL A C 1
ATOM 2797 O O . VAL A 1 346 ? 57.184 5.168 -27.827 1.00 36.69 346 VAL A O 1
ATOM 2800 N N . SER A 1 347 ? 56.803 4.365 -25.755 1.00 42.84 347 SER A N 1
ATOM 2801 C CA . SER A 1 347 ? 56.945 5.454 -24.760 1.00 42.84 347 SER A CA 1
ATOM 2802 C C . SER A 1 347 ? 55.857 5.272 -23.681 1.00 42.84 347 SER A C 1
ATOM 2804 O O . SER A 1 347 ? 54.673 5.409 -23.964 1.00 42.84 347 SER A O 1
ATOM 2806 N N . SER A 1 348 ? 56.131 4.635 -22.537 1.00 38.72 348 SER A N 1
ATOM 2807 C CA . SER A 1 348 ? 56.611 5.235 -21.275 1.00 38.72 348 SER A CA 1
ATOM 2808 C C . SER A 1 348 ? 55.804 6.444 -20.768 1.00 38.72 348 SER A C 1
ATOM 2810 O O . SER A 1 348 ? 56.054 7.559 -21.206 1.00 38.72 348 SER A O 1
ATOM 2812 N N . ALA A 1 349 ? 54.908 6.221 -19.793 1.00 40.12 349 ALA A N 1
ATOM 2813 C CA . ALA A 1 349 ? 54.779 7.027 -18.562 1.00 40.12 349 ALA A CA 1
ATOM 2814 C C . ALA A 1 349 ? 53.624 6.505 -17.669 1.00 40.12 349 ALA A C 1
ATOM 2816 O O . ALA A 1 349 ? 52.468 6.526 -18.095 1.00 40.12 349 ALA A O 1
ATOM 2817 N N . PRO A 1 350 ? 53.893 6.066 -16.425 1.00 49.09 350 PRO A N 1
ATOM 2818 C CA . PRO A 1 350 ? 52.860 5.827 -15.424 1.00 49.09 350 PRO A CA 1
ATOM 2819 C C . PRO A 1 350 ? 52.460 7.152 -14.758 1.00 49.09 350 PRO A C 1
ATOM 2821 O O . PRO A 1 350 ? 53.299 7.850 -14.190 1.00 49.09 350 PRO A O 1
ATOM 2824 N N . GLN A 1 351 ? 51.174 7.504 -14.813 1.00 44.81 351 GLN A N 1
ATOM 2825 C CA . GLN A 1 351 ? 50.637 8.595 -14.000 1.00 44.81 351 GLN A CA 1
ATOM 2826 C C . GLN A 1 351 ? 50.519 8.127 -12.548 1.00 44.81 351 GLN A C 1
ATOM 2828 O O . GLN A 1 351 ? 49.805 7.176 -12.229 1.00 44.81 351 GLN A O 1
ATOM 2833 N N . THR A 1 352 ? 51.261 8.806 -11.684 1.00 50.97 352 THR A N 1
ATOM 2834 C CA . THR A 1 352 ? 51.193 8.727 -10.229 1.00 50.97 352 THR A CA 1
ATOM 2835 C C . THR A 1 352 ? 49.818 9.180 -9.716 1.00 50.97 352 THR A C 1
ATOM 2837 O O . THR A 1 352 ? 49.248 10.145 -10.236 1.00 50.97 352 THR A O 1
ATOM 2840 N N . PRO A 1 353 ? 49.264 8.541 -8.669 1.00 53.00 353 PRO A N 1
ATOM 2841 C CA . PRO A 1 353 ? 48.154 9.105 -7.916 1.00 53.00 353 PRO A CA 1
ATOM 2842 C C . PRO A 1 353 ? 48.655 10.318 -7.128 1.00 53.00 353 PRO A C 1
ATOM 2844 O O . PRO A 1 353 ? 49.623 10.222 -6.374 1.00 53.00 353 PRO A O 1
ATOM 2847 N N . LYS A 1 354 ? 47.990 11.461 -7.305 1.00 49.88 354 LYS A N 1
ATOM 2848 C CA . LYS A 1 354 ? 48.188 12.647 -6.472 1.00 49.88 354 LYS A CA 1
ATOM 2849 C C . LYS A 1 354 ? 47.914 12.289 -5.008 1.00 49.88 354 LYS A C 1
ATOM 2851 O O . LYS A 1 354 ? 46.797 11.900 -4.673 1.00 49.88 354 LYS A O 1
ATOM 2856 N N . GLN A 1 355 ? 48.930 12.455 -4.162 1.00 38.66 355 GLN A N 1
ATOM 2857 C CA . GLN A 1 355 ? 48.757 12.661 -2.728 1.00 38.66 355 GLN A CA 1
ATOM 2858 C C . GLN A 1 355 ? 47.881 13.901 -2.525 1.00 38.66 355 GLN A C 1
ATOM 2860 O O . GLN A 1 355 ? 48.219 14.990 -2.988 1.00 38.66 355 GLN A O 1
ATOM 2865 N N . CYS A 1 356 ? 46.747 13.721 -1.857 1.00 38.88 356 CYS A N 1
ATOM 2866 C CA . CYS A 1 356 ? 46.032 14.797 -1.190 1.00 38.88 356 CYS A CA 1
ATOM 2867 C C . CYS A 1 356 ? 46.341 14.664 0.299 1.00 38.88 356 CYS A C 1
ATOM 2869 O O . CYS A 1 356 ? 45.599 14.003 1.019 1.00 38.88 356 CYS A O 1
ATOM 2871 N N . ASP A 1 357 ? 47.439 15.277 0.727 1.00 44.16 357 ASP A N 1
ATOM 2872 C CA . ASP A 1 357 ? 47.630 15.664 2.116 1.00 44.16 357 ASP A CA 1
ATOM 2873 C C . ASP A 1 357 ? 47.316 17.157 2.189 1.00 44.16 357 ASP A C 1
ATOM 2875 O O . ASP A 1 357 ? 48.034 17.972 1.624 1.00 44.16 357 ASP A O 1
ATOM 2879 N N . ASP A 1 358 ? 46.196 17.496 2.822 1.00 44.19 358 ASP A N 1
ATOM 2880 C CA . ASP A 1 358 ? 46.050 18.766 3.527 1.00 44.19 358 ASP A CA 1
ATOM 2881 C C . ASP A 1 358 ? 45.029 18.579 4.649 1.00 44.19 358 ASP A C 1
ATOM 2883 O O . ASP A 1 358 ? 43.807 18.685 4.513 1.00 44.19 358 ASP A O 1
ATOM 2887 N N . SER A 1 359 ? 45.607 18.247 5.793 1.00 47.09 359 SER A N 1
ATOM 2888 C CA . SER A 1 359 ? 45.084 18.421 7.133 1.00 47.09 359 SER A CA 1
ATOM 2889 C C . SER A 1 359 ? 44.407 19.784 7.321 1.00 47.09 359 SER A C 1
ATOM 2891 O O . SER A 1 359 ? 45.067 20.822 7.334 1.00 47.09 359 SER A O 1
ATOM 2893 N N . LYS A 1 360 ? 43.099 19.777 7.598 1.00 45.78 360 LYS A N 1
ATOM 2894 C CA . LYS A 1 360 ? 42.441 20.837 8.373 1.00 45.78 360 LYS A CA 1
ATOM 2895 C C . LYS A 1 360 ? 41.693 20.225 9.549 1.00 45.78 360 LYS A C 1
ATOM 2897 O O . LYS A 1 360 ? 40.619 19.651 9.407 1.00 45.78 360 LYS A O 1
ATOM 2902 N N . SER A 1 361 ? 42.358 20.340 10.695 1.00 42.72 361 SER A N 1
ATOM 2903 C CA . SER A 1 361 ? 41.840 20.434 12.061 1.00 42.72 361 SER A CA 1
ATOM 2904 C C . SER A 1 361 ? 40.313 20.387 12.220 1.00 42.72 361 SER A C 1
ATOM 2906 O O . SER A 1 361 ? 39.610 21.353 11.913 1.00 42.72 361 SER A O 1
ATOM 2908 N N . LEU A 1 362 ? 39.826 19.298 12.812 1.00 45.88 362 LEU A N 1
ATOM 2909 C CA . LEU A 1 362 ? 38.542 19.265 13.507 1.00 45.88 362 LEU A CA 1
ATOM 2910 C C . LEU A 1 362 ? 38.703 19.948 14.878 1.00 45.88 362 LEU A C 1
ATOM 2912 O O . LEU A 1 362 ? 39.626 19.586 15.611 1.00 45.88 362 LEU A O 1
ATOM 2916 N N . PRO A 1 363 ? 37.839 20.903 15.263 1.00 61.66 363 PRO A N 1
ATOM 2917 C CA . PRO A 1 363 ? 37.759 21.349 16.646 1.00 61.66 363 PRO A CA 1
ATOM 2918 C C . PRO A 1 363 ? 37.065 20.282 17.518 1.00 61.66 363 PRO A C 1
ATOM 2920 O O . PRO A 1 363 ? 36.197 19.551 17.028 1.00 61.66 363 PRO A O 1
ATOM 2923 N N . PRO A 1 364 ? 37.419 20.185 18.810 1.00 53.31 364 PRO A N 1
ATOM 2924 C CA . PRO A 1 364 ? 36.823 19.223 19.727 1.00 53.31 364 PRO A CA 1
ATOM 2925 C C . PRO A 1 364 ? 35.352 19.574 19.982 1.00 53.31 364 PRO A C 1
ATOM 2927 O O . PRO A 1 364 ? 35.028 20.697 20.374 1.00 53.31 364 PRO A O 1
ATOM 2930 N N . MET A 1 365 ? 34.453 18.608 19.771 1.00 48.09 365 MET A N 1
ATOM 2931 C CA . MET A 1 365 ? 33.065 18.726 20.214 1.00 48.09 365 MET A CA 1
ATOM 2932 C C . MET A 1 365 ? 33.019 18.708 21.741 1.00 48.09 365 MET A C 1
ATOM 2934 O O . MET A 1 365 ? 33.391 17.727 22.382 1.00 48.09 365 MET A O 1
ATOM 2938 N N . THR A 1 366 ? 32.548 19.810 22.312 1.00 60.00 366 THR A N 1
ATOM 2939 C CA . THR A 1 366 ? 32.157 19.911 23.714 1.00 60.00 366 THR A CA 1
ATOM 2940 C C . THR A 1 366 ? 30.858 19.133 23.971 1.00 60.00 366 THR A C 1
ATOM 2942 O O . THR A 1 366 ? 30.019 19.005 23.073 1.00 60.00 366 THR A O 1
ATOM 2945 N N . PRO A 1 367 ? 30.661 18.608 25.193 1.00 50.97 367 PRO A N 1
ATOM 2946 C CA . PRO A 1 367 ? 29.438 17.913 25.561 1.00 50.97 367 PRO A CA 1
ATOM 2947 C C . PRO A 1 367 ? 28.277 18.908 25.670 1.00 50.97 367 PRO A C 1
ATOM 2949 O O . PRO A 1 367 ? 28.356 19.919 26.371 1.00 50.97 367 PRO A O 1
ATOM 2952 N N . ILE A 1 368 ? 27.186 18.610 24.966 1.00 47.47 368 ILE A N 1
ATOM 2953 C CA . ILE A 1 368 ? 25.928 19.350 25.052 1.00 47.47 368 ILE A CA 1
ATOM 2954 C C . ILE A 1 368 ? 25.335 19.102 26.440 1.00 47.47 368 ILE A C 1
ATOM 2956 O O . ILE A 1 368 ? 24.900 17.997 26.755 1.00 47.47 368 ILE A O 1
ATOM 2960 N N . GLN A 1 369 ? 25.336 20.153 27.260 1.00 44.47 369 GLN A N 1
ATOM 2961 C CA . GLN A 1 369 ? 24.593 20.211 28.510 1.00 44.47 369 GLN A CA 1
ATOM 2962 C C . GLN A 1 369 ? 23.092 20.105 28.236 1.00 44.47 369 GLN A C 1
ATOM 2964 O O . GLN A 1 369 ? 22.482 20.931 27.553 1.00 44.47 369 GLN A O 1
ATOM 2969 N N . GLU A 1 370 ? 22.516 19.080 28.837 1.00 44.72 370 GLU A N 1
ATOM 2970 C CA . GLU A 1 370 ? 21.100 18.826 29.005 1.00 44.72 370 GLU A CA 1
ATOM 2971 C C . GLU A 1 370 ? 20.468 19.970 29.825 1.00 44.72 370 GLU A C 1
ATOM 2973 O O . GLU A 1 370 ? 20.682 20.099 31.028 1.00 44.72 370 GLU A O 1
ATOM 2978 N N . ARG A 1 371 ? 19.718 20.866 29.168 1.00 43.81 371 ARG A N 1
ATOM 2979 C CA . ARG A 1 371 ? 18.866 21.853 29.851 1.00 43.81 371 ARG A CA 1
ATOM 2980 C C . ARG A 1 371 ? 17.448 21.309 29.953 1.00 43.81 371 ARG A C 1
ATOM 2982 O O . ARG A 1 371 ? 16.605 21.562 29.093 1.00 43.81 371 ARG A O 1
ATOM 2989 N N . SER A 1 372 ? 17.181 20.619 31.054 1.00 43.78 372 SER A N 1
ATOM 2990 C CA . SER A 1 372 ? 15.840 20.425 31.596 1.00 43.78 372 SER A CA 1
ATOM 2991 C C . SER A 1 372 ? 15.226 21.788 31.948 1.00 43.78 372 SER A C 1
ATOM 2993 O O . SER A 1 372 ? 15.638 22.435 32.912 1.00 43.78 372 SER A O 1
ATOM 2995 N N . LYS A 1 373 ? 14.231 22.243 31.179 1.00 51.38 373 LYS A N 1
ATOM 2996 C CA . LYS A 1 373 ? 13.306 23.289 31.632 1.00 51.38 373 LYS A CA 1
ATOM 2997 C C . LYS A 1 373 ? 12.100 22.619 32.275 1.00 51.38 373 LYS A C 1
ATOM 2999 O O . LYS A 1 373 ? 11.181 22.180 31.593 1.00 51.38 373 LYS A O 1
ATOM 3004 N N . ILE A 1 374 ? 12.147 22.567 33.599 1.00 48.84 374 ILE A N 1
ATOM 3005 C CA . ILE A 1 374 ? 10.989 22.418 34.472 1.00 48.84 374 ILE A CA 1
ATOM 3006 C C . ILE A 1 374 ? 10.129 23.672 34.272 1.00 48.84 374 ILE A C 1
ATOM 3008 O O . ILE A 1 374 ? 10.593 24.783 34.524 1.00 48.84 374 ILE A O 1
ATOM 3012 N N . TYR A 1 375 ? 8.894 23.503 33.809 1.00 47.97 375 TYR A N 1
ATOM 3013 C CA . TYR A 1 375 ? 7.840 24.491 34.008 1.00 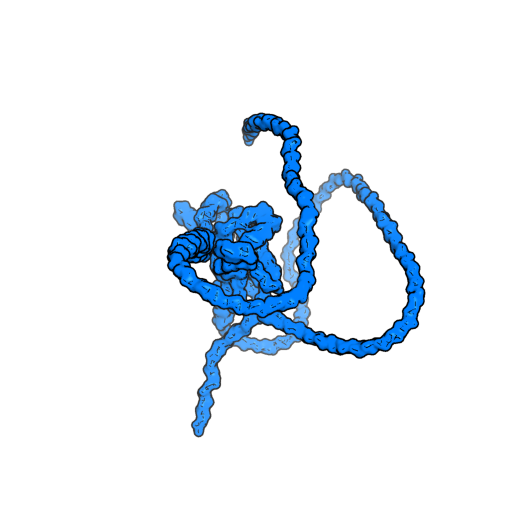47.97 375 TYR A CA 1
ATOM 3014 C C . TYR A 1 375 ? 6.845 23.896 35.000 1.00 47.97 375 TYR A C 1
ATOM 3016 O O . TYR A 1 375 ? 6.040 23.042 34.643 1.00 47.97 375 TYR A O 1
ATOM 3024 N N . CYS A 1 376 ? 6.931 24.360 36.246 1.00 46.62 376 CYS A N 1
ATOM 3025 C CA . CYS A 1 376 ? 5.793 24.380 37.151 1.00 46.62 376 CYS A CA 1
ATOM 3026 C C . CYS A 1 376 ? 4.916 25.576 36.776 1.00 46.62 376 CYS A C 1
ATOM 3028 O O . CYS A 1 376 ? 5.403 26.712 36.765 1.00 46.62 376 CYS A O 1
ATOM 3030 N N . LYS A 1 377 ? 3.639 25.317 36.511 1.00 48.72 377 LYS A N 1
ATOM 3031 C CA . LYS A 1 377 ? 2.513 26.121 36.988 1.00 48.72 377 LYS A CA 1
ATOM 3032 C C . LYS A 1 377 ? 1.247 25.287 36.942 1.00 48.72 377 LYS A C 1
ATOM 3034 O O . LYS A 1 377 ? 1.038 24.632 35.898 1.00 48.72 377 LYS A O 1
#

Nearest PDB structures (foldseek):
  2zxx-assembly2_F  TM=7.267E-01  e=4.198E-06  Mus musculus
  8s0f-assembly1_8  TM=7.607E-01  e=2.340E-05  Homo sapiens
  2wvr-assembly1_C-2  TM=7.796E-01  e=4.456E-05  Homo sapiens
  2zxx-assembly1_C  TM=6.813E-01  e=9.392E-06  Mus musculus
  5me9-assembly3_C  TM=5.603E-01  e=8.187E-02  Saccharomyces cerevisiae

pLDDT: mean 72.17, std 20.81, range [35.25, 98.56]

Organism: Meloidogyne enterolobii (NCBI:txid390850)

Mean predicted aligned error: 17.3 Å

Sequence (377 aa):
MKTNLCNDYFPRRLRPNFSLSGVPIPKELKRDHGFAHLPNKFNILMTLFNETEKILQAAHGRDQRKTFDELSANVEKNTKKKFTEKHLAQIVSLYPTAYTLRWERARDRRAIQLGLWELVIQPNLIGNKDLSPFVDSFLASISSLPNTPLLNSPNKFGEEDDKLSNNKWAMPNSVSSSPNKRPPSLTPVKLISPLKSPARKDCNIFSPKKPRNAVIFSSPIPDTRVKMDANRLKWRKLIFRHSLVGKVREAHSKFLEEKKFEFDDNQNLHPEFKKSINELVGDILTDGAIPSRPKSCGANLQTTDIRMFLKSVKKETKIEREKTPERPNQEQKIEGPPTLFKKLAVSSAPQTPKQCDDSKSLPPMTPIQERSKIYCK

Radius of gyration: 38.25 Å; Cα contacts (8 Å, |Δi|>4): 206; chains: 1; bounding box: 107×90×95 Å

Solvent-accessible surface area (backbone atoms only — not comparable to full-atom values): 25713 Å² total; per-residue (Å²): 140,84,84,91,82,85,84,78,78,73,74,78,74,71,63,90,76,73,70,66,82,85,64,78,78,55,67,67,53,56,55,52,64,65,56,84,78,68,42,67,71,56,50,50,51,53,51,54,48,55,46,46,52,53,54,50,34,60,28,56,77,67,76,44,88,40,39,52,69,64,50,27,56,51,38,23,70,74,67,77,46,91,62,52,72,62,57,51,16,34,50,37,50,61,36,62,50,48,51,44,77,45,80,40,72,36,85,49,72,69,38,44,76,68,63,36,70,38,51,33,56,41,78,35,65,64,86,53,47,48,49,36,89,57,48,52,58,51,49,52,61,55,70,67,48,77,84,67,77,81,72,87,72,78,93,71,90,74,91,74,90,82,84,86,81,91,82,87,80,82,79,84,87,78,90,79,91,84,89,80,92,73,81,82,81,82,74,82,79,79,81,77,73,84,80,81,74,82,83,79,76,86,79,94,74,87,67,84,77,71,82,74,74,78,77,78,75,71,73,78,77,77,81,82,67,87,71,75,43,73,65,55,53,52,51,54,51,39,54,49,49,38,42,53,51,50,54,51,50,55,54,48,52,54,50,30,61,76,71,69,54,92,73,83,86,83,83,72,79,56,73,69,52,67,72,46,38,62,63,68,55,61,76,68,67,56,69,24,90,67,83,76,78,76,77,72,82,59,79,66,62,51,67,59,41,49,52,47,48,55,51,52,59,62,58,61,78,70,66,74,93,68,86,79,81,91,80,83,87,81,89,80,90,78,83,87,89,82,89,86,86,80,86,85,82,89,83,91,82,85,84,76,81,80,82,85,85,76,90,74,85,80,78,85,85,74,85,82,78,85,78,83,79,84,79,89,131

InterPro domains:
  IPR014939 CDT1 Geminin-binding domain-like [PF08839] (38-274)
  IPR014939 CDT1 Geminin-binding domain-like [SM01075] (38-272)
  IPR036390 Winged helix DNA-binding domain superfamily [SSF46785] (36-274)
  IPR045173 DNA replication factor Cdt1 [PTHR28637] (36-303)

Secondary structure (DSSP, 8-state):
---------------TT---TTPPPPHHHHHHHT-----HHHHHHHHHHHHHHHHHHHHHTTT---BHHHHHHHHHHHHSS---HHHHHHHHHH-TTSEEEEEEE-SSHHHHHTT-EEEEEEE--GGGTTTHHHHHHHHHHHHTS------------------------PPPP--------PPPP---------------------------------PPPP--SPP--HHHHHHHHHHHHHHHHHHHHHHHHHHHHHHT-----SS---HHHHHHHHHHTTTT-PPP-PPPPP----TTTTHHHHHHHHHHHHHHTTS--PPPPP-----------------------PPPPPP------PPPPPP----------

Foldseek 3Di:
DDDPPDPPDPPPPPDQAPDCVPPDDDVLLVLLVPQPDFFPVLVVLLLLVLLLLVVLQVCVVVVHWDFPVNSQVSSCVVVVDGDDLLSVLLLCVLQVQQWDWDWDQDPDPVSNLVRHITIIIHGNPGSVSSLCVPVVVVVVVVVPPPPPPPPPDPDDPDDDDDDDDDDDDDDDDDDDDDDDDDDDDDDDDPPPDPPDDDDDDDDDPDDPDDPPPPPPPPDPDPDPDHHCDPVVSVSSSSSSSSSSVVLLVVLQVVVCVVVVHDDDSDRDRDPVCVVCVNVSSVVSRDRHDRDDDPPSPPSVCPPVVVVVVVVVVVVVVVPDPPDDDDDDDDDDDDDDDDDDDDDDDDDDDDDDDDDPDDDDDDDDDDDDDDDDDDDDD